Protein AF-0000000071568479 (afdb_homodimer)

pLDDT: mean 71.15, std 29.14, range [18.12, 98.69]

Organism: Bacteroides uniformis (strain ATCC 8492 / DSM 6597 / CCUG 4942 / CIP 103695 / JCM 5828 / KCTC 5204 / NCTC 13054 / VPI 0061) (NCBI:txid411479)

Radius of gyration: 24.26 Å; Cα contacts (8 Å, |Δi|>4): 594; chains: 2; bounding box: 62×73×67 Å

Solvent-accessible surface area (backbone atoms only — not comparable to full-atom values): 25047 Å² total; per-residue (Å²): 118,76,66,65,58,47,57,54,30,46,46,54,19,45,48,26,38,49,51,15,50,39,25,42,68,68,44,51,69,41,78,52,72,62,65,76,52,88,47,45,32,38,34,47,41,94,88,67,48,70,32,41,27,39,70,45,64,38,48,63,65,54,66,40,81,47,68,85,61,63,63,44,78,53,27,32,35,36,38,39,40,26,72,69,43,54,62,61,77,65,74,74,70,82,56,49,47,26,46,37,50,22,47,57,49,59,73,64,40,46,80,39,79,42,93,90,60,58,77,44,30,31,37,45,50,82,79,43,56,91,23,52,60,39,64,68,57,78,72,50,84,66,63,81,76,78,72,70,78,73,59,73,64,61,72,72,62,63,78,62,76,75,80,76,77,75,80,79,70,69,78,78,65,80,75,73,79,76,77,69,75,48,74,65,52,50,35,50,49,36,38,45,46,44,47,45,48,49,47,46,51,50,50,47,55,49,47,52,50,50,55,57,52,55,73,75,101,118,76,66,63,59,47,57,55,30,46,46,53,19,46,48,27,37,50,51,15,49,39,25,42,68,68,43,51,70,40,79,55,71,58,64,76,53,88,46,44,32,38,34,49,43,94,86,67,47,71,34,41,28,40,72,45,64,39,48,63,63,53,66,39,81,48,68,85,62,63,66,45,72,51,28,31,35,37,39,38,39,27,72,69,42,55,61,61,77,66,75,75,68,81,56,49,48,25,46,36,51,22,47,57,49,59,70,64,40,46,79,40,78,43,93,90,60,60,77,44,30,30,36,44,51,83,80,43,56,91,21,52,59,38,64,67,56,78,72,49,85,60,64,77,76,80,74,70,77,73,62,74,63,62,72,71,63,65,78,63,76,76,79,76,79,75,78,80,70,70,79,77,65,81,74,73,80,78,79,70,75,48,74,65,51,51,37,48,50,38,38,45,46,45,46,42,47,50,47,46,51,49,49,48,53,50,48,53,52,50,55,58,54,57,72,73,102

Structure (mmCIF, N/CA/C/O backbone):
data_AF-0000000071568479-model_v1
#
loop_
_entity.id
_entity.type
_entity.pdbx_description
1 polymer 'Phage head-tail adaptor'
#
loop_
_atom_site.group_PDB
_atom_site.id
_atom_site.type_symbol
_atom_site.label_atom_id
_atom_site.label_alt_id
_atom_site.label_comp_id
_atom_site.label_asym_id
_atom_site.label_entity_id
_atom_site.label_seq_id
_atom_site.pdbx_PDB_ins_code
_atom_site.Cartn_x
_atom_site.Cartn_y
_atom_site.Cartn_z
_atom_site.occupancy
_atom_site.B_iso_or_equiv
_atom_site.auth_seq_id
_atom_site.auth_comp_id
_atom_site.auth_asym_id
_atom_site.auth_atom_id
_atom_site.pdbx_PDB_model_num
ATOM 1 N N . MET A 1 1 ? -25.594 1.278 5.406 1 28.12 1 MET A N 1
ATOM 2 C CA . MET A 1 1 ? -24.578 0.358 5.914 1 28.12 1 MET A CA 1
ATOM 3 C C . MET A 1 1 ? -23.391 0.286 4.965 1 28.12 1 MET A C 1
ATOM 5 O O . MET A 1 1 ? -22.25 0.097 5.402 1 28.12 1 MET A O 1
ATOM 9 N N . ALA A 1 2 ? -23.672 0.253 3.568 1 41.34 2 ALA A N 1
ATOM 10 C CA . ALA A 1 2 ? -22.719 0.209 2.467 1 41.34 2 ALA A CA 1
ATOM 11 C C . ALA A 1 2 ? -21.797 1.422 2.496 1 41.34 2 ALA A C 1
ATOM 13 O O . ALA A 1 2 ? -20.609 1.312 2.18 1 41.34 2 ALA A O 1
ATOM 14 N N . THR A 1 3 ? -22.328 2.533 3.01 1 40.28 3 THR A N 1
ATOM 15 C CA . THR A 1 3 ? -21.656 3.826 2.971 1 40.28 3 THR A CA 1
ATOM 16 C C . THR A 1 3 ? -20.484 3.854 3.951 1 40.28 3 THR A C 1
ATOM 18 O O . THR A 1 3 ? -19.438 4.414 3.648 1 40.28 3 THR A O 1
ATOM 21 N N . LYS A 1 4 ? -20.641 3.361 5.238 1 44.72 4 LYS A N 1
ATOM 22 C CA . LYS A 1 4 ? -19.641 3.359 6.305 1 44.72 4 LYS A CA 1
ATOM 23 C C . LYS A 1 4 ? -18.422 2.518 5.918 1 44.72 4 LYS A C 1
ATOM 25 O O . LYS A 1 4 ? -17.297 2.855 6.27 1 44.72 4 LYS A O 1
ATOM 30 N N . LYS A 1 5 ? -18.594 1.404 5.211 1 54.44 5 LYS A N 1
ATOM 31 C CA . LYS A 1 5 ? -17.531 0.516 4.734 1 54.44 5 LYS A CA 1
ATOM 32 C C . LYS A 1 5 ? -16.625 1.227 3.736 1 54.44 5 LYS A C 1
ATOM 34 O O . LYS A 1 5 ? -15.414 0.979 3.701 1 54.44 5 LYS A O 1
ATOM 39 N N . ASN A 1 6 ? -17.156 2.447 3.416 1 76.94 6 ASN A N 1
ATOM 40 C CA . ASN A 1 6 ? -16.438 3.148 2.354 1 76.94 6 ASN A CA 1
ATOM 41 C C . ASN A 1 6 ? -15.336 4.031 2.914 1 76.94 6 ASN A C 1
ATOM 43 O O . ASN A 1 6 ? -14.211 4.023 2.402 1 76.94 6 ASN A O 1
ATOM 47 N N . GLY A 1 7 ? -15.57 4.625 4.164 1 85.38 7 GLY A N 1
ATOM 48 C CA . GLY A 1 7 ? -14.547 5.48 4.742 1 85.38 7 GLY A CA 1
ATOM 49 C C . GLY A 1 7 ? -13.367 4.707 5.297 1 85.38 7 GLY A C 1
ATOM 50 O O . GLY A 1 7 ? -12.219 5.109 5.113 1 85.38 7 GLY A O 1
ATOM 51 N N . PHE A 1 8 ? -13.711 3.604 5.93 1 88.69 8 PHE A N 1
ATOM 52 C CA . PHE A 1 8 ? -12.664 2.758 6.488 1 88.69 8 PHE A CA 1
ATOM 53 C C . PHE A 1 8 ? -11.727 2.256 5.391 1 88.69 8 PHE A C 1
ATOM 55 O O . PHE A 1 8 ? -10.508 2.375 5.504 1 88.69 8 PHE A O 1
ATOM 62 N N . ASN A 1 9 ? -12.312 1.722 4.309 1 93.12 9 ASN A N 1
ATOM 63 C CA . ASN A 1 9 ? -11.523 1.196 3.201 1 93.12 9 ASN A CA 1
ATOM 64 C C . ASN A 1 9 ? -10.648 2.277 2.576 1 93.12 9 ASN A C 1
ATOM 66 O O . ASN A 1 9 ? -9.508 2.016 2.201 1 93.12 9 ASN A O 1
ATOM 70 N N . THR A 1 10 ? -11.219 3.486 2.574 1 95.44 10 THR A N 1
ATOM 71 C CA . THR A 1 10 ? -10.445 4.578 1.999 1 95.44 10 THR A CA 1
ATOM 72 C C . THR A 1 10 ? -9.219 4.879 2.854 1 95.44 10 THR A C 1
ATOM 74 O O . THR A 1 10 ? -8.117 5.043 2.326 1 95.44 10 THR A O 1
ATOM 77 N N . GLY A 1 11 ? -9.414 4.941 4.16 1 94.69 11 GLY A N 1
ATOM 78 C CA . GLY A 1 11 ? -8.328 5.234 5.074 1 94.69 11 GLY A CA 1
ATOM 79 C C . GLY A 1 11 ? -7.242 4.172 5.062 1 94.69 11 GLY A C 1
ATOM 80 O O . GLY A 1 11 ? -6.062 4.484 4.871 1 94.69 11 GLY A O 1
ATOM 81 N N . ILE A 1 12 ? -7.648 2.969 5.184 1 94.19 12 ILE A N 1
ATOM 82 C CA . ILE A 1 12 ? -6.668 1.896 5.328 1 94.19 12 ILE A CA 1
ATOM 83 C C . ILE A 1 12 ? -5.957 1.665 3.998 1 94.19 12 ILE A C 1
ATOM 85 O O . ILE A 1 12 ? -4.742 1.442 3.965 1 94.19 12 ILE A O 1
ATOM 89 N N . ALA A 1 13 ? -6.684 1.729 2.854 1 96.94 13 ALA A N 1
ATOM 90 C CA . ALA A 1 13 ? -6.055 1.645 1.539 1 96.94 13 ALA A CA 1
ATOM 91 C C . ALA A 1 13 ? -4.98 2.717 1.375 1 96.94 13 ALA A C 1
ATOM 93 O O . ALA A 1 13 ? -3.916 2.455 0.812 1 96.94 13 ALA A O 1
ATOM 94 N N . SER A 1 14 ? -5.297 3.844 1.877 1 97.88 14 SER A N 1
ATOM 95 C CA . SER A 1 14 ? -4.379 4.969 1.741 1 97.88 14 SER A CA 1
ATOM 96 C C . SER A 1 14 ? -3.145 4.781 2.619 1 97.88 14 SER A C 1
ATOM 98 O O . SER A 1 14 ? -2.031 5.121 2.215 1 97.88 14 SER A O 1
ATOM 100 N N . GLU A 1 15 ? -3.332 4.324 3.803 1 97.06 15 GLU A N 1
ATOM 101 C CA . GLU A 1 15 ? -2.188 4.051 4.664 1 97.06 15 GLU A CA 1
ATOM 102 C C . GLU A 1 15 ? -1.249 3.029 4.023 1 97.06 15 GLU A C 1
ATOM 104 O O . GLU A 1 15 ? -0.035 3.24 3.977 1 97.06 15 GLU A O 1
ATOM 109 N N . TYR A 1 16 ? -1.797 2.014 3.512 1 97 16 TYR A N 1
ATOM 110 C CA . TYR A 1 16 ? -0.985 0.998 2.852 1 97 16 TYR A CA 1
ATOM 111 C C . TYR A 1 16 ? -0.308 1.563 1.609 1 97 16 TYR A C 1
ATOM 113 O O . TYR A 1 16 ? 0.84 1.227 1.312 1 97 16 TYR A O 1
ATOM 121 N N . LEU A 1 17 ? -1.025 2.338 0.893 1 98.56 17 LEU A N 1
ATOM 122 C CA . LEU A 1 17 ? -0.447 2.945 -0.301 1 98.56 17 LEU A CA 1
ATOM 123 C C . LEU A 1 17 ? 0.741 3.83 0.061 1 98.56 17 LEU A C 1
ATOM 125 O O . LEU A 1 17 ? 1.791 3.762 -0.582 1 98.56 17 LEU A O 1
ATOM 129 N N . VAL A 1 18 ? 0.545 4.625 1.062 1 98.62 18 VAL A N 1
ATOM 130 C CA . VAL A 1 18 ? 1.623 5.508 1.497 1 98.62 18 VAL A CA 1
ATOM 131 C C . VAL A 1 18 ? 2.818 4.672 1.955 1 98.62 18 VAL A C 1
ATOM 133 O O . VAL A 1 18 ? 3.967 4.996 1.636 1 98.62 18 VAL A O 1
ATOM 136 N N . LEU A 1 19 ? 2.568 3.629 2.684 1 97.56 19 LEU A N 1
ATOM 137 C CA . LEU A 1 19 ? 3.646 2.738 3.098 1 97.56 19 LEU A CA 1
ATOM 138 C C . LEU A 1 19 ? 4.402 2.197 1.89 1 97.56 19 LEU A C 1
ATOM 140 O O . LEU A 1 19 ? 5.637 2.168 1.885 1 97.56 19 LEU A O 1
ATOM 144 N N . SER A 1 20 ? 3.684 1.732 0.946 1 98.12 20 SER A N 1
ATOM 145 C CA . SER A 1 20 ? 4.312 1.249 -0.279 1 98.12 20 SER A CA 1
ATOM 146 C C . SER A 1 20 ? 5.223 2.309 -0.89 1 98.12 20 SER A C 1
ATOM 148 O O . SER A 1 20 ? 6.363 2.02 -1.252 1 98.12 20 SER A O 1
ATOM 150 N N . MET A 1 21 ? 4.742 3.559 -0.964 1 98.25 21 MET A N 1
ATOM 151 C CA . MET A 1 21 ? 5.527 4.656 -1.521 1 98.25 21 MET A CA 1
ATOM 152 C C . MET A 1 21 ? 6.801 4.879 -0.709 1 98.25 21 MET A C 1
ATOM 154 O O . MET A 1 21 ? 7.879 5.066 -1.275 1 98.25 21 MET A O 1
ATOM 158 N N . LEU A 1 22 ? 6.637 4.871 0.558 1 97.12 22 LEU A N 1
ATOM 159 C CA . LEU A 1 22 ? 7.77 5.137 1.435 1 97.12 22 LEU A CA 1
ATOM 160 C C . LEU A 1 22 ? 8.867 4.098 1.229 1 97.12 22 LEU A C 1
ATOM 162 O O . LEU A 1 22 ? 10.055 4.438 1.188 1 97.12 22 LEU A O 1
ATOM 166 N N . TYR A 1 23 ? 8.5 2.883 1.056 1 95.62 23 TYR A N 1
ATOM 167 C CA . TYR A 1 23 ? 9.492 1.842 0.813 1 95.62 23 TYR A CA 1
ATOM 168 C C . TYR A 1 23 ? 10.141 2.012 -0.557 1 95.62 23 TYR A C 1
ATOM 170 O O . TYR A 1 23 ? 11.328 1.738 -0.729 1 95.62 23 TYR A O 1
ATOM 178 N N . ARG A 1 24 ? 9.375 2.4 -1.52 1 97.06 24 ARG A N 1
ATOM 179 C CA . ARG A 1 24 ? 9.953 2.674 -2.83 1 97.06 24 ARG A CA 1
ATOM 180 C C . ARG A 1 24 ? 10.938 3.834 -2.762 1 97.06 24 ARG A C 1
ATOM 182 O O . ARG A 1 24 ? 11.867 3.916 -3.57 1 97.06 24 ARG A O 1
ATOM 189 N N . LEU A 1 25 ? 10.75 4.688 -1.846 1 95.19 25 LEU A N 1
ATOM 190 C CA . LEU A 1 25 ? 11.617 5.84 -1.641 1 95.19 25 LEU A CA 1
ATOM 191 C C . LEU A 1 25 ? 12.75 5.504 -0.673 1 95.19 25 LEU A C 1
ATOM 193 O O . LEU A 1 25 ? 13.5 6.387 -0.257 1 95.19 25 LEU A O 1
ATOM 197 N N . ASN A 1 26 ? 12.797 4.293 -0.209 1 92.69 26 ASN A N 1
ATOM 198 C CA . ASN A 1 26 ? 13.867 3.73 0.599 1 92.69 26 ASN A CA 1
ATOM 199 C C . ASN A 1 26 ? 13.797 4.215 2.043 1 92.69 26 ASN A C 1
ATOM 201 O O . ASN A 1 26 ? 14.828 4.367 2.703 1 92.69 26 ASN A O 1
ATOM 205 N N . TYR A 1 27 ? 12.602 4.531 2.469 1 92.62 27 TYR A N 1
ATOM 206 C CA . TYR A 1 27 ? 12.414 4.82 3.887 1 92.62 27 TYR A CA 1
ATOM 207 C C . TYR A 1 27 ? 12.211 3.535 4.68 1 92.62 27 TYR A C 1
ATOM 209 O O . TYR A 1 27 ? 11.586 2.59 4.191 1 92.62 27 TYR A O 1
ATOM 217 N N . GLU A 1 28 ? 12.789 3.561 5.812 1 90.5 28 GLU A N 1
ATOM 218 C CA . GLU A 1 28 ? 12.359 2.584 6.809 1 90.5 28 GLU A CA 1
ATOM 219 C C . GLU A 1 28 ? 11.062 3.025 7.492 1 90.5 28 GLU A C 1
ATOM 221 O O . GLU A 1 28 ? 11.07 3.973 8.281 1 90.5 28 GLU A O 1
ATOM 226 N N . ALA A 1 29 ? 9.984 2.342 7.168 1 93.69 29 ALA A N 1
ATOM 227 C CA . ALA A 1 29 ? 8.664 2.805 7.578 1 93.69 29 ALA A CA 1
ATOM 228 C C . ALA A 1 29 ? 7.914 1.715 8.344 1 93.69 29 ALA A C 1
ATOM 230 O O . ALA A 1 29 ? 8.055 0.528 8.039 1 93.69 29 ALA A O 1
ATOM 231 N N . TYR A 1 30 ? 7.062 2.209 9.266 1 86.56 30 TYR A N 1
ATOM 232 C CA . TYR A 1 30 ? 6.328 1.301 10.141 1 86.56 30 TYR A CA 1
ATOM 233 C C . TYR A 1 30 ? 4.879 1.752 10.305 1 86.56 30 TYR A C 1
ATOM 235 O O . TYR A 1 30 ? 4.621 2.891 10.695 1 86.56 30 TYR A O 1
ATOM 243 N N . ILE A 1 31 ? 4.039 0.834 9.945 1 88.81 31 ILE A N 1
ATOM 244 C CA . ILE A 1 31 ? 2.633 1.124 10.195 1 88.81 31 ILE A CA 1
ATOM 245 C C . ILE A 1 31 ? 2.33 0.953 11.68 1 88.81 31 ILE A C 1
ATOM 247 O O . ILE A 1 31 ? 2.859 0.047 12.328 1 88.81 31 ILE A O 1
ATOM 251 N N . THR A 1 32 ? 1.584 1.858 12.227 1 83.38 32 THR A N 1
ATOM 252 C CA . THR A 1 32 ? 1.138 1.72 13.602 1 83.38 32 THR A CA 1
ATOM 253 C C . THR A 1 32 ? -0.219 1.024 13.664 1 83.38 32 THR A C 1
ATOM 255 O O . THR A 1 32 ? -1.079 1.254 12.812 1 83.38 32 THR A O 1
ATOM 258 N N . MET A 1 33 ? -0.233 0.053 14.453 1 69.19 33 MET A N 1
ATOM 259 C CA . MET A 1 33 ? -1.473 -0.701 14.617 1 69.19 33 MET A CA 1
ATOM 260 C C . MET A 1 33 ? -2.059 -0.492 16 1 69.19 33 MET A C 1
ATOM 262 O O . MET A 1 33 ? -1.36 -0.042 16.922 1 69.19 33 MET A O 1
ATOM 266 N N . GLY A 1 34 ? -3.252 -0.727 16.172 1 56.72 34 GLY A N 1
ATOM 267 C CA . GLY A 1 34 ? -3.863 -0.72 17.484 1 56.72 34 GLY A CA 1
ATOM 268 C C . GLY A 1 34 ? -4.766 0.477 17.719 1 56.72 34 GLY A C 1
ATOM 269 O O . GLY A 1 34 ? -4.773 1.419 16.922 1 56.72 34 GLY A O 1
ATOM 270 N N . ASN A 1 35 ? -5.602 0.446 18.609 1 45.19 35 ASN A N 1
ATOM 271 C CA . ASN A 1 35 ? -6.691 1.343 18.984 1 45.19 35 ASN A CA 1
ATOM 272 C C . ASN A 1 35 ? -6.172 2.717 19.391 1 45.19 35 ASN A C 1
ATOM 274 O O . ASN A 1 35 ? -6.879 3.717 19.266 1 45.19 35 ASN A O 1
ATOM 278 N N . LYS A 1 36 ? -5.129 2.691 19.922 1 49.16 36 LYS A N 1
ATOM 279 C CA . LYS A 1 36 ? -4.676 3.947 20.516 1 49.16 36 LYS A CA 1
ATOM 280 C C . LYS A 1 36 ? -3.574 4.586 19.672 1 49.16 36 LYS A C 1
ATOM 282 O O . LYS A 1 36 ? -2.719 5.301 20.203 1 49.16 36 LYS A O 1
ATOM 287 N N . LYS A 1 37 ? -3.773 4.234 18.391 1 64.88 37 LYS A N 1
ATOM 288 C CA . LYS A 1 37 ? -2.584 4.793 17.766 1 64.88 37 LYS A CA 1
ATOM 289 C C . LYS A 1 37 ? -2.682 6.312 17.641 1 64.88 37 LYS A C 1
ATOM 291 O O . LYS A 1 37 ? -3.766 6.855 17.422 1 64.88 37 LYS A O 1
ATOM 296 N N . SER A 1 38 ? -1.64 6.992 18.047 1 74.69 38 SER A N 1
ATOM 297 C CA . SER A 1 38 ? -1.48 8.445 18 1 74.69 38 SER A CA 1
ATOM 298 C C . SER A 1 38 ? -1.041 8.898 16.609 1 74.69 38 SER A C 1
ATOM 300 O O . SER A 1 38 ? -1.349 10.016 16.188 1 74.69 38 SER A O 1
ATOM 302 N N . VAL A 1 39 ? -0.477 8.023 15.852 1 89.81 39 VAL A N 1
ATOM 303 C CA . VAL A 1 39 ? -0.046 8.352 14.492 1 89.81 39 VAL A CA 1
ATOM 304 C C . VAL A 1 39 ? -0.227 7.133 13.586 1 89.81 39 VAL A C 1
ATOM 306 O O . VAL A 1 39 ? -0.337 6.004 14.07 1 89.81 39 VAL A O 1
ATOM 309 N N . ASP A 1 40 ? -0.296 7.328 12.344 1 93.75 40 ASP A N 1
ATOM 310 C CA . ASP A 1 40 ? -0.554 6.246 11.398 1 93.75 40 ASP A CA 1
ATOM 311 C C . ASP A 1 40 ? 0.736 5.516 11.031 1 93.75 40 ASP A C 1
ATOM 313 O O . ASP A 1 40 ? 0.76 4.285 10.961 1 93.75 40 ASP A O 1
ATOM 317 N N . ILE A 1 41 ? 1.843 6.211 10.789 1 95.56 41 ILE A N 1
ATOM 318 C CA . ILE A 1 41 ? 3.096 5.656 10.289 1 95.56 41 ILE A CA 1
ATOM 319 C C . ILE A 1 41 ? 4.273 6.348 10.977 1 95.56 41 ILE A C 1
ATOM 321 O O . ILE A 1 41 ? 4.254 7.562 11.18 1 95.56 41 ILE A O 1
ATOM 325 N N . TRP A 1 42 ? 5.246 5.586 11.219 1 93.12 42 TRP A N 1
ATOM 326 C CA . TRP A 1 42 ? 6.543 6.094 11.648 1 93.12 42 TRP A CA 1
ATOM 327 C C . TRP A 1 42 ? 7.609 5.816 10.594 1 93.12 42 TRP A C 1
ATOM 329 O O . TRP A 1 42 ? 7.625 4.742 9.984 1 93.12 42 TRP A O 1
ATOM 339 N N . ILE A 1 43 ? 8.461 6.73 10.43 1 94.44 43 ILE A N 1
ATOM 340 C CA . ILE A 1 43 ? 9.648 6.438 9.641 1 94.44 43 ILE A CA 1
ATOM 341 C C . ILE A 1 43 ? 10.898 6.816 10.438 1 94.44 43 ILE A C 1
ATOM 343 O O . ILE A 1 43 ? 10.844 7.684 11.312 1 94.44 43 ILE A O 1
ATOM 347 N N . MET A 1 44 ? 11.969 6.145 10.18 1 90.12 44 MET A N 1
ATOM 348 C CA . MET A 1 44 ? 13.273 6.465 10.742 1 90.12 44 MET A CA 1
ATOM 349 C C . MET A 1 44 ? 14.203 7.043 9.672 1 90.12 44 MET A C 1
ATOM 351 O O . MET A 1 44 ? 14.477 6.387 8.672 1 90.12 44 MET A O 1
ATOM 355 N N . ARG A 1 45 ? 14.641 8.234 9.953 1 86.38 45 ARG A N 1
ATOM 356 C CA . ARG A 1 45 ? 15.617 8.844 9.055 1 86.38 45 ARG A CA 1
ATOM 357 C C . ARG A 1 45 ? 16.984 8.18 9.211 1 86.38 45 ARG A C 1
ATOM 359 O O . ARG A 1 45 ? 17.203 7.418 10.156 1 86.38 45 ARG A O 1
ATOM 366 N N . ASP A 1 46 ? 17.812 8.516 8.258 1 78.81 46 ASP A N 1
ATOM 367 C CA . ASP A 1 46 ? 19.172 7.977 8.289 1 78.81 46 ASP A CA 1
ATOM 368 C C . ASP A 1 46 ? 19.906 8.438 9.547 1 78.81 46 ASP A C 1
ATOM 370 O O . ASP A 1 46 ? 20.75 7.719 10.07 1 78.81 46 ASP A O 1
ATOM 374 N N . ASP A 1 47 ? 19.594 9.648 10.031 1 81.44 47 ASP A N 1
ATOM 375 C CA . ASP A 1 47 ? 20.266 10.18 11.203 1 81.44 47 ASP A CA 1
ATOM 376 C C . ASP A 1 47 ? 19.625 9.664 12.492 1 81.44 47 ASP A C 1
ATOM 378 O O . ASP A 1 47 ? 19.906 10.172 13.578 1 81.44 47 ASP A O 1
ATOM 382 N N . LYS A 1 48 ? 18.672 8.828 12.391 1 83.69 48 LYS A N 1
ATOM 383 C CA . LYS A 1 48 ? 18.031 8.117 13.484 1 83.69 48 LYS A CA 1
ATOM 384 C C . LYS A 1 48 ? 16.938 8.969 14.125 1 83.69 48 LYS A C 1
ATOM 386 O O . LYS A 1 48 ? 16.438 8.633 15.203 1 83.69 48 LYS A O 1
ATOM 391 N N . THR A 1 49 ? 16.688 10.039 13.398 1 90.06 49 THR A N 1
ATOM 392 C CA . THR A 1 49 ? 15.547 10.836 13.859 1 90.06 49 THR A CA 1
ATOM 393 C C . THR A 1 49 ? 14.227 10.195 13.438 1 90.06 49 THR A C 1
ATOM 395 O O . THR A 1 49 ? 14.07 9.773 12.289 1 90.06 49 THR A O 1
ATOM 398 N N . ALA A 1 50 ? 13.312 10.172 14.383 1 91.81 50 ALA A N 1
ATOM 399 C CA . ALA A 1 50 ? 11.992 9.625 14.102 1 91.81 50 ALA A CA 1
ATOM 400 C C . ALA A 1 50 ? 11.062 10.695 13.531 1 91.81 50 ALA A C 1
ATOM 402 O O . ALA A 1 50 ? 11.078 11.844 13.992 1 91.81 50 ALA A O 1
ATOM 403 N N . VAL A 1 51 ? 10.375 10.344 12.516 1 95.12 51 VAL A N 1
ATOM 404 C CA . VAL A 1 51 ? 9.359 11.195 11.906 1 95.12 51 VAL A CA 1
ATOM 405 C C . VAL A 1 51 ? 8.008 10.492 11.945 1 95.12 51 VAL A C 1
ATOM 407 O O . VAL A 1 51 ? 7.91 9.305 11.625 1 95.12 51 VAL A O 1
ATOM 410 N N . SER A 1 52 ? 6.984 11.188 12.469 1 95.38 52 SER A N 1
ATOM 411 C CA . SER A 1 52 ? 5.641 10.617 12.523 1 95.38 52 SER A CA 1
ATOM 412 C C . SER A 1 52 ? 4.766 11.172 11.398 1 95.38 52 SER A C 1
ATOM 414 O O . SER A 1 52 ? 4.938 12.312 10.977 1 95.38 52 SER A O 1
ATOM 416 N N . ILE A 1 53 ? 3.824 10.328 10.969 1 97.38 53 ILE A N 1
ATOM 417 C CA . ILE A 1 53 ? 2.998 10.68 9.82 1 97.38 53 ILE A CA 1
ATOM 418 C C . ILE A 1 53 ? 1.536 10.352 10.117 1 97.38 53 ILE A C 1
ATOM 420 O O . ILE A 1 53 ? 1.218 9.242 10.555 1 97.38 53 ILE A O 1
ATOM 424 N N . ASP A 1 54 ? 0.701 11.344 9.977 1 97.19 54 ASP A N 1
ATOM 425 C CA . ASP A 1 54 ? -0.727 11.086 9.828 1 97.19 54 ASP A CA 1
ATOM 426 C C . ASP A 1 54 ? -1.114 11 8.352 1 97.19 54 ASP A C 1
ATOM 428 O O . ASP A 1 54 ? -0.644 11.797 7.531 1 97.19 54 ASP A O 1
ATOM 432 N N . VAL A 1 55 ? -1.956 10.016 7.988 1 97.81 55 VAL A N 1
ATOM 433 C CA . VAL A 1 55 ? -2.471 9.914 6.625 1 97.81 55 VAL A CA 1
ATOM 434 C C . VAL A 1 55 ? -3.938 10.344 6.598 1 97.81 55 VAL A C 1
ATOM 436 O O . VAL A 1 55 ? -4.746 9.859 7.395 1 97.81 55 VAL A O 1
ATOM 439 N N . LYS A 1 56 ? -4.242 11.328 5.762 1 97.06 56 LYS A N 1
ATOM 440 C CA . LYS A 1 56 ? -5.613 11.773 5.52 1 97.06 56 LYS A CA 1
ATOM 441 C C . LYS A 1 56 ? -6 11.586 4.055 1 97.06 56 LYS A C 1
ATOM 443 O O . LYS A 1 56 ? -5.254 11.992 3.158 1 97.06 56 LYS A O 1
ATOM 448 N N . SER A 1 57 ? -7.113 10.938 3.871 1 96.75 57 SER A N 1
ATOM 449 C CA . SER A 1 57 ? -7.492 10.633 2.496 1 96.75 57 SER A CA 1
ATOM 450 C C . SER A 1 57 ? -8.922 11.086 2.207 1 96.75 57 SER A C 1
ATOM 452 O O . SER A 1 57 ? -9.773 11.078 3.098 1 96.75 57 SER A O 1
ATOM 454 N N . VAL A 1 58 ? -9.141 11.539 0.981 1 96.12 58 VAL A N 1
ATOM 455 C CA . VAL A 1 58 ? -10.477 11.867 0.501 1 96.12 58 VAL A CA 1
ATOM 456 C C . VAL A 1 58 ? -10.68 11.297 -0.9 1 96.12 58 VAL A C 1
ATOM 458 O O . VAL A 1 58 ? -9.734 11.227 -1.691 1 96.12 58 VAL A O 1
ATOM 461 N N . ARG A 1 59 ? -11.883 10.922 -1.157 1 95.12 59 ARG A N 1
ATOM 462 C CA . ARG A 1 59 ? -12.211 10.344 -2.455 1 95.12 59 ARG A CA 1
ATOM 463 C C . ARG A 1 59 ? -12.461 11.43 -3.494 1 95.12 59 ARG A C 1
ATOM 465 O O . ARG A 1 59 ? -12.062 11.297 -4.652 1 95.12 59 ARG A O 1
ATOM 472 N N . GLU A 1 60 ? -13.094 12.547 -3.117 1 88.56 60 GLU A N 1
ATOM 473 C CA . GLU A 1 60 ? -13.555 13.492 -4.129 1 88.56 60 GLU A CA 1
ATOM 474 C C . GLU A 1 60 ? -13.328 14.93 -3.682 1 88.56 60 GLU A C 1
ATOM 476 O O . GLU A 1 60 ? -12.961 15.789 -4.492 1 88.56 60 GLU A O 1
ATOM 481 N N . TYR A 1 61 ? -13.273 15.203 -2.443 1 83.88 61 TYR A N 1
ATOM 482 C CA . TYR A 1 61 ? -13.43 16.562 -1.937 1 83.88 61 TYR A CA 1
ATOM 483 C C . TYR A 1 61 ? -12.086 17.297 -1.92 1 83.88 61 TYR A C 1
ATOM 485 O O . TYR A 1 61 ? -11.039 16.672 -1.713 1 83.88 61 TYR A O 1
ATOM 493 N N . ASP A 1 62 ? -12.312 18.625 -2.152 1 90.75 62 ASP A N 1
ATOM 494 C CA . ASP A 1 62 ? -11.156 19.5 -2.072 1 90.75 62 ASP A CA 1
ATOM 495 C C . ASP A 1 62 ? -10.984 20.062 -0.663 1 90.75 62 ASP A C 1
ATOM 497 O O . ASP A 1 62 ? -9.938 20.625 -0.33 1 90.75 62 ASP A O 1
ATOM 501 N N . SER A 1 63 ? -11.984 20.031 0.034 1 94.06 63 SER A N 1
ATOM 502 C CA . SER A 1 63 ? -11.953 20.453 1.432 1 94.06 63 SER A CA 1
ATOM 503 C C . SER A 1 63 ? -11.758 19.25 2.361 1 94.06 63 SER A C 1
ATOM 505 O O . SER A 1 63 ? -12.586 18.344 2.402 1 94.06 63 SER A O 1
ATOM 507 N N . ILE A 1 64 ? -10.672 19.25 3.096 1 96.31 64 ILE A N 1
ATOM 508 C CA . ILE A 1 64 ? -10.266 18.078 3.867 1 96.31 64 ILE A CA 1
ATOM 509 C C . ILE A 1 64 ? -10.344 18.406 5.359 1 96.31 64 ILE A C 1
ATOM 511 O O . ILE A 1 64 ? -9.719 19.359 5.828 1 96.31 64 ILE A O 1
ATOM 515 N N . PRO A 1 65 ? -11.102 17.625 6.125 1 95.25 65 PRO A N 1
ATOM 516 C CA . PRO A 1 65 ? -11.148 17.844 7.574 1 95.25 65 PRO A CA 1
ATOM 517 C C . PRO A 1 65 ? -9.812 17.594 8.258 1 95.25 65 PRO A C 1
ATOM 519 O O . PRO A 1 65 ? -9.164 16.562 8 1 95.25 65 PRO A O 1
ATOM 522 N N . VAL A 1 66 ? -9.406 18.531 9.125 1 97.06 66 VAL A N 1
ATOM 523 C CA . VAL A 1 66 ? -8.102 18.406 9.773 1 97.06 66 VAL A CA 1
ATOM 524 C C . VAL A 1 66 ? -8.211 18.859 11.227 1 97.06 66 VAL A C 1
ATOM 526 O O . VAL A 1 66 ? -7.246 19.391 11.789 1 97.06 66 VAL A O 1
ATOM 529 N N . GLY A 1 67 ? -9.312 18.75 11.789 1 94.25 67 GLY A N 1
ATOM 530 C CA . GLY A 1 67 ? -9.555 19.188 13.156 1 94.25 67 GLY A CA 1
ATOM 531 C C . GLY A 1 67 ? -8.695 18.484 14.172 1 94.25 67 GLY A C 1
ATOM 532 O O . GLY A 1 67 ? -8.406 19.031 15.242 1 94.25 67 GLY A O 1
ATOM 533 N N . ASN A 1 68 ? -8.18 17.328 13.914 1 92.81 68 ASN A N 1
ATOM 534 C CA . ASN A 1 68 ? -7.426 16.516 14.875 1 92.81 68 ASN A CA 1
ATOM 535 C C . ASN A 1 68 ? -5.922 16.656 14.656 1 92.81 68 ASN A C 1
ATOM 537 O O . ASN A 1 68 ? -5.129 15.969 15.305 1 92.81 68 ASN A O 1
ATOM 541 N N . VAL A 1 69 ? -5.59 17.516 13.766 1 96.12 69 VAL A N 1
ATOM 542 C CA . VAL A 1 69 ? -4.164 17.688 13.492 1 96.12 69 VAL A CA 1
ATOM 543 C C . VAL A 1 69 ? -3.555 18.656 14.5 1 96.12 69 VAL A C 1
ATOM 545 O O . VAL A 1 69 ? -4.102 19.734 14.742 1 96.12 69 VAL A O 1
ATOM 548 N N . GLU A 1 70 ? -2.424 18.266 15.062 1 95.44 70 GLU A N 1
ATOM 549 C CA . GLU A 1 70 ? -1.642 19.109 15.961 1 95.44 70 GLU A CA 1
ATOM 550 C C . GLU A 1 70 ? -0.27 19.422 15.367 1 95.44 70 GLU A C 1
ATOM 552 O O . GLU A 1 70 ? 0.366 18.547 14.773 1 95.44 70 GLU A O 1
ATOM 557 N N . ALA A 1 71 ? 0.106 20.703 15.609 1 96.56 71 ALA A N 1
ATOM 558 C CA . ALA A 1 71 ? 1.445 21.078 15.164 1 96.56 71 ALA A CA 1
ATOM 559 C C . ALA A 1 71 ? 2.516 20.438 16.047 1 96.56 71 ALA A C 1
ATOM 561 O O . ALA A 1 71 ? 2.527 20.641 17.266 1 96.56 71 ALA A O 1
ATOM 562 N N . LYS A 1 72 ? 3.346 19.688 15.492 1 95.25 72 LYS A N 1
ATOM 563 C CA . LYS A 1 72 ? 4.441 19.031 16.188 1 95.25 72 LYS A CA 1
ATOM 564 C C . LYS A 1 72 ? 5.695 18.969 15.32 1 95.25 72 LYS A C 1
ATOM 566 O O . LYS A 1 72 ? 5.602 18.859 14.094 1 95.25 72 LYS A O 1
ATOM 571 N N . ASP A 1 73 ? 6.844 19 15.953 1 93 73 ASP A N 1
ATOM 572 C CA . ASP A 1 73 ? 8.094 18.844 15.219 1 93 73 ASP A CA 1
ATOM 573 C C . ASP A 1 73 ? 8.195 17.453 14.586 1 93 73 ASP A C 1
ATOM 575 O O . ASP A 1 73 ? 7.82 16.453 15.203 1 93 73 ASP A O 1
ATOM 579 N N . ASN A 1 74 ? 8.727 17.406 13.383 1 95.19 74 ASN A N 1
ATOM 580 C CA . ASN A 1 74 ? 8.977 16.156 12.664 1 95.19 74 ASN A CA 1
ATOM 581 C C . ASN A 1 74 ? 7.691 15.344 12.5 1 95.19 74 ASN A C 1
ATOM 583 O O . ASN A 1 74 ? 7.711 14.117 12.594 1 95.19 74 ASN A O 1
ATOM 587 N N . HIS A 1 75 ? 6.598 16.062 12.438 1 96.88 75 HIS A N 1
ATOM 588 C CA . HIS A 1 75 ? 5.301 15.453 12.172 1 96.88 75 HIS A CA 1
ATOM 589 C C . HIS A 1 75 ? 4.699 15.961 10.867 1 96.88 75 HIS A C 1
ATOM 591 O O . HIS A 1 75 ? 4.652 17.172 10.641 1 96.88 75 HIS A O 1
ATOM 597 N N . TYR A 1 76 ? 4.32 15.039 10.039 1 98.12 76 TYR A N 1
ATOM 598 C CA . TYR A 1 76 ? 3.758 15.383 8.734 1 98.12 76 TYR A CA 1
ATOM 599 C C . TYR A 1 76 ? 2.371 14.773 8.562 1 98.12 76 TYR A C 1
ATOM 601 O O . TYR A 1 76 ? 2.049 13.758 9.18 1 98.12 76 TYR A O 1
ATOM 609 N N . VAL A 1 77 ? 1.579 15.43 7.809 1 98.62 77 VAL A N 1
ATOM 610 C CA . VAL A 1 77 ? 0.324 14.891 7.293 1 98.62 77 VAL A CA 1
ATOM 611 C C . VAL A 1 77 ? 0.459 14.602 5.801 1 98.62 77 VAL A C 1
ATOM 613 O O . VAL A 1 77 ? 0.836 15.477 5.023 1 98.62 77 VAL A O 1
ATOM 616 N N . ILE A 1 78 ? 0.232 13.359 5.426 1 98.69 78 ILE A N 1
ATOM 617 C CA . ILE A 1 78 ? 0.176 13.039 4.004 1 98.69 78 ILE A CA 1
ATOM 618 C C . ILE A 1 78 ? -1.28 12.945 3.553 1 98.69 78 ILE A C 1
ATOM 620 O O . ILE A 1 78 ? -2.023 12.07 4.008 1 98.69 78 ILE A O 1
ATOM 624 N N . PHE A 1 79 ? -1.657 13.906 2.727 1 98.62 79 PHE A N 1
ATOM 625 C CA . PHE A 1 79 ? -2.99 13.898 2.137 1 98.62 79 PHE A CA 1
ATOM 626 C C . PHE A 1 79 ? -3.02 13.055 0.87 1 98.62 79 PHE A C 1
ATOM 628 O O . PHE A 1 79 ? -2.195 13.242 -0.028 1 98.62 79 PHE A O 1
ATOM 635 N N . VAL A 1 80 ? -3.891 12.094 0.821 1 98.5 80 VAL A N 1
ATOM 636 C CA . VAL A 1 80 ? -4.117 11.219 -0.327 1 98.5 80 VAL A CA 1
ATOM 637 C C . VAL A 1 80 ? -5.465 11.547 -0.966 1 98.5 80 VAL A C 1
ATOM 639 O O . VAL A 1 80 ? -6.52 11.258 -0.393 1 98.5 80 VAL A O 1
ATOM 642 N N . ILE A 1 81 ? -5.426 12.117 -2.133 1 98 81 ILE A N 1
ATOM 643 C CA . ILE A 1 81 ? -6.645 12.602 -2.77 1 98 81 ILE A CA 1
ATOM 644 C C . ILE A 1 81 ? -6.914 11.797 -4.043 1 98 81 ILE A C 1
ATOM 646 O O . ILE A 1 81 ? -6.164 11.898 -5.016 1 98 81 ILE A O 1
ATOM 650 N N . TYR A 1 82 ? -8.016 11.062 -4.129 1 97.31 82 TYR A N 1
ATOM 651 C CA . TYR A 1 82 ? -8.281 10.078 -5.168 1 97.31 82 TYR A CA 1
ATOM 652 C C . TYR A 1 82 ? -8.984 10.719 -6.359 1 97.31 82 TYR A C 1
ATOM 654 O O . TYR A 1 82 ? -9.078 10.109 -7.434 1 97.31 82 TYR A O 1
ATOM 662 N N . ASN A 1 83 ? -9.492 11.977 -6.234 1 96.12 83 ASN A N 1
ATOM 663 C CA . ASN A 1 83 ? -10.094 12.703 -7.34 1 96.12 83 ASN A CA 1
ATOM 664 C C . ASN A 1 83 ? -11.188 11.883 -8.023 1 96.12 83 ASN A C 1
ATOM 666 O O . ASN A 1 83 ? -11.227 11.797 -9.25 1 96.12 83 ASN A O 1
ATOM 670 N N . LYS A 1 84 ? -12.008 11.195 -7.27 1 94.56 84 LYS A N 1
ATOM 671 C CA . LYS A 1 84 ? -13.156 10.422 -7.719 1 94.56 84 LYS A CA 1
ATOM 672 C C . LYS A 1 84 ? -12.727 9.125 -8.391 1 94.56 84 LYS A C 1
ATOM 674 O O . LYS A 1 84 ? -13.453 8.57 -9.211 1 94.56 84 LYS A O 1
ATOM 679 N N . LYS A 1 85 ? -11.555 8.656 -8.141 1 95.75 85 LYS A N 1
ATOM 680 C CA . LYS A 1 85 ? -11.039 7.453 -8.789 1 95.75 85 LYS A CA 1
ATOM 681 C C . LYS A 1 85 ? -10.594 6.418 -7.758 1 95.75 85 LYS A C 1
ATOM 683 O O . LYS A 1 85 ? -9.617 5.695 -7.977 1 95.75 85 LYS A O 1
ATOM 688 N N . PHE A 1 86 ? -11.234 6.461 -6.609 1 96.44 86 PHE A N 1
ATOM 689 C CA . PHE A 1 86 ? -10.906 5.473 -5.59 1 96.44 86 PHE A CA 1
ATOM 690 C C . PHE A 1 86 ? -11.242 4.066 -6.07 1 96.44 86 PHE A C 1
ATOM 692 O O . PHE A 1 86 ? -10.43 3.15 -5.957 1 96.44 86 PHE A O 1
ATOM 699 N N . GLU A 1 87 ? -12.445 3.973 -6.559 1 94.31 87 GLU A N 1
ATOM 700 C CA . GLU A 1 87 ? -12.883 2.672 -7.059 1 94.31 87 GLU A CA 1
ATOM 701 C C . GLU A 1 87 ? -12.086 2.266 -8.297 1 94.31 87 GLU A C 1
ATOM 703 O O . GLU A 1 87 ? -11.805 3.098 -9.164 1 94.31 87 GLU A O 1
ATOM 708 N N . ILE A 1 88 ? -11.805 0.97 -8.297 1 93.69 88 ILE A N 1
ATOM 709 C CA . ILE A 1 88 ? -11.047 0.451 -9.43 1 93.69 88 ILE A CA 1
ATOM 710 C C . ILE A 1 88 ? -12 -0.181 -10.438 1 93.69 88 ILE A C 1
ATOM 712 O O . ILE A 1 88 ? -12.625 -1.203 -10.156 1 93.69 88 ILE A O 1
ATOM 716 N N . GLU A 1 89 ? -12.125 0.541 -11.531 1 87.06 89 GLU A N 1
ATOM 717 C CA . GLU A 1 89 ? -12.852 0.017 -12.688 1 87.06 89 GLU A CA 1
ATOM 718 C C . GLU A 1 89 ? -11.906 -0.273 -13.852 1 87.06 89 GLU A C 1
ATOM 720 O O . GLU A 1 89 ? -11.594 0.621 -14.641 1 87.06 89 GLU A O 1
ATOM 725 N N . GLY A 1 90 ? -11.32 -1.413 -13.891 1 86.94 90 GLY A N 1
ATOM 726 C CA . GLY A 1 90 ? -10.297 -1.707 -14.883 1 86.94 90 GLY A CA 1
ATOM 727 C C . GLY A 1 90 ? -8.883 -1.496 -14.375 1 86.94 90 GLY A C 1
ATOM 728 O O . GLY A 1 90 ? -8.477 -2.121 -13.391 1 86.94 90 GLY A O 1
ATOM 729 N N . THR A 1 91 ? -8.273 -0.483 -15.016 1 92.12 91 THR A N 1
ATOM 730 C CA . THR A 1 91 ? -6.902 -0.191 -14.617 1 92.12 91 THR A CA 1
ATOM 731 C C . THR A 1 91 ? -6.875 0.771 -13.438 1 92.12 91 THR A C 1
ATOM 733 O O . THR A 1 91 ? -7.5 1.835 -13.477 1 92.12 91 THR A O 1
ATOM 736 N N . PRO A 1 92 ? -6.211 0.367 -12.438 1 96.25 92 PRO A N 1
ATOM 737 C CA . PRO A 1 92 ? -6.133 1.265 -11.281 1 96.25 92 PRO A CA 1
ATOM 738 C C . PRO A 1 92 ? -5.336 2.535 -11.57 1 96.25 92 PRO A C 1
ATOM 740 O O . PRO A 1 92 ? -4.477 2.539 -12.453 1 96.25 92 PRO A O 1
ATOM 743 N N . THR A 1 93 ? -5.652 3.596 -10.828 1 96.31 93 THR A N 1
ATOM 744 C CA . THR A 1 93 ? -4.91 4.848 -10.906 1 96.31 93 THR A CA 1
ATOM 745 C C . THR A 1 93 ? -4.363 5.242 -9.539 1 96.31 93 THR A C 1
ATOM 747 O O . THR A 1 93 ? -4.852 4.77 -8.508 1 96.31 93 THR A O 1
ATOM 750 N N . LEU A 1 94 ? -3.332 6.055 -9.617 1 98.06 94 LEU A N 1
ATOM 751 C CA . LEU A 1 94 ? -2.787 6.594 -8.375 1 98.06 94 LEU A CA 1
ATOM 752 C C . LEU A 1 94 ? -3.508 7.879 -7.98 1 98.06 94 LEU A C 1
ATOM 754 O O . LEU A 1 94 ? -3.928 8.656 -8.844 1 98.06 94 LEU A O 1
ATOM 758 N N . PRO A 1 95 ? -3.689 8.07 -6.684 1 98 95 PRO A N 1
ATOM 759 C CA . PRO A 1 95 ? -4.121 9.383 -6.199 1 98 95 PRO A CA 1
ATOM 760 C C . PRO A 1 95 ? -2.988 10.406 -6.188 1 98 95 PRO A C 1
ATOM 762 O O . PRO A 1 95 ? -1.848 10.078 -6.527 1 98 95 PRO A O 1
ATOM 765 N N . ASP A 1 96 ? -3.404 11.625 -5.863 1 97.56 96 ASP A N 1
ATOM 766 C CA . ASP A 1 96 ? -2.402 12.648 -5.582 1 97.56 96 ASP A CA 1
ATOM 767 C C . ASP A 1 96 ? -1.915 12.555 -4.137 1 97.56 96 ASP A C 1
ATOM 769 O O . ASP A 1 96 ? -2.699 12.266 -3.229 1 97.56 96 ASP A O 1
ATOM 773 N N . PHE A 1 97 ? -0.626 12.805 -3.955 1 98.38 97 PHE A N 1
ATOM 774 C CA . PHE A 1 97 ? -0.012 12.812 -2.633 1 98.38 97 PHE A CA 1
ATOM 775 C C . PHE A 1 97 ? 0.519 14.195 -2.283 1 98.38 97 PHE A C 1
ATOM 777 O O . PHE A 1 97 ? 1.257 14.797 -3.066 1 98.38 97 PHE A O 1
ATOM 784 N N . TYR A 1 98 ? 0.157 14.703 -1.146 1 98.44 98 TYR A N 1
ATOM 785 C CA . TYR A 1 98 ? 0.69 15.961 -0.624 1 98.44 98 TYR A CA 1
ATOM 786 C C . TYR A 1 98 ? 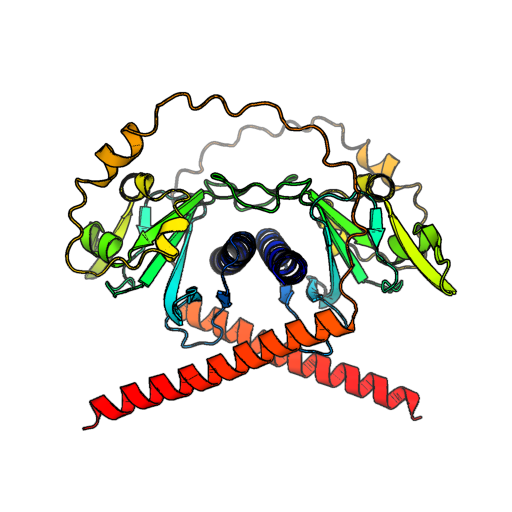1.364 15.742 0.727 1 98.44 98 TYR A C 1
ATOM 788 O O . TYR A 1 98 ? 0.719 15.328 1.69 1 98.44 98 TYR A O 1
ATOM 796 N N . ILE A 1 99 ? 2.645 15.961 0.806 1 98.38 99 ILE A N 1
ATOM 797 C CA . ILE A 1 99 ? 3.426 15.805 2.027 1 98.38 99 ILE A CA 1
ATOM 798 C C . ILE A 1 99 ? 3.533 17.156 2.744 1 98.38 99 ILE A C 1
ATOM 800 O O . ILE A 1 99 ? 4.281 18.031 2.316 1 98.38 99 ILE A O 1
ATOM 804 N N . VAL A 1 100 ? 2.83 17.297 3.854 1 98.56 100 VAL A N 1
ATOM 805 C CA . VAL A 1 100 ? 2.654 18.625 4.441 1 98.56 100 VAL A CA 1
ATOM 806 C C . VAL A 1 100 ? 3.078 18.594 5.91 1 98.56 100 VAL A C 1
ATOM 808 O O . VAL A 1 100 ? 2.594 17.766 6.688 1 98.56 100 VAL A O 1
ATOM 811 N N . PRO A 1 101 ? 3.945 19.484 6.324 1 98.19 101 PRO A N 1
ATOM 812 C CA . PRO A 1 101 ? 4.203 19.578 7.766 1 98.19 101 PRO A CA 1
ATOM 813 C C . PRO A 1 101 ? 2.945 19.891 8.57 1 98.19 101 PRO A C 1
ATOM 815 O O . PRO A 1 101 ? 2.111 20.688 8.141 1 98.19 101 PRO A O 1
ATOM 818 N N . SER A 1 102 ? 2.879 19.25 9.711 1 98.12 102 SER A N 1
ATOM 819 C CA . SER A 1 102 ? 1.679 19.453 10.516 1 98.12 102 SER A CA 1
ATOM 820 C C . SER A 1 102 ? 1.529 20.906 10.93 1 98.12 102 SER A C 1
ATOM 822 O O . SER A 1 102 ? 0.411 21.422 11.039 1 98.12 102 SER A O 1
ATOM 824 N N . SER A 1 103 ? 2.617 21.594 11.18 1 98 103 SER A N 1
ATOM 825 C CA . SER A 1 103 ? 2.572 23.016 11.555 1 98 103 SER A CA 1
ATOM 826 C C . SER A 1 103 ? 1.927 23.844 10.453 1 98 103 SER A C 1
ATOM 828 O O . SER A 1 103 ? 1.136 24.75 10.742 1 98 103 SER A O 1
ATOM 830 N N . TYR A 1 104 ? 2.234 23.547 9.234 1 98.12 104 TYR A N 1
ATOM 831 C CA . TYR A 1 104 ? 1.624 24.25 8.109 1 98.12 104 TYR A CA 1
ATOM 832 C C . TYR A 1 104 ? 0.117 24.031 8.078 1 98.12 104 TYR A C 1
ATOM 834 O O . TYR A 1 104 ? -0.649 24.969 7.82 1 98.12 104 TYR A O 1
ATOM 842 N N . VAL A 1 105 ? -0.327 22.812 8.336 1 98.5 105 VAL A N 1
ATOM 843 C CA . VAL A 1 105 ? -1.748 22.484 8.328 1 98.5 105 VAL A CA 1
ATOM 844 C C . VAL A 1 105 ? -2.48 23.328 9.367 1 98.5 105 VAL A C 1
ATOM 846 O O . VAL A 1 105 ? -3.504 23.953 9.062 1 98.5 105 VAL A O 1
ATOM 849 N N . VAL A 1 106 ? -1.94 23.344 10.562 1 98 106 VAL A N 1
ATOM 850 C CA . VAL A 1 106 ? -2.578 24.047 11.656 1 98 106 VAL A CA 1
ATOM 851 C C . VAL A 1 106 ? -2.619 25.547 11.352 1 98 106 VAL A C 1
ATOM 853 O O . VAL A 1 106 ? -3.619 26.219 11.625 1 98 106 VAL A O 1
ATOM 856 N N . GLU A 1 107 ? -1.588 26.047 10.766 1 97.56 107 GLU A N 1
ATOM 857 C CA . GLU A 1 107 ? -1.473 27.484 10.477 1 97.56 107 GLU A CA 1
ATOM 858 C C . GLU A 1 107 ? -2.42 27.891 9.359 1 97.56 107 GLU A C 1
ATOM 860 O O . GLU A 1 107 ? -2.871 29.047 9.312 1 97.56 107 GLU A O 1
ATOM 865 N N . ASN A 1 108 ? -2.74 26.969 8.438 1 97.75 108 ASN A N 1
ATOM 866 C CA . ASN A 1 108 ? -3.432 27.375 7.215 1 97.75 108 ASN A CA 1
ATOM 867 C C . ASN A 1 108 ? -4.84 26.781 7.148 1 97.75 108 ASN A C 1
ATOM 869 O O . ASN A 1 108 ? -5.578 27.031 6.195 1 97.75 108 ASN A O 1
ATOM 873 N N . ARG A 1 109 ? -5.234 26 8.172 1 97.56 109 ARG A N 1
ATOM 874 C CA . ARG A 1 109 ? -6.586 25.453 8.18 1 97.56 109 ARG A CA 1
ATOM 875 C C . ARG A 1 109 ? -7.621 26.547 8.438 1 97.56 109 ARG A C 1
ATOM 877 O O . ARG A 1 109 ? -7.309 27.562 9.055 1 97.56 109 ARG A O 1
ATOM 884 N N . LYS A 1 110 ? -8.859 26.359 7.926 1 96.75 110 LYS A N 1
ATOM 885 C CA . LYS A 1 110 ? -9.992 27.266 8.117 1 96.75 110 LYS A CA 1
ATOM 886 C C . LYS A 1 110 ? -10.945 26.734 9.188 1 96.75 110 LYS A C 1
ATOM 888 O O . LYS A 1 110 ? -11.227 25.531 9.234 1 96.75 110 LYS A O 1
ATOM 893 N N . GLU A 1 111 ? -11.344 27.594 9.992 1 94.06 111 GLU A N 1
ATOM 894 C CA . GLU A 1 111 ? -12.273 27.25 11.07 1 94.06 111 GLU A CA 1
ATOM 895 C C . GLU A 1 111 ? -13.703 27.609 10.703 1 94.06 111 GLU A C 1
ATOM 897 O O . GLU A 1 111 ? -13.961 28.703 10.195 1 94.06 111 GLU A O 1
ATOM 902 N N . TYR A 1 112 ? -14.57 26.672 10.914 1 91.94 112 TYR A N 1
ATOM 903 C CA . TYR A 1 112 ? -15.992 26.891 10.711 1 91.94 112 TYR A CA 1
ATOM 904 C C . TYR A 1 112 ? -16.781 26.594 11.977 1 91.94 112 TYR A C 1
ATOM 906 O O . TYR A 1 112 ? -16.5 25.609 12.68 1 91.94 112 TYR A O 1
ATOM 914 N N . GLU A 1 113 ? -17.672 27.5 12.25 1 89.25 113 GLU A N 1
ATOM 915 C CA . GLU A 1 113 ? -18.578 27.234 13.359 1 89.25 113 GLU A CA 1
ATOM 916 C C . G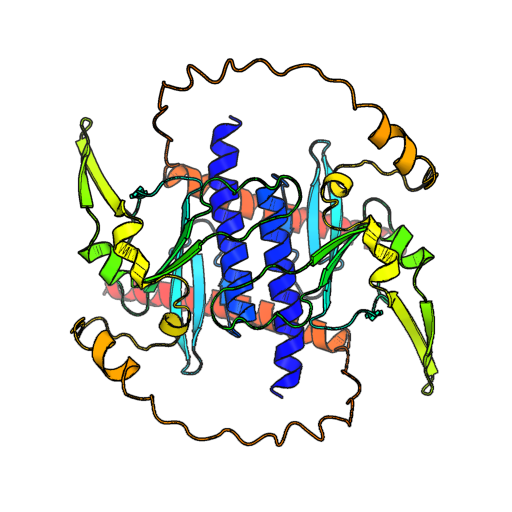LU A 1 113 ? -19.766 26.391 12.914 1 89.25 113 GLU A C 1
ATOM 918 O O . GLU A 1 113 ? -20.375 26.672 11.883 1 89.25 113 GLU A O 1
ATOM 923 N N . LEU A 1 114 ? -19.922 25.391 13.727 1 86.88 114 LEU A N 1
ATOM 924 C CA . LEU A 1 114 ? -21.062 24.531 13.422 1 86.88 114 LEU A CA 1
ATOM 925 C C . LEU A 1 114 ? -22.328 25.047 14.07 1 86.88 114 LEU A C 1
ATOM 927 O O . LEU A 1 114 ? -22.281 25.656 15.141 1 86.88 114 LEU A O 1
ATOM 931 N N . LYS A 1 115 ? -23.453 24.828 13.406 1 86.75 115 LYS A N 1
ATOM 932 C CA . LYS A 1 115 ? -24.766 25.266 13.922 1 86.75 115 LYS A CA 1
ATOM 933 C C . LYS A 1 115 ? -25.062 24.594 15.266 1 86.75 115 LYS A C 1
ATOM 935 O O . LYS A 1 115 ? -25.609 25.234 16.172 1 86.75 115 LYS A O 1
ATOM 940 N N . ALA A 1 116 ? -24.75 23.375 15.422 1 86.62 116 ALA A N 1
ATOM 941 C CA . ALA A 1 116 ? -25.047 22.594 16.609 1 86.62 116 ALA A CA 1
ATOM 942 C C . ALA A 1 116 ? -24.047 22.891 17.719 1 86.62 116 ALA A C 1
ATOM 944 O O . ALA A 1 116 ? -24.141 22.328 18.828 1 86.62 116 ALA A O 1
ATOM 945 N N . GLY A 1 117 ? -23.172 23.781 17.484 1 83.88 117 GLY A N 1
ATOM 946 C CA . GLY A 1 117 ? -22.109 24.016 18.453 1 83.88 117 GLY A CA 1
ATOM 947 C C . GLY A 1 117 ? -20.828 23.281 18.125 1 83.88 117 GLY A C 1
ATOM 948 O O . GLY A 1 117 ? -20.859 22.234 17.453 1 83.88 117 GLY A O 1
ATOM 949 N N . GLY A 1 118 ? -19.766 23.891 18.25 1 87.62 118 GLY A N 1
ATOM 950 C CA . GLY A 1 118 ? -18.453 23.312 18 1 87.62 118 GLY A CA 1
ATOM 951 C C . GLY A 1 118 ? -17.797 23.859 16.75 1 87.62 118 GLY A C 1
ATOM 952 O O . GLY A 1 118 ? -18.312 24.781 16.125 1 87.62 118 GLY A O 1
ATOM 953 N N . GLU A 1 119 ? -16.594 23.453 16.625 1 90.88 119 GLU A N 1
ATOM 954 C CA . GLU A 1 119 ? -15.805 23.953 15.5 1 90.88 119 GLU A CA 1
ATOM 955 C C . GLU A 1 119 ? -15.352 22.812 14.586 1 90.88 119 GLU A C 1
ATOM 957 O O . GLU A 1 119 ? -15.188 21.672 15.039 1 90.88 119 GLU A O 1
ATOM 962 N N . ARG A 1 120 ? -15.344 23.172 13.336 1 92.62 120 ARG A N 1
ATOM 963 C CA . ARG A 1 120 ? -14.766 22.312 12.312 1 92.62 120 ARG A CA 1
ATOM 964 C C . ARG A 1 120 ? -13.586 22.984 11.625 1 92.62 120 ARG A C 1
ATOM 966 O O . ARG A 1 120 ? -13.617 24.188 11.375 1 92.62 120 ARG A O 1
ATOM 973 N N . TYR A 1 121 ? -12.523 22.203 11.445 1 96.06 121 TYR A N 1
ATOM 974 C CA . TYR A 1 121 ? -11.352 22.734 10.758 1 96.06 121 TYR A CA 1
ATOM 975 C C . TYR A 1 121 ? -11.102 21.969 9.453 1 96.06 121 TYR A C 1
ATOM 977 O O . TYR A 1 121 ? -11.07 20.75 9.438 1 96.06 121 TYR A O 1
ATOM 985 N N . ASN A 1 122 ? -10.945 22.734 8.398 1 97.56 122 ASN A N 1
ATOM 986 C CA . ASN A 1 122 ? -10.648 22.156 7.094 1 97.56 122 ASN A CA 1
ATOM 987 C C . ASN A 1 122 ? -9.469 22.844 6.422 1 97.56 122 ASN A C 1
ATOM 989 O O . ASN A 1 122 ? -9.18 24 6.707 1 97.56 122 ASN A O 1
ATOM 993 N N . ILE A 1 123 ? -8.805 22.094 5.645 1 97.81 123 ILE A N 1
ATOM 994 C CA . ILE A 1 123 ? -7.82 22.656 4.727 1 97.81 123 ILE A CA 1
ATOM 995 C C . ILE A 1 123 ? -8.203 22.328 3.289 1 97.81 123 ILE A C 1
ATOM 997 O O . ILE A 1 123 ? -8.773 21.266 3.025 1 97.81 123 ILE A O 1
ATOM 1001 N N . PHE A 1 124 ? -7.934 23.266 2.389 1 97.56 124 PHE A N 1
ATOM 1002 C CA . PHE A 1 124 ? -8.328 23.062 0.999 1 97.56 124 PHE A CA 1
ATOM 1003 C C . PHE A 1 124 ? -7.148 22.578 0.167 1 97.56 124 PHE A C 1
ATOM 1005 O O . PHE A 1 124 ? -6 22.953 0.431 1 97.56 124 PHE A O 1
ATOM 1012 N N . LYS A 1 125 ? -7.473 21.75 -0.798 1 97.56 125 LYS A N 1
ATOM 1013 C CA . LYS A 1 125 ? -6.469 21.234 -1.719 1 97.56 125 LYS A CA 1
ATOM 1014 C C . LYS A 1 125 ? -5.605 22.344 -2.285 1 97.56 125 LYS A C 1
ATOM 1016 O O . LYS A 1 125 ? -4.383 22.203 -2.383 1 97.56 125 LYS A O 1
ATOM 1021 N N . LYS A 1 126 ? -6.199 23.453 -2.658 1 97 126 LYS A N 1
ATOM 1022 C CA . LYS A 1 126 ? -5.477 24.578 -3.242 1 97 126 LYS A CA 1
ATOM 1023 C C . LYS A 1 126 ? -4.41 25.109 -2.285 1 97 126 LYS A C 1
ATOM 1025 O O . LYS A 1 126 ? -3.391 25.641 -2.719 1 97 126 LYS A O 1
ATOM 1030 N N . ASP A 1 127 ? -4.605 25 -0.984 1 97.62 127 ASP A N 1
ATOM 1031 C CA . ASP A 1 127 ? -3.699 25.531 0.029 1 97.62 127 ASP A CA 1
ATOM 1032 C C . ASP A 1 127 ? -2.471 24.641 0.192 1 97.62 127 ASP A C 1
ATOM 1034 O O . ASP A 1 127 ? -1.474 25.047 0.788 1 97.62 127 ASP A O 1
ATOM 1038 N N . ILE A 1 128 ? -2.508 23.422 -0.395 1 98.12 128 ILE A N 1
ATOM 1039 C CA . ILE A 1 128 ? -1.395 22.516 -0.167 1 98.12 128 ILE A CA 1
ATOM 1040 C C . ILE A 1 128 ? -0.797 22.078 -1.506 1 98.12 128 ILE A C 1
ATOM 1042 O O . ILE A 1 128 ? 0.033 21.172 -1.559 1 98.12 128 ILE A O 1
ATOM 1046 N N . GLU A 1 129 ? -1.113 22.688 -2.572 1 97.5 129 GLU A N 1
ATOM 1047 C CA . GLU A 1 129 ? -0.642 22.359 -3.912 1 97.5 129 GLU A CA 1
ATOM 1048 C C . GLU A 1 129 ? 0.882 22.359 -3.98 1 97.5 129 GLU A C 1
ATOM 1050 O O . GLU A 1 129 ? 1.48 21.547 -4.691 1 97.5 129 GLU A O 1
ATOM 1055 N N . GLY A 1 130 ? 1.49 23.203 -3.262 1 97.06 130 GLY A N 1
ATOM 1056 C CA . GLY A 1 130 ? 2.939 23.328 -3.26 1 97.06 130 GLY A CA 1
ATOM 1057 C C . GLY A 1 130 ? 3.643 22.141 -2.627 1 97.06 130 GLY A C 1
ATOM 1058 O O . GLY A 1 130 ? 4.859 22 -2.758 1 97.06 130 GLY A O 1
ATOM 1059 N N . TYR A 1 131 ? 2.924 21.203 -2.039 1 97.88 131 TYR A N 1
ATOM 1060 C CA . TYR A 1 131 ? 3.506 20.062 -1.327 1 97.88 131 TYR A CA 1
ATOM 1061 C C . TYR A 1 131 ? 3.303 18.781 -2.104 1 97.88 131 TYR A C 1
ATOM 1063 O O . TYR A 1 131 ? 3.676 17.703 -1.634 1 97.88 131 TYR A O 1
ATOM 1071 N N . LYS A 1 132 ? 2.746 18.891 -3.303 1 97.94 132 LYS A N 1
ATOM 1072 C CA . LYS A 1 132 ? 2.447 17.703 -4.098 1 97.94 132 LYS A CA 1
ATOM 1073 C C . LYS A 1 132 ? 3.725 16.953 -4.457 1 97.94 132 LYS A C 1
ATOM 1075 O O . LYS A 1 132 ? 4.641 17.516 -5.055 1 97.94 132 LYS A O 1
ATOM 1080 N N . ASN A 1 133 ? 3.846 15.711 -4.086 1 97.75 133 ASN A N 1
ATOM 1081 C CA . ASN A 1 133 ? 4.914 14.758 -4.375 1 97.75 133 ASN A CA 1
ATOM 1082 C C . ASN A 1 133 ? 6.258 15.242 -3.834 1 97.75 133 ASN A C 1
ATOM 1084 O O . ASN A 1 133 ? 7.309 14.891 -4.371 1 97.75 133 ASN A O 1
ATOM 1088 N N . HIS A 1 134 ? 6.203 16.062 -2.768 1 96.31 134 HIS A N 1
ATOM 1089 C CA . HIS A 1 134 ? 7.457 16.5 -2.162 1 96.31 134 HIS A CA 1
ATOM 1090 C C . HIS A 1 134 ? 7.871 15.57 -1.022 1 96.31 134 HIS A C 1
ATOM 1092 O O . HIS A 1 134 ? 8.008 16.016 0.121 1 96.31 134 HIS A O 1
ATOM 1098 N N . TRP A 1 135 ? 8.117 14.398 -1.413 1 96.5 135 TRP A N 1
ATOM 1099 C CA . TRP A 1 135 ? 8.477 13.328 -0.482 1 96.5 135 TRP A CA 1
ATOM 1100 C C . TRP A 1 135 ? 9.805 13.625 0.204 1 96.5 135 TRP A C 1
ATOM 1102 O O . TRP A 1 135 ? 10.055 13.148 1.315 1 96.5 135 TRP A O 1
ATOM 1112 N N . GLU A 1 136 ? 10.664 14.406 -0.384 1 92.38 136 GLU A N 1
ATOM 1113 C CA . GLU A 1 136 ? 11.992 14.711 0.146 1 92.38 136 GLU A CA 1
ATOM 1114 C C . GLU A 1 136 ? 11.891 15.484 1.456 1 92.38 136 GLU A C 1
ATOM 1116 O O . GLU A 1 136 ? 12.844 15.508 2.242 1 92.38 136 GLU A O 1
ATOM 1121 N N . LEU A 1 137 ? 10.758 16.078 1.712 1 94.69 137 LEU A N 1
ATOM 1122 C CA . LEU A 1 137 ? 10.555 16.844 2.943 1 94.69 137 LEU A CA 1
ATOM 1123 C C . LEU A 1 137 ? 10.664 15.93 4.164 1 94.69 137 LEU A C 1
ATOM 1125 O O . LEU A 1 137 ? 11.055 16.375 5.246 1 94.69 137 LEU A O 1
ATOM 1129 N N . LEU A 1 138 ? 10.375 14.703 4.004 1 95.38 138 LEU A N 1
ATOM 1130 C CA . LEU A 1 138 ? 10.406 13.758 5.113 1 95.38 138 LEU A CA 1
ATOM 1131 C C . LEU A 1 138 ? 11.828 13.539 5.605 1 95.38 138 LEU A C 1
ATOM 1133 O O . LEU A 1 138 ? 12.039 13.055 6.719 1 95.38 138 LEU A O 1
ATOM 1137 N N . ASN A 1 139 ? 12.758 13.812 4.828 1 88.19 139 ASN A N 1
ATOM 1138 C CA . ASN A 1 139 ? 14.164 13.672 5.211 1 88.19 139 ASN A CA 1
ATOM 1139 C C . ASN A 1 139 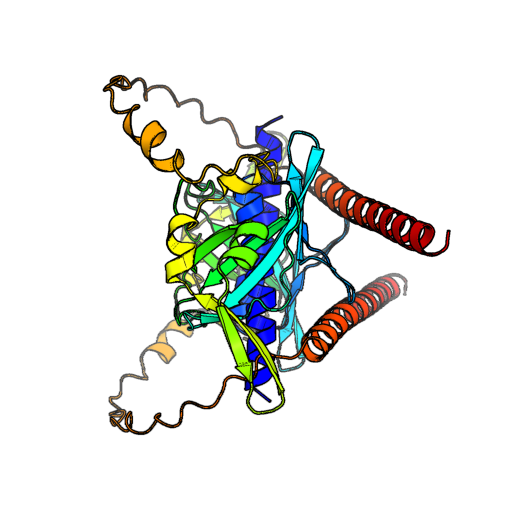? 14.766 15.008 5.629 1 88.19 139 ASN A C 1
ATOM 1141 O O . ASN A 1 139 ? 15.945 15.086 5.969 1 88.19 139 ASN A O 1
ATOM 1145 N N . SER A 1 140 ? 13.977 16.062 5.52 1 75.06 140 SER A N 1
ATOM 1146 C CA . SER A 1 140 ? 14.492 17.375 5.863 1 75.06 140 SER A CA 1
ATOM 1147 C C . SER A 1 140 ? 14.352 17.656 7.355 1 75.06 140 SER A C 1
ATOM 1149 O O . SER A 1 140 ? 13.406 17.188 7.992 1 75.06 140 SER A O 1
ATOM 1151 N N . SER A 1 141 ? 15.461 17.859 8.055 1 54.19 141 SER A N 1
ATOM 1152 C CA . SER A 1 141 ? 15.391 18.297 9.438 1 54.19 141 SER A CA 1
ATOM 1153 C C . SER A 1 141 ? 14.719 19.672 9.547 1 54.19 141 SER A C 1
ATOM 1155 O O . SER A 1 141 ? 15.312 20.688 9.188 1 54.19 141 SER A O 1
ATOM 1157 N N . ILE A 1 142 ? 13.531 19.938 9.133 1 46.69 142 ILE A N 1
ATOM 1158 C CA . ILE A 1 142 ? 12.93 21.266 9.273 1 46.69 142 ILE A CA 1
ATOM 1159 C C . ILE A 1 142 ? 12.758 21.594 10.758 1 46.69 142 ILE A C 1
ATOM 1161 O O . ILE A 1 142 ? 12.07 20.859 11.484 1 46.69 142 ILE A O 1
ATOM 1165 N N . LYS A 1 143 ? 13.703 22.125 11.336 1 41.22 143 LYS A N 1
ATOM 1166 C CA . LYS A 1 143 ? 13.523 22.688 12.672 1 41.22 143 LYS A CA 1
ATOM 1167 C C . LYS A 1 143 ? 12.383 23.703 12.688 1 41.22 143 LYS A C 1
ATOM 1169 O O . LYS A 1 143 ? 12.117 24.375 11.688 1 41.22 143 LYS A O 1
ATOM 1174 N N . SER A 1 144 ? 11.305 23.5 13.469 1 36.97 144 SER A N 1
ATOM 1175 C CA . SER A 1 144 ? 10.148 24.375 13.656 1 36.97 144 SER A CA 1
ATOM 1176 C C . SER A 1 144 ? 10.539 25.844 13.562 1 36.97 144 SER A C 1
ATOM 1178 O O . SER A 1 144 ? 9.68 26.719 13.461 1 36.97 144 SER A O 1
ATOM 1180 N N . GLY A 1 145 ? 11.727 26.297 13.906 1 33.19 145 GLY A N 1
ATOM 1181 C CA . GLY A 1 145 ? 11.945 27.734 14.016 1 33.19 145 GLY A CA 1
ATOM 1182 C C . GLY A 1 145 ? 11.875 28.453 12.672 1 33.19 145 GLY A C 1
ATOM 1183 O O . GLY A 1 145 ? 11.242 29.5 12.555 1 33.19 145 GLY A O 1
ATOM 1184 N N . ASN A 1 146 ? 12.914 28.359 11.711 1 32.38 146 ASN A N 1
ATOM 1185 C CA . ASN A 1 146 ? 13.18 29.297 10.633 1 32.38 146 ASN A CA 1
ATOM 1186 C C . ASN A 1 146 ? 12.328 29 9.406 1 32.38 146 ASN A C 1
ATOM 1188 O O . ASN A 1 146 ? 12.773 28.281 8.5 1 32.38 146 ASN A O 1
ATOM 1192 N N . VAL A 1 147 ? 11.172 28.688 9.398 1 31.58 147 VAL A N 1
ATOM 1193 C CA . VAL A 1 147 ? 10.391 28.469 8.188 1 31.58 147 VAL A CA 1
ATOM 1194 C C . VAL A 1 147 ? 10.305 29.781 7.398 1 31.58 147 VAL A C 1
ATOM 1196 O O . VAL A 1 147 ? 9.5 30.656 7.715 1 31.58 147 VAL A O 1
ATOM 1199 N N . THR A 1 148 ? 11.445 30.5 7.121 1 28.73 148 THR A N 1
ATOM 1200 C CA . THR A 1 148 ? 11.234 31.547 6.133 1 28.73 148 THR A CA 1
ATOM 1201 C C . THR A 1 148 ? 10.766 30.953 4.805 1 28.73 148 THR A C 1
ATOM 1203 O O . THR A 1 148 ? 11.484 30.156 4.195 1 28.73 148 THR A O 1
ATOM 1206 N N . HIS A 1 149 ? 9.5 30.703 4.598 1 30.53 149 HIS A N 1
ATOM 1207 C CA . HIS A 1 149 ? 8.75 30.234 3.438 1 30.53 149 HIS A CA 1
ATOM 1208 C C . HIS A 1 149 ? 9.242 30.891 2.154 1 30.53 149 HIS A C 1
ATOM 1210 O O . HIS A 1 149 ? 8.859 30.484 1.056 1 30.53 149 HIS A O 1
ATOM 1216 N N . GLY A 1 150 ? 9.922 32.094 2.178 1 29.81 150 GLY A N 1
ATOM 1217 C CA . GLY A 1 150 ? 10.266 32.812 0.966 1 29.81 150 GLY A CA 1
ATOM 1218 C C . GLY A 1 150 ? 11.25 32.062 0.084 1 29.81 150 GLY A C 1
ATOM 1219 O O . GLY A 1 150 ? 11.328 32.312 -1.119 1 29.81 150 GLY A O 1
ATOM 1220 N N . LYS A 1 151 ? 12.25 31.375 0.693 1 31 151 LYS A N 1
ATOM 1221 C CA . LYS A 1 151 ? 13.438 31.016 -0.083 1 31 151 LYS A CA 1
ATOM 1222 C C . LYS A 1 151 ? 13.188 29.75 -0.905 1 31 151 LYS A C 1
ATOM 1224 O O . LYS A 1 151 ? 14.094 29.25 -1.574 1 31 151 LYS A O 1
ATOM 1229 N N . LEU A 1 152 ? 12.156 29.062 -0.894 1 30.31 152 LEU A N 1
ATOM 1230 C CA . LEU A 1 152 ? 12.023 27.891 -1.746 1 30.31 152 LEU A CA 1
ATOM 1231 C C . LEU A 1 152 ? 11.977 28.281 -3.219 1 30.31 152 LEU A C 1
ATOM 1233 O O . LEU A 1 152 ? 12.109 27.438 -4.102 1 30.31 152 LEU A O 1
ATOM 1237 N N . GLU A 1 153 ? 11.711 29.547 -3.578 1 29.44 153 GLU A N 1
ATOM 1238 C CA . GLU A 1 153 ? 11.68 29.938 -4.98 1 29.44 153 GLU A CA 1
ATOM 1239 C C . GLU A 1 153 ? 13.078 29.953 -5.582 1 29.44 153 GLU A C 1
ATOM 1241 O O . GLU A 1 153 ? 13.266 29.594 -6.754 1 29.44 153 GLU A O 1
ATOM 1246 N N . LYS A 1 154 ? 14.094 30.609 -4.953 1 29.02 154 LYS A N 1
ATOM 1247 C CA . LYS A 1 154 ? 15.312 31.047 -5.625 1 29.02 154 LYS A CA 1
ATOM 1248 C C . LYS A 1 154 ? 16.234 29.859 -5.898 1 29.02 154 LYS A C 1
ATOM 1250 O O . LYS A 1 154 ? 16.984 29.859 -6.875 1 29.02 154 LYS A O 1
ATOM 1255 N N . GLU A 1 155 ? 16.406 28.938 -5.008 1 29.62 155 GLU A N 1
ATOM 1256 C CA . GLU A 1 155 ? 17.469 27.984 -5.281 1 29.62 155 GLU A CA 1
ATOM 1257 C C . GLU A 1 155 ? 17.062 27 -6.371 1 29.62 155 GLU A C 1
ATOM 1259 O O . GLU A 1 155 ? 17.906 26.266 -6.898 1 29.62 155 GLU A O 1
ATOM 1264 N N . MET A 1 156 ? 15.828 26.891 -6.691 1 29.05 156 MET A N 1
ATOM 1265 C CA . MET A 1 156 ? 15.508 25.984 -7.789 1 29.05 156 MET A CA 1
ATOM 1266 C C . MET A 1 156 ? 15.898 26.594 -9.133 1 29.05 156 MET A C 1
ATOM 1268 O O . MET A 1 156 ? 15.945 25.891 -10.141 1 29.05 156 MET A O 1
ATOM 1272 N N . ASN A 1 157 ? 16.047 27.984 -9.227 1 27.64 157 ASN A N 1
ATOM 1273 C CA . ASN A 1 157 ? 16.328 28.531 -10.555 1 27.64 157 ASN A CA 1
ATOM 1274 C C . ASN A 1 157 ? 17.781 28.328 -10.945 1 27.64 157 ASN A C 1
ATOM 1276 O O . ASN A 1 157 ? 18.203 28.719 -12.039 1 27.64 157 ASN A O 1
ATOM 1280 N N . SER A 1 158 ? 18.688 28.328 -10.047 1 22.42 158 SER A N 1
ATOM 1281 C CA . SER A 1 158 ? 20.031 28.531 -10.57 1 22.42 158 SER A CA 1
ATOM 1282 C C . SER A 1 158 ? 20.547 27.297 -11.297 1 22.42 158 SER A C 1
ATOM 1284 O O . SER A 1 158 ? 21.578 27.344 -11.953 1 22.42 158 SER A O 1
ATOM 1286 N N . LYS A 1 159 ? 20.266 26.094 -10.977 1 26.98 159 LYS A N 1
ATOM 1287 C CA . LYS A 1 159 ? 21.047 25.078 -11.695 1 26.98 159 LYS A CA 1
ATOM 1288 C C . LYS A 1 159 ? 20.625 24.984 -13.156 1 26.98 159 LYS A C 1
ATOM 1290 O O . LYS A 1 159 ? 19.812 24.141 -13.523 1 26.98 159 LYS A O 1
ATOM 1295 N N . GLU A 1 160 ? 20.297 26.016 -13.828 1 23.97 160 GLU A N 1
ATOM 1296 C CA . GLU A 1 160 ? 20.188 25.875 -15.281 1 23.97 160 GLU A CA 1
ATOM 1297 C C . GLU A 1 160 ? 21.484 25.328 -15.883 1 23.97 160 GLU A C 1
ATOM 1299 O O . GLU A 1 160 ? 21.516 24.969 -17.062 1 23.97 160 GLU A O 1
ATOM 1304 N N . GLU A 1 161 ? 22.594 25.641 -15.422 1 20.5 161 GLU A N 1
ATOM 1305 C CA . GLU A 1 161 ? 23.594 25.562 -16.484 1 20.5 161 GLU A CA 1
ATOM 1306 C C . GLU A 1 161 ? 23.75 24.125 -16.969 1 20.5 161 GLU A C 1
ATOM 1308 O O . GLU A 1 161 ? 23.516 23.172 -16.219 1 20.5 161 GLU A O 1
ATOM 1313 N N . LYS A 1 162 ? 24.281 23.953 -18.375 1 22.41 162 LYS A N 1
ATOM 1314 C CA . LYS A 1 162 ? 24.406 23 -19.469 1 22.41 162 LYS A CA 1
ATOM 1315 C C . LYS A 1 162 ? 25.328 21.844 -19.094 1 22.41 162 LYS A C 1
ATOM 1317 O O . LYS A 1 162 ? 26.453 21.75 -19.594 1 22.41 162 LYS A O 1
ATOM 1322 N N . GLN A 1 163 ? 25.844 21.672 -17.891 1 20.48 163 GLN A N 1
ATOM 1323 C CA . GLN A 1 163 ? 26.859 20.641 -18.062 1 20.48 163 GLN A CA 1
ATOM 1324 C C . GLN A 1 163 ? 26.281 19.422 -18.797 1 20.48 163 GLN A C 1
ATOM 1326 O O . GLN A 1 163 ? 25.281 18.844 -18.359 1 20.48 163 GLN A O 1
ATOM 1331 N N . LEU A 1 164 ? 26.625 19.312 -20.125 1 19.84 164 LEU A N 1
ATOM 1332 C CA . LEU A 1 164 ? 26.578 18.406 -21.266 1 19.84 164 LEU A CA 1
ATOM 1333 C C . LEU A 1 164 ? 26.953 16.984 -20.844 1 19.84 164 LEU A C 1
ATOM 1335 O O . LEU A 1 164 ? 28.078 16.734 -20.438 1 19.84 164 LEU A O 1
ATOM 1339 N N . VAL A 1 165 ? 26.172 16.469 -20.078 1 19.05 165 VAL A N 1
ATOM 1340 C CA . VAL A 1 165 ? 26.297 15.062 -19.703 1 19.05 165 VAL A CA 1
ATOM 1341 C C . VAL A 1 165 ? 26.547 14.211 -20.938 1 19.05 165 VAL A C 1
ATOM 1343 O O . VAL A 1 165 ? 25.766 14.234 -21.891 1 19.05 165 VAL A O 1
ATOM 1346 N N . SER A 1 166 ? 27.844 14.211 -21.297 1 18.27 166 SER A N 1
ATOM 1347 C CA . SER A 1 166 ? 28.438 13.281 -22.266 1 18.27 166 SER A CA 1
ATOM 1348 C C . SER A 1 166 ? 27.891 11.867 -22.062 1 18.27 166 SER A C 1
ATOM 1350 O O . SER A 1 166 ? 27.5 11.5 -20.953 1 18.27 166 SER A O 1
ATOM 1352 N N . SER A 1 167 ? 27.609 11.102 -23.219 1 18.19 167 SER A N 1
ATOM 1353 C CA . SER A 1 167 ? 26.984 9.898 -23.766 1 18.19 167 SER A CA 1
ATOM 1354 C C . SER A 1 167 ? 27.672 8.641 -23.234 1 18.19 167 SER A C 1
ATOM 1356 O O . SER A 1 167 ? 28.062 7.766 -24.016 1 18.19 167 SER A O 1
ATOM 1358 N N . ARG A 1 168 ? 28.547 8.828 -22.25 1 19.38 168 ARG A N 1
ATOM 1359 C CA . ARG A 1 168 ? 29.297 7.59 -22.109 1 19.38 168 ARG A CA 1
ATOM 1360 C C . ARG A 1 168 ? 28.391 6.434 -21.719 1 19.38 168 ARG A C 1
ATOM 1362 O O . ARG A 1 168 ? 28.141 6.195 -20.531 1 19.38 168 ARG A O 1
ATOM 1369 N N . TRP A 1 169 ? 27.141 6.336 -22.219 1 19.44 169 TRP A N 1
ATOM 1370 C CA . TRP A 1 169 ? 26.172 5.277 -21.938 1 19.44 169 TRP A CA 1
ATOM 1371 C C . TRP A 1 169 ? 26.766 3.904 -22.234 1 19.44 169 TRP A C 1
ATOM 1373 O O . TRP A 1 169 ? 26.047 2.904 -22.266 1 19.44 169 TRP A O 1
ATOM 1383 N N . ASN A 1 170 ? 27.984 3.904 -22.75 1 18.3 170 ASN A N 1
ATOM 1384 C CA . ASN A 1 170 ? 28.125 2.67 -23.5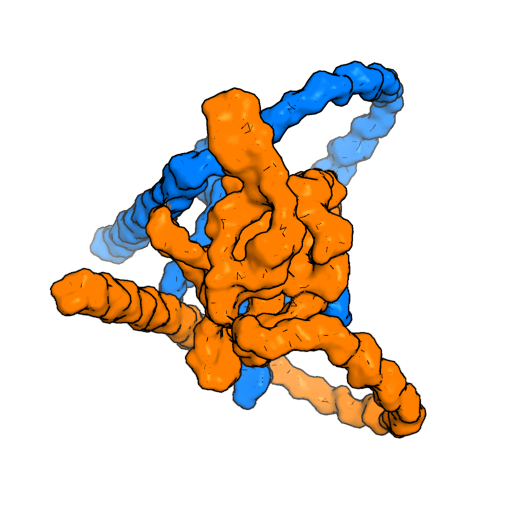16 1 18.3 170 ASN A CA 1
ATOM 1385 C C . ASN A 1 170 ? 27.984 1.439 -22.625 1 18.3 170 ASN A C 1
ATOM 1387 O O . ASN A 1 170 ? 27.344 0.459 -23.016 1 18.3 170 ASN A O 1
ATOM 1391 N N . ASP A 1 171 ? 28.953 1.302 -21.672 1 18.95 171 ASP A N 1
ATOM 1392 C CA . ASP A 1 171 ? 29.531 -0.029 -21.484 1 18.95 171 ASP A CA 1
ATOM 1393 C C . ASP A 1 171 ? 28.672 -0.873 -20.547 1 18.95 171 ASP A C 1
ATOM 1395 O O . ASP A 1 171 ? 29.188 -1.601 -19.703 1 18.95 171 ASP A O 1
ATOM 1399 N N . CYS A 1 172 ? 27.5 -0.573 -20.25 1 20.94 172 CYS A N 1
ATOM 1400 C CA . CYS A 1 172 ? 26.812 -1.295 -19.172 1 20.94 172 CYS A CA 1
ATOM 1401 C C . CYS A 1 172 ? 26.625 -2.762 -19.547 1 20.94 172 CYS A C 1
ATOM 1403 O O . CYS A 1 172 ? 25.5 -3.23 -19.688 1 20.94 172 CYS A O 1
ATOM 1405 N N . SER A 1 173 ? 27.453 -3.346 -20.297 1 20.36 173 SER A N 1
ATOM 1406 C CA . SER A 1 173 ? 27.234 -4.719 -20.734 1 20.36 173 SER A CA 1
ATOM 1407 C C . SER A 1 173 ? 27.109 -5.668 -19.562 1 20.36 173 SER A C 1
ATOM 1409 O O . SER A 1 173 ? 26.609 -6.785 -19.703 1 20.36 173 SER A O 1
ATOM 1411 N N . THR A 1 174 ? 28 -5.539 -18.562 1 22.58 174 THR A N 1
ATOM 1412 C CA . THR A 1 174 ? 28.234 -6.762 -17.797 1 22.58 174 THR A CA 1
ATOM 1413 C C . THR A 1 174 ? 27.031 -7.102 -16.922 1 22.58 174 THR A C 1
ATOM 1415 O O . THR A 1 174 ? 26.625 -6.312 -16.062 1 22.58 174 THR A O 1
ATOM 1418 N N . MET A 1 175 ? 26.078 -7.773 -17.375 1 22.38 175 MET A N 1
ATOM 1419 C CA . MET A 1 175 ? 24.766 -8.273 -16.969 1 22.38 175 MET A CA 1
ATOM 1420 C C . MET A 1 175 ? 24.844 -9 -15.633 1 22.38 175 MET A C 1
ATOM 1422 O O . MET A 1 175 ? 25.375 -10.109 -15.562 1 22.38 175 MET A O 1
ATOM 1426 N N . SER A 1 176 ? 25.344 -8.328 -14.586 1 22 176 SER A N 1
ATOM 1427 C CA . SER A 1 176 ? 25.469 -9.008 -13.297 1 22 176 SER A CA 1
ATOM 1428 C C . SER A 1 176 ? 24.172 -9.727 -12.938 1 22 176 SER A C 1
ATOM 1430 O O . SER A 1 176 ? 23.078 -9.242 -13.227 1 22 176 SER A O 1
ATOM 1432 N N . ILE A 1 177 ? 24.141 -11.008 -12.734 1 25.31 177 ILE A N 1
ATOM 1433 C CA . ILE A 1 177 ? 23.25 -12.078 -12.289 1 25.31 177 ILE A CA 1
ATOM 1434 C C . ILE A 1 177 ? 22.562 -11.656 -10.984 1 25.31 177 ILE A C 1
ATOM 1436 O O . ILE A 1 177 ? 23.234 -11.367 -9.992 1 25.31 177 ILE A O 1
ATOM 1440 N N . ILE A 1 178 ? 21.547 -10.953 -11.07 1 28.75 178 ILE A N 1
ATOM 1441 C CA . ILE A 1 178 ? 20.688 -10.461 -10 1 28.75 178 ILE A CA 1
ATOM 1442 C C . ILE A 1 178 ? 20.422 -11.586 -8.992 1 28.75 178 ILE A C 1
ATOM 1444 O O . ILE A 1 178 ? 19.922 -12.648 -9.359 1 28.75 178 ILE A O 1
ATOM 1448 N N . HIS A 1 179 ? 21.109 -11.594 -7.973 1 29.06 179 HIS A N 1
ATOM 1449 C CA . HIS A 1 179 ? 20.984 -12.477 -6.816 1 29.06 179 HIS A CA 1
ATOM 1450 C C . HIS A 1 179 ? 19.562 -12.422 -6.25 1 29.06 179 HIS A C 1
ATOM 1452 O O . HIS A 1 179 ? 19.047 -11.336 -5.969 1 29.06 179 HIS A O 1
ATOM 1458 N N . THR A 1 180 ? 18.656 -13.188 -6.609 1 30.5 180 THR A N 1
ATOM 1459 C CA . THR A 1 180 ? 17.359 -13.461 -5.98 1 30.5 180 THR A CA 1
ATOM 1460 C C . THR A 1 180 ? 17.547 -13.766 -4.492 1 30.5 180 THR A C 1
ATOM 1462 O O . THR A 1 180 ? 18.297 -14.672 -4.125 1 30.5 180 THR A O 1
ATOM 1465 N N . PRO A 1 181 ? 17.297 -12.883 -3.695 1 33.97 181 PRO A N 1
ATOM 1466 C CA . PRO A 1 181 ? 17.531 -13.188 -2.281 1 33.97 181 PRO A CA 1
ATOM 1467 C C . PRO A 1 181 ? 16.984 -14.547 -1.869 1 33.97 181 PRO A C 1
ATOM 1469 O O . PRO A 1 181 ? 15.922 -14.961 -2.35 1 33.97 181 PRO A O 1
ATOM 1472 N N . THR A 1 182 ? 17.797 -15.297 -1.297 1 40.97 182 THR A N 1
ATOM 1473 C CA . THR A 1 182 ? 17.469 -16.625 -0.806 1 40.97 182 THR A CA 1
ATOM 1474 C C . THR A 1 182 ? 16.375 -16.562 0.265 1 40.97 182 THR A C 1
ATOM 1476 O O . THR A 1 182 ? 16.094 -15.484 0.798 1 40.97 182 THR A O 1
ATOM 1479 N N . GLU A 1 183 ? 15.57 -17.625 0.422 1 44.22 183 GLU A N 1
ATOM 1480 C CA . GLU A 1 183 ? 14.57 -17.781 1.476 1 44.22 183 GLU A CA 1
ATOM 1481 C C . GLU A 1 183 ? 15.109 -17.328 2.824 1 44.22 183 GLU A C 1
ATOM 1483 O O . GLU A 1 183 ? 14.383 -16.719 3.619 1 44.22 183 GLU A O 1
ATOM 1488 N N . GLU A 1 184 ? 16.359 -17.547 3.006 1 48.31 184 GLU A N 1
ATOM 1489 C CA . GLU A 1 184 ? 17.031 -17.156 4.242 1 48.31 184 GLU A CA 1
ATOM 1490 C C . GLU A 1 184 ? 17.125 -15.633 4.363 1 48.31 184 GLU A C 1
ATOM 1492 O O . GLU A 1 184 ? 16.906 -15.078 5.445 1 48.31 184 GLU A O 1
ATOM 1497 N N . GLU A 1 185 ? 17.312 -15.078 3.289 1 49.34 185 GLU A N 1
ATOM 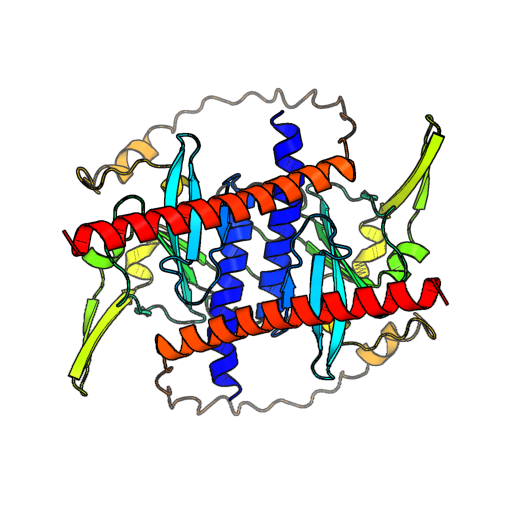1498 C CA . GLU A 1 185 ? 17.422 -13.625 3.318 1 49.34 185 GLU A CA 1
ATOM 1499 C C . GLU A 1 185 ? 16.078 -12.969 3.572 1 49.34 185 GLU A C 1
ATOM 1501 O O . GLU A 1 185 ? 15.977 -12 4.328 1 49.34 185 GLU A O 1
ATOM 1506 N N . ARG A 1 186 ? 15.164 -13.547 3.068 1 44.94 186 ARG A N 1
ATOM 1507 C CA . ARG A 1 186 ? 13.805 -13.055 3.275 1 44.94 186 ARG A CA 1
ATOM 1508 C C . ARG A 1 186 ? 13.359 -13.258 4.719 1 44.94 186 ARG A C 1
ATOM 1510 O O . ARG A 1 186 ? 12.75 -12.367 5.32 1 44.94 186 ARG A O 1
ATOM 1517 N N . LYS A 1 187 ? 13.719 -14.391 5.156 1 48.53 187 LYS A N 1
ATOM 1518 C CA . LYS A 1 187 ? 13.43 -14.695 6.555 1 48.53 187 LYS A CA 1
ATOM 1519 C C . LYS A 1 187 ? 14.117 -13.711 7.492 1 48.53 187 LYS A C 1
ATOM 1521 O O . LYS A 1 187 ? 13.508 -13.219 8.445 1 48.53 187 LYS A O 1
ATOM 1526 N N . LYS A 1 188 ? 15.203 -13.453 7.168 1 49.38 188 LYS A N 1
ATOM 1527 C CA . LYS A 1 188 ? 15.969 -12.531 8.008 1 49.38 188 LYS A CA 1
ATOM 1528 C C . LYS A 1 188 ? 15.398 -11.125 7.945 1 49.38 188 LYS A C 1
ATOM 1530 O O . LYS A 1 188 ? 15.266 -10.453 8.977 1 49.38 188 LYS A O 1
ATOM 1535 N N . ALA A 1 189 ? 15.008 -10.766 6.875 1 47.28 189 ALA A N 1
ATOM 1536 C CA . ALA A 1 189 ? 14.438 -9.43 6.723 1 47.28 189 ALA A CA 1
ATOM 1537 C C . ALA A 1 189 ? 13.094 -9.32 7.441 1 47.28 189 ALA A C 1
ATOM 1539 O O . ALA A 1 189 ? 12.812 -8.312 8.094 1 47.28 189 ALA A O 1
ATOM 1540 N N . THR A 1 190 ? 12.336 -10.297 7.305 1 45.62 190 THR A N 1
ATOM 1541 C CA . THR A 1 190 ? 11.062 -10.336 8.016 1 45.62 190 THR A CA 1
ATOM 1542 C C . THR A 1 190 ? 11.281 -10.359 9.523 1 45.62 190 THR A C 1
ATOM 1544 O O . THR A 1 190 ? 10.586 -9.664 10.266 1 45.62 190 THR A O 1
ATOM 1547 N N . ASP A 1 191 ? 12.156 -11.211 9.82 1 49.22 191 ASP A N 1
ATOM 1548 C CA . ASP A 1 191 ? 12.484 -11.25 11.242 1 49.22 191 ASP A CA 1
ATOM 1549 C C . ASP A 1 191 ? 12.961 -9.883 11.734 1 49.22 191 ASP A C 1
ATOM 1551 O O . ASP A 1 191 ? 12.586 -9.453 12.828 1 49.22 191 ASP A O 1
ATOM 1555 N N . GLU A 1 192 ? 13.617 -9.352 10.945 1 49.19 192 GLU A N 1
ATOM 1556 C CA . GLU A 1 192 ? 14.102 -8.023 11.305 1 49.19 192 GLU A CA 1
ATOM 1557 C C . GLU A 1 192 ? 12.961 -7.016 11.367 1 49.19 192 GLU A C 1
ATOM 1559 O O . GLU A 1 192 ? 12.914 -6.176 12.273 1 49.19 192 GLU A O 1
ATOM 1564 N N . MET A 1 193 ? 12.109 -7.152 10.484 1 47.09 193 MET A N 1
ATOM 1565 C CA . MET A 1 193 ? 10.938 -6.281 10.484 1 47.09 193 MET A CA 1
ATOM 1566 C C . MET A 1 193 ? 10.07 -6.539 11.719 1 47.09 193 MET A C 1
ATOM 1568 O O . MET A 1 193 ? 9.641 -5.598 12.383 1 47.09 193 MET A O 1
ATOM 1572 N N . VAL A 1 194 ? 9.852 -7.797 11.922 1 45.91 194 VAL A N 1
ATOM 1573 C CA . VAL A 1 194 ? 9.07 -8.156 13.094 1 45.91 194 VAL A CA 1
ATOM 1574 C C . VAL A 1 194 ? 9.805 -7.734 14.359 1 45.91 194 VAL A C 1
ATOM 1576 O O . VAL A 1 194 ? 9.211 -7.145 15.266 1 45.91 194 VAL A O 1
ATOM 1579 N N . ASP A 1 195 ? 10.984 -8.102 14.281 1 49.44 195 ASP A N 1
ATOM 1580 C CA . ASP A 1 195 ? 11.789 -7.699 15.43 1 49.44 195 ASP A CA 1
ATOM 1581 C C . ASP A 1 195 ? 11.805 -6.184 15.594 1 49.44 195 ASP A C 1
ATOM 1583 O O . ASP A 1 195 ? 11.688 -5.672 16.703 1 49.44 195 ASP A O 1
ATOM 1587 N N . ASN A 1 196 ? 11.922 -5.66 14.484 1 46.31 196 ASN A N 1
ATOM 1588 C CA . ASN A 1 196 ? 11.914 -4.199 14.531 1 46.31 196 ASN A CA 1
ATOM 1589 C C . ASN A 1 196 ? 10.547 -3.662 14.945 1 46.31 196 ASN A C 1
ATOM 1591 O O . ASN A 1 196 ? 10.461 -2.697 15.703 1 46.31 196 ASN A O 1
ATOM 1595 N N . LEU A 1 197 ? 9.617 -4.277 14.359 1 46.81 197 LEU A N 1
ATOM 1596 C CA . LEU A 1 197 ? 8.258 -3.916 14.742 1 46.81 197 LEU A CA 1
ATOM 1597 C C . LEU A 1 197 ? 8.023 -4.176 16.234 1 46.81 197 LEU A C 1
ATOM 1599 O O . LEU A 1 197 ? 7.453 -3.338 16.922 1 46.81 197 LEU A O 1
ATOM 1603 N N . ILE A 1 198 ? 8.438 -5.363 16.625 1 45.59 198 ILE A N 1
ATOM 1604 C CA . ILE A 1 198 ? 8.32 -5.707 18.031 1 45.59 198 ILE A CA 1
ATOM 1605 C C . ILE A 1 198 ? 9.156 -4.742 18.875 1 45.59 198 ILE A C 1
ATOM 1607 O O . ILE A 1 198 ? 8.695 -4.246 19.891 1 45.59 198 ILE A O 1
ATOM 1611 N N . LYS A 1 199 ? 10.281 -4.574 18.438 1 49.28 199 LYS A N 1
ATOM 1612 C CA . LYS A 1 199 ? 11.148 -3.645 19.156 1 49.28 199 LYS A CA 1
ATOM 1613 C C . LYS A 1 199 ? 10.547 -2.242 19.188 1 49.28 199 LYS A C 1
ATOM 1615 O O . LYS A 1 199 ? 10.586 -1.564 20.219 1 49.28 199 LYS A O 1
ATOM 1620 N N . ASN A 1 200 ? 10.141 -1.947 18.141 1 43.31 200 ASN A N 1
ATOM 1621 C CA . ASN A 1 200 ? 9.555 -0.613 18.062 1 43.31 200 ASN A CA 1
ATOM 1622 C C . ASN A 1 200 ? 8.273 -0.511 18.891 1 43.31 200 ASN A C 1
ATOM 1624 O O . ASN A 1 200 ? 8.031 0.503 19.547 1 43.31 200 ASN A O 1
ATOM 1628 N N . ILE A 1 201 ? 7.559 -1.521 18.828 1 43.03 201 ILE A N 1
ATOM 1629 C CA . ILE A 1 201 ? 6.383 -1.607 19.688 1 43.03 201 ILE A CA 1
ATOM 1630 C C . ILE A 1 201 ? 6.805 -1.504 21.141 1 43.03 201 ILE A C 1
ATOM 1632 O O . ILE A 1 201 ? 6.176 -0.786 21.938 1 43.03 201 ILE A O 1
ATOM 1636 N N . LYS A 1 202 ? 7.766 -2.199 21.438 1 44.94 202 LYS A N 1
ATOM 1637 C CA . LYS A 1 202 ? 8.289 -2.139 22.797 1 44.94 202 LYS A CA 1
ATOM 1638 C C . LYS A 1 202 ? 8.805 -0.744 23.125 1 44.94 202 LYS A C 1
ATOM 1640 O O . LYS A 1 202 ? 8.57 -0.228 24.219 1 44.94 202 LYS A O 1
ATOM 1645 N N . LYS A 1 203 ? 9.492 -0.167 22.312 1 44.03 203 LYS A N 1
ATOM 1646 C CA . LYS A 1 203 ? 10.047 1.165 22.547 1 44.03 203 LYS A CA 1
ATOM 1647 C C . LYS A 1 203 ? 8.938 2.205 22.672 1 44.03 203 LYS A C 1
ATOM 1649 O O . LYS A 1 203 ? 9.023 3.102 23.516 1 44.03 203 LYS A O 1
ATOM 1654 N N . PHE A 1 204 ? 8.094 2.092 21.953 1 39.88 204 PHE A N 1
ATOM 1655 C CA . PHE A 1 204 ? 6.949 2.996 22.031 1 39.88 204 PHE A CA 1
ATOM 1656 C C . PHE A 1 204 ? 6.184 2.791 23.328 1 39.88 204 PHE A C 1
ATOM 1658 O O . PHE A 1 204 ? 5.762 3.758 23.969 1 39.88 204 PHE A O 1
ATOM 1665 N N . ALA A 1 205 ? 5.969 1.544 23.641 1 39.97 205 ALA A N 1
ATOM 1666 C CA . ALA A 1 205 ? 5.379 1.236 24.938 1 39.97 205 ALA A CA 1
ATOM 1667 C C . ALA A 1 205 ? 6.199 1.848 26.062 1 39.97 205 ALA A C 1
ATOM 1669 O O . ALA A 1 205 ? 5.641 2.375 27.031 1 39.97 205 ALA A O 1
ATOM 1670 N N . ASP A 1 206 ? 7.359 1.873 25.875 1 43.72 206 ASP A N 1
ATOM 1671 C CA . ASP A 1 206 ? 8.234 2.432 26.906 1 43.72 206 ASP A CA 1
ATOM 1672 C C . ASP A 1 206 ? 8.156 3.957 26.922 1 43.72 206 ASP A C 1
ATOM 1674 O O . ASP A 1 206 ? 8.195 4.574 27.984 1 43.72 206 ASP A O 1
ATOM 1678 N N . ASN A 1 207 ? 8.023 4.512 25.781 1 40.47 207 ASN A N 1
ATOM 1679 C CA . ASN A 1 207 ? 7.945 5.969 25.734 1 40.47 207 ASN A CA 1
ATOM 1680 C C . ASN A 1 207 ? 6.598 6.477 26.234 1 40.47 207 ASN A C 1
ATOM 1682 O O . ASN A 1 207 ? 6.527 7.52 26.891 1 40.47 207 ASN A O 1
ATOM 1686 N N . GLU A 1 208 ? 5.574 5.902 25.938 1 37.69 208 GLU A N 1
ATOM 1687 C CA . GLU A 1 208 ? 4.285 6.25 26.531 1 37.69 208 GLU A CA 1
ATOM 1688 C C . GLU A 1 208 ? 4.316 6.102 28.047 1 37.69 208 GLU A C 1
ATOM 1690 O O . GLU A 1 208 ? 3.727 6.91 28.766 1 37.69 208 GLU A O 1
ATOM 1695 N N . ARG A 1 209 ? 4.93 5.113 28.5 1 43.28 209 ARG A N 1
ATOM 1696 C CA . ARG A 1 209 ? 5.086 4.98 29.953 1 43.28 209 ARG A CA 1
ATOM 1697 C C . ARG A 1 209 ? 5.902 6.137 30.516 1 43.28 209 ARG A C 1
ATOM 1699 O O . ARG A 1 209 ? 5.621 6.617 31.625 1 43.28 209 ARG A O 1
ATOM 1706 N N . GLU A 1 210 ? 6.754 6.484 29.781 1 43.62 210 GLU A N 1
ATOM 1707 C CA . GLU A 1 210 ? 7.57 7.586 30.281 1 43.62 210 GLU A CA 1
ATOM 1708 C C . GLU A 1 210 ? 6.793 8.898 30.25 1 43.62 210 GLU A C 1
ATOM 1710 O O . GLU A 1 210 ? 6.891 9.711 31.172 1 43.62 210 GLU A O 1
ATOM 1715 N N . ASP A 1 211 ? 6 9.086 29.328 1 40.22 211 ASP A N 1
ATOM 1716 C CA . ASP A 1 211 ? 5.207 10.312 29.266 1 40.22 211 ASP A CA 1
ATOM 1717 C C . ASP A 1 211 ? 4.09 10.297 30.297 1 40.22 211 ASP A C 1
ATOM 1719 O O . ASP A 1 211 ? 3.748 11.336 30.875 1 40.22 211 ASP A O 1
ATOM 1723 N N . GLU A 1 212 ? 3.506 9.172 30.562 1 44 212 GLU A N 1
ATOM 1724 C CA . GLU A 1 212 ? 2.545 9.078 31.656 1 44 212 GLU A CA 1
ATOM 1725 C C . GLU A 1 212 ? 3.219 9.32 33 1 44 212 GLU A C 1
ATOM 1727 O O . GLU A 1 212 ? 2.582 9.797 33.938 1 44 212 GLU A O 1
ATOM 1732 N N . GLY A 1 213 ? 4.375 8.906 33.094 1 41.56 213 GLY A N 1
ATOM 1733 C CA . GLY A 1 213 ? 5.09 9.141 34.344 1 41.56 213 GLY A CA 1
ATOM 1734 C C . GLY A 1 213 ? 5.379 10.609 34.594 1 41.56 213 GLY A C 1
ATOM 1735 O O . GLY A 1 213 ? 5.625 11.008 35.719 1 41.56 213 GLY A O 1
ATOM 1736 N N . LYS A 1 214 ? 5.48 11.445 33.656 1 48.75 214 LYS A N 1
ATOM 1737 C CA . LYS A 1 214 ? 5.766 12.852 33.938 1 48.75 214 LYS A CA 1
ATOM 1738 C C . LYS A 1 214 ? 4.508 13.594 34.375 1 48.75 214 LYS A C 1
ATOM 1740 O O . LYS A 1 214 ? 4.594 14.656 34.969 1 48.75 214 LYS A O 1
ATOM 1745 N N . GLU A 1 215 ? 3.309 13.148 34 1 42.09 215 GLU A N 1
ATOM 1746 C CA . GLU A 1 215 ? 2.145 13.898 34.469 1 42.09 215 GLU A CA 1
ATOM 1747 C C . GLU A 1 215 ? 1.838 13.594 35.938 1 42.09 215 GLU A C 1
ATOM 1749 O O . GLU A 1 215 ? 1.021 14.273 36.562 1 42.09 215 GLU A O 1
ATOM 1754 N N . GLU A 1 216 ? 2.398 12.5 36.438 1 42.53 216 GLU A N 1
ATOM 1755 C CA . GLU A 1 216 ? 2.061 12.289 37.844 1 42.53 216 GLU A CA 1
ATOM 1756 C C . GLU A 1 216 ? 3.104 12.906 38.781 1 42.53 216 GLU A C 1
ATOM 1758 O O . GLU A 1 216 ? 2.986 12.828 40 1 42.53 216 GLU A O 1
ATOM 1763 N N . GLY A 1 217 ? 4.227 13.375 38.25 1 34.5 217 GLY A N 1
ATOM 1764 C CA . GLY A 1 217 ? 5.094 14.055 39.188 1 34.5 217 GLY A CA 1
ATOM 1765 C C . GLY A 1 217 ? 4.855 15.555 39.25 1 34.5 217 GLY A C 1
ATOM 1766 O O . GLY A 1 217 ? 4.355 16.141 38.281 1 34.5 217 GLY A O 1
ATOM 1767 N N . MET B 1 1 ? 26.188 -4.055 -0.469 1 28.48 1 MET B N 1
ATOM 1768 C CA . MET B 1 1 ? 25.281 -3.883 0.662 1 28.48 1 MET B CA 1
ATOM 1769 C C . MET B 1 1 ? 24.016 -3.152 0.235 1 28.48 1 MET B C 1
ATOM 1771 O O . MET B 1 1 ? 22.922 -3.426 0.754 1 28.48 1 MET B O 1
ATOM 1775 N N . ALA B 1 2 ? 24.156 -2.057 -0.656 1 41.59 2 ALA B N 1
ATOM 1776 C CA . ALA B 1 2 ? 23.109 -1.214 -1.227 1 41.59 2 ALA B CA 1
ATOM 1777 C C . ALA B 1 2 ? 22.125 -2.043 -2.047 1 41.59 2 ALA B C 1
ATOM 1779 O O . ALA B 1 2 ? 20.922 -1.772 -2.043 1 41.59 2 ALA B O 1
ATOM 1780 N N . THR B 1 3 ? 22.656 -3.121 -2.611 1 40.34 3 THR B N 1
ATOM 1781 C CA . THR B 1 3 ? 21.906 -3.939 -3.555 1 40.34 3 THR B CA 1
ATOM 1782 C C . THR B 1 3 ? 20.844 -4.758 -2.83 1 40.34 3 THR B C 1
ATOM 1784 O O . THR B 1 3 ? 19.719 -4.902 -3.32 1 40.34 3 THR B O 1
ATOM 1787 N N . LYS B 1 4 ? 21.141 -5.426 -1.634 1 44.59 4 LYS B N 1
ATOM 1788 C CA . LYS B 1 4 ? 20.25 -6.277 -0.841 1 44.59 4 LYS B CA 1
ATOM 1789 C C . LYS B 1 4 ? 19.062 -5.492 -0.31 1 44.59 4 LYS B C 1
ATOM 1791 O O . LYS B 1 4 ? 17.953 -6.02 -0.222 1 44.59 4 LYS B O 1
ATOM 1796 N N . LYS B 1 5 ? 19.203 -4.219 0.058 1 54.75 5 LYS B N 1
ATOM 1797 C CA . LYS B 1 5 ? 18.156 -3.33 0.552 1 54.75 5 LYS B CA 1
ATOM 1798 C C . LYS B 1 5 ? 17.109 -3.064 -0.525 1 54.75 5 LYS B C 1
ATOM 1800 O O . LYS B 1 5 ? 15.922 -2.941 -0.226 1 54.75 5 LYS B O 1
ATOM 1805 N N . ASN B 1 6 ? 17.547 -3.58 -1.743 1 76.94 6 ASN B N 1
ATOM 1806 C CA . ASN B 1 6 ? 16.672 -3.246 -2.871 1 76.94 6 ASN B CA 1
ATOM 1807 C C . ASN B 1 6 ? 15.602 -4.305 -3.084 1 76.94 6 ASN B C 1
ATOM 1809 O O . ASN B 1 6 ? 14.43 -3.973 -3.297 1 76.94 6 ASN B O 1
ATOM 1813 N N . GLY B 1 7 ? 15.953 -5.621 -2.771 1 85.25 7 GLY B N 1
ATOM 1814 C CA . GLY B 1 7 ? 14.961 -6.672 -2.959 1 85.25 7 GLY B CA 1
ATOM 1815 C C . GLY B 1 7 ? 13.891 -6.672 -1.89 1 85.25 7 GLY B C 1
ATOM 1816 O O . GLY B 1 7 ? 12.703 -6.848 -2.193 1 85.25 7 GLY B O 1
ATOM 1817 N N . PHE B 1 8 ? 14.344 -6.434 -0.68 1 88.75 8 PHE B N 1
ATOM 1818 C CA . PHE B 1 8 ? 13.406 -6.383 0.434 1 88.75 8 PHE B CA 1
ATOM 1819 C C . PHE B 1 8 ? 12.383 -5.266 0.232 1 88.75 8 PHE B C 1
ATOM 1821 O O . PHE B 1 8 ? 11.18 -5.488 0.343 1 88.75 8 PHE B O 1
ATOM 1828 N N . ASN B 1 9 ? 12.883 -4.062 -0.096 1 93.12 9 ASN B N 1
ATOM 1829 C CA . ASN B 1 9 ? 12.008 -2.918 -0.303 1 93.12 9 ASN B CA 1
ATOM 1830 C C . ASN B 1 9 ? 11.016 -3.168 -1.437 1 93.12 9 ASN B C 1
ATOM 1832 O O . ASN B 1 9 ? 9.852 -2.771 -1.35 1 93.12 9 ASN B O 1
ATOM 1836 N N . THR B 1 10 ? 11.516 -3.904 -2.42 1 95.38 10 THR B N 1
ATOM 1837 C CA . THR B 1 10 ? 10.633 -4.195 -3.541 1 95.38 10 THR B CA 1
ATOM 1838 C C . THR B 1 10 ? 9.484 -5.105 -3.104 1 95.38 10 THR B C 1
ATOM 1840 O O . THR B 1 10 ? 8.328 -4.859 -3.441 1 95.38 10 THR B O 1
ATOM 1843 N N . GLY B 1 11 ? 9.828 -6.148 -2.359 1 94.62 11 GLY B N 1
ATOM 1844 C CA . GLY B 1 11 ? 8.828 -7.094 -1.891 1 94.62 11 GLY B CA 1
ATOM 1845 C C . GLY B 1 11 ? 7.801 -6.469 -0.965 1 94.62 11 GLY B C 1
ATOM 1846 O O . GLY B 1 11 ? 6.594 -6.578 -1.199 1 94.62 11 GLY B O 1
ATOM 1847 N N . ILE B 1 12 ? 8.273 -5.773 0.001 1 94.12 12 ILE B N 1
ATOM 1848 C CA . ILE B 1 12 ? 7.367 -5.254 1.022 1 94.12 12 ILE B CA 1
ATOM 1849 C C . ILE B 1 12 ? 6.531 -4.117 0.441 1 94.12 12 ILE B C 1
ATOM 1851 O O . ILE B 1 12 ? 5.336 -4.016 0.722 1 94.12 12 ILE B O 1
ATOM 1855 N N . ALA B 1 13 ? 7.129 -3.242 -0.408 1 96.94 13 ALA B N 1
ATOM 1856 C CA . ALA B 1 13 ? 6.367 -2.207 -1.1 1 96.94 13 ALA B CA 1
ATOM 1857 C C . ALA B 1 13 ? 5.23 -2.814 -1.916 1 96.94 13 ALA B C 1
ATOM 1859 O O . ALA B 1 13 ? 4.121 -2.271 -1.952 1 96.94 13 ALA B O 1
ATOM 1860 N N . SER B 1 14 ? 5.539 -3.898 -2.506 1 97.88 14 SER B N 1
ATOM 1861 C CA . SER B 1 14 ? 4.555 -4.555 -3.357 1 97.88 14 SER B CA 1
ATOM 1862 C C . SER B 1 14 ? 3.434 -5.176 -2.531 1 97.88 14 SER B C 1
ATOM 1864 O O . SER B 1 14 ? 2.266 -5.133 -2.926 1 97.88 14 SER B O 1
ATOM 1866 N N . GLU B 1 15 ? 3.768 -5.789 -1.453 1 97 15 GLU B N 1
ATOM 1867 C CA . GLU B 1 15 ? 2.736 -6.336 -0.576 1 97 15 GLU B CA 1
ATOM 1868 C C . GLU B 1 15 ? 1.788 -5.242 -0.092 1 97 15 GLU B C 1
ATOM 1870 O O . GLU B 1 15 ? 0.567 -5.402 -0.156 1 97 15 GLU B O 1
ATOM 1875 N N . TYR B 1 16 ? 2.332 -4.184 0.314 1 97 16 TYR B N 1
ATOM 1876 C CA . TYR B 1 16 ? 1.507 -3.068 0.771 1 97 16 TYR B CA 1
ATOM 1877 C C . TYR B 1 16 ? 0.674 -2.502 -0.372 1 97 16 TYR B C 1
ATOM 1879 O O . TYR B 1 16 ? -0.48 -2.115 -0.176 1 97 16 TYR B O 1
ATOM 1887 N N . LEU B 1 17 ? 1.266 -2.404 -1.506 1 98.56 17 LEU B N 1
ATOM 1888 C CA . LEU B 1 17 ? 0.531 -1.897 -2.658 1 98.56 17 LEU B CA 1
ATOM 1889 C C . LEU B 1 17 ? -0.653 -2.801 -2.988 1 98.56 17 LEU B C 1
ATOM 1891 O O . LEU B 1 17 ? -1.762 -2.314 -3.225 1 98.56 17 LEU B O 1
ATOM 1895 N N . VAL B 1 18 ? -0.388 -4.066 -2.99 1 98.62 18 VAL B N 1
ATOM 1896 C CA . VAL B 1 18 ? -1.457 -5.016 -3.279 1 98.62 18 VAL B CA 1
ATOM 1897 C C . VAL B 1 18 ? -2.551 -4.902 -2.223 1 98.62 18 VAL B C 1
ATOM 1899 O O . VAL B 1 18 ? -3.742 -4.918 -2.547 1 98.62 18 VAL B O 1
ATOM 1902 N N . LEU B 1 19 ? -2.174 -4.793 -0.987 1 97.56 19 LEU B N 1
ATOM 1903 C CA . LEU B 1 19 ? -3.152 -4.602 0.078 1 97.56 19 LEU B CA 1
ATOM 1904 C C . LEU B 1 19 ? -4.008 -3.365 -0.183 1 97.56 19 LEU B C 1
ATOM 1906 O O . LEU B 1 19 ? -5.23 -3.406 -0.029 1 97.56 19 LEU B O 1
ATOM 1910 N N . SER B 1 20 ? -3.369 -2.299 -0.495 1 98.12 20 SER B N 1
ATOM 1911 C CA . SER B 1 20 ? -4.098 -1.078 -0.825 1 98.12 20 SER B CA 1
ATOM 1912 C C . SER B 1 20 ? -5.121 -1.327 -1.929 1 98.12 20 SER B C 1
ATOM 1914 O O . SER B 1 20 ? -6.281 -0.922 -1.812 1 98.12 20 SER B O 1
ATOM 1916 N N . MET B 1 21 ? -4.715 -2.041 -2.994 1 98.25 21 MET B N 1
ATOM 1917 C CA . MET B 1 21 ? -5.613 -2.346 -4.105 1 98.25 21 MET B CA 1
ATOM 1918 C C . MET B 1 21 ? -6.801 -3.178 -3.633 1 98.25 21 MET B C 1
ATOM 1920 O O . MET B 1 21 ? -7.941 -2.914 -4.016 1 98.25 21 MET B O 1
ATOM 1924 N N . LEU B 1 22 ? -6.5 -4.145 -2.844 1 97.12 22 LEU B N 1
ATOM 1925 C CA . LEU B 1 22 ? -7.551 -5.043 -2.373 1 97.12 22 LEU B CA 1
ATOM 1926 C C . LEU B 1 22 ? -8.609 -4.277 -1.589 1 97.12 22 LEU B C 1
ATOM 1928 O O . LEU B 1 22 ? -9.805 -4.523 -1.752 1 97.12 22 LEU B O 1
ATOM 1932 N N . TYR B 1 23 ? -8.203 -3.354 -0.798 1 95.62 23 TYR B N 1
ATOM 1933 C CA . TYR B 1 23 ? -9.164 -2.555 -0.043 1 95.62 23 TYR B CA 1
ATOM 1934 C C . TYR B 1 23 ? -9.961 -1.638 -0.966 1 95.62 23 TYR B C 1
ATOM 1936 O O . TYR B 1 23 ? -11.141 -1.389 -0.735 1 95.62 23 TYR B O 1
ATOM 1944 N N . ARG B 1 24 ? -9.32 -1.104 -1.954 1 97.12 24 ARG B N 1
ATOM 1945 C CA . ARG B 1 24 ? -10.047 -0.297 -2.928 1 97.12 24 ARG B CA 1
ATOM 1946 C C . ARG B 1 24 ? -11.078 -1.138 -3.672 1 97.12 24 ARG B C 1
ATOM 1948 O O . ARG B 1 24 ? -12.086 -0.613 -4.148 1 97.12 24 ARG B O 1
ATOM 1955 N N . LEU B 1 25 ? -10.836 -2.371 -3.779 1 95.25 25 LEU B N 1
ATOM 1956 C CA . LEU B 1 25 ? -11.742 -3.305 -4.445 1 95.25 25 LEU B CA 1
ATOM 1957 C C . LEU B 1 25 ? -12.734 -3.896 -3.457 1 95.25 25 LEU B C 1
ATOM 1959 O O . LEU B 1 25 ? -13.484 -4.816 -3.799 1 95.25 25 LEU B O 1
ATOM 1963 N N . ASN B 1 26 ? -12.672 -3.502 -2.234 1 92.81 26 ASN B N 1
ATOM 1964 C CA . ASN B 1 26 ? -13.617 -3.822 -1.177 1 92.81 26 ASN B CA 1
ATOM 1965 C C . ASN B 1 26 ? -13.422 -5.242 -0.651 1 92.81 26 ASN B C 1
ATOM 1967 O O . ASN B 1 26 ? -14.375 -5.902 -0.249 1 92.81 26 ASN B O 1
ATOM 1971 N N . TYR B 1 27 ? -12.195 -5.711 -0.762 1 92.75 27 TYR B N 1
ATOM 1972 C CA . TYR B 1 27 ? -11.875 -6.977 -0.114 1 92.75 27 TYR B CA 1
ATOM 1973 C C . TYR B 1 27 ? -11.516 -6.762 1.352 1 92.75 27 TYR B C 1
ATOM 1975 O O . TYR B 1 27 ? -10.891 -5.754 1.703 1 92.75 27 TYR B O 1
ATOM 1983 N N . GLU B 1 28 ? -11.969 -7.672 2.117 1 90.44 28 GLU B N 1
ATOM 1984 C CA . GLU B 1 28 ? -11.383 -7.793 3.449 1 90.44 28 GLU B CA 1
ATOM 1985 C C . GLU B 1 28 ? -10.047 -8.531 3.4 1 90.44 28 GLU B C 1
ATOM 1987 O O . GLU B 1 28 ? -10.016 -9.742 3.174 1 90.44 28 GLU B O 1
ATOM 1992 N N . ALA B 1 29 ? -8.984 -7.801 3.598 1 93.62 29 ALA B N 1
ATOM 1993 C CA . ALA B 1 29 ? -7.652 -8.344 3.359 1 93.62 29 ALA B CA 1
ATOM 1994 C C . ALA B 1 29 ? -6.773 -8.203 4.598 1 93.62 29 ALA B C 1
ATOM 1996 O O . ALA B 1 29 ? -6.879 -7.223 5.336 1 93.62 29 ALA B O 1
ATOM 1997 N N . TYR B 1 30 ? -5.855 -9.188 4.715 1 86.62 30 TYR B N 1
ATOM 1998 C CA . TYR B 1 30 ? -4.984 -9.25 5.887 1 86.62 30 TYR B CA 1
ATOM 1999 C C . TYR B 1 30 ? -3.555 -9.586 5.488 1 86.62 30 TYR B C 1
ATOM 2001 O O . TYR B 1 30 ? -3.314 -10.602 4.832 1 86.62 30 TYR B O 1
ATOM 2009 N N . ILE B 1 31 ? -2.715 -8.695 5.875 1 88.81 31 ILE B N 1
ATOM 2010 C CA . ILE B 1 31 ? -1.306 -9 5.66 1 88.81 31 ILE B CA 1
ATOM 2011 C C . ILE B 1 31 ? -0.836 -10.016 6.699 1 88.81 31 ILE B C 1
ATOM 2013 O O . ILE B 1 31 ? -1.252 -9.969 7.859 1 88.81 31 ILE B O 1
ATOM 2017 N N . THR B 1 32 ? -0.076 -10.961 6.273 1 83.5 32 THR B N 1
ATOM 2018 C CA . THR B 1 32 ? 0.521 -11.906 7.207 1 83.5 32 THR B CA 1
ATOM 2019 C C . THR B 1 32 ? 1.909 -11.445 7.641 1 83.5 32 THR B C 1
ATOM 2021 O O . THR B 1 32 ? 2.662 -10.891 6.836 1 83.5 32 THR B O 1
ATOM 2024 N N . MET B 1 33 ? 2.039 -11.43 8.867 1 69.12 33 MET B N 1
ATOM 2025 C CA . MET B 1 33 ? 3.324 -11.008 9.422 1 69.12 33 MET B CA 1
ATOM 2026 C C . MET B 1 33 ? 4.055 -12.188 10.055 1 69.12 33 MET B C 1
ATOM 2028 O O . MET B 1 33 ? 3.443 -13.203 10.375 1 69.12 33 MET B O 1
ATOM 2032 N N . GLY B 1 34 ? 5.254 -12.094 10.211 1 56.88 34 GLY B N 1
ATOM 2033 C CA . GLY B 1 34 ? 6.016 -13.086 10.961 1 56.88 34 GLY B CA 1
ATOM 2034 C C . GLY B 1 34 ? 6.879 -13.969 10.078 1 56.88 34 GLY B C 1
ATOM 2035 O O . GLY B 1 34 ? 6.734 -13.961 8.852 1 56.88 34 GLY B O 1
ATOM 2036 N N . ASN B 1 35 ? 7.82 -14.594 10.555 1 45.41 35 ASN B N 1
ATOM 2037 C CA . ASN B 1 35 ? 8.898 -15.383 9.969 1 45.41 35 ASN B CA 1
ATOM 2038 C C . ASN B 1 35 ? 8.359 -16.609 9.242 1 45.41 35 ASN B C 1
ATOM 2040 O O . ASN B 1 35 ? 8.992 -17.109 8.312 1 45.41 35 ASN B O 1
A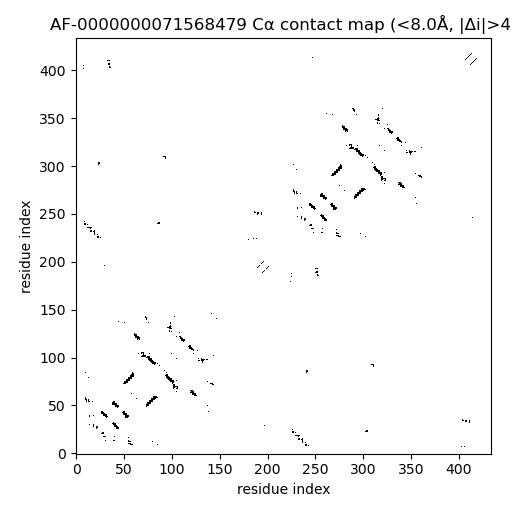TOM 2044 N N . LYS B 1 36 ? 7.387 -17.047 9.711 1 49.06 36 LYS B N 1
ATOM 2045 C CA . LYS B 1 36 ? 6.945 -18.344 9.188 1 49.06 36 LYS B CA 1
ATOM 2046 C C . LYS B 1 36 ? 5.723 -18.172 8.289 1 49.06 36 LYS B C 1
ATOM 2048 O O . LYS B 1 36 ? 4.898 -19.094 8.18 1 49.06 36 LYS B O 1
ATOM 2053 N N . LYS B 1 37 ? 5.781 -16.969 7.723 1 64.94 37 LYS B N 1
ATOM 2054 C CA . LYS B 1 37 ? 4.496 -16.906 7.031 1 64.94 37 LYS B CA 1
ATOM 2055 C C . LYS B 1 37 ? 4.496 -17.781 5.781 1 64.94 37 LYS B C 1
ATOM 2057 O O . LYS B 1 37 ? 5.516 -17.906 5.102 1 64.94 37 LYS B O 1
ATOM 2062 N N . SER B 1 38 ? 3.477 -18.547 5.625 1 74.94 38 SER B N 1
ATOM 2063 C CA . SER B 1 38 ? 3.234 -19.438 4.496 1 74.94 38 SER B CA 1
ATOM 2064 C C . SER B 1 38 ? 2.633 -18.688 3.314 1 74.94 38 SER B C 1
ATOM 2066 O O . SER B 1 38 ? 2.846 -19.062 2.158 1 74.94 38 SER B O 1
ATOM 2068 N N . VAL B 1 39 ? 2.041 -17.578 3.566 1 89.94 39 VAL B N 1
ATOM 2069 C CA . VAL B 1 39 ? 1.454 -16.75 2.508 1 89.94 39 VAL B CA 1
ATOM 2070 C C . VAL B 1 39 ? 1.595 -15.273 2.859 1 89.94 39 VAL B C 1
ATOM 2072 O O . VAL B 1 39 ? 1.805 -14.922 4.023 1 89.94 39 VAL B O 1
ATOM 2075 N N . ASP B 1 40 ? 1.521 -14.445 1.921 1 93.69 40 ASP B N 1
ATOM 2076 C CA . ASP B 1 40 ? 1.73 -13.016 2.135 1 93.69 40 ASP B CA 1
ATOM 2077 C C . ASP B 1 40 ? 0.445 -12.336 2.605 1 93.69 40 ASP B C 1
ATOM 2079 O O . ASP B 1 40 ? 0.473 -11.508 3.516 1 93.69 40 ASP B O 1
ATOM 2083 N N . ILE B 1 41 ? -0.709 -12.648 2.029 1 95.5 41 ILE B N 1
ATOM 2084 C CA . ILE B 1 41 ? -1.979 -11.977 2.281 1 95.5 41 ILE B CA 1
ATOM 2085 C C . ILE B 1 41 ? -3.109 -13 2.303 1 95.5 41 ILE B C 1
ATOM 2087 O O . ILE B 1 41 ? -3.129 -13.93 1.493 1 95.5 41 ILE B O 1
ATOM 2091 N N . TRP B 1 42 ? -4.012 -12.75 3.145 1 93.12 42 TRP B N 1
ATOM 2092 C CA . TRP B 1 42 ? -5.281 -13.469 3.158 1 93.12 42 TRP B CA 1
ATOM 2093 C C . TRP B 1 42 ? -6.438 -12.531 2.826 1 93.12 42 TRP B C 1
ATOM 2095 O O . TRP B 1 42 ? -6.457 -11.375 3.27 1 93.12 42 TRP B O 1
ATOM 2105 N N . ILE B 1 43 ? -7.348 -13.031 2.109 1 94.44 43 ILE B N 1
ATOM 2106 C CA . ILE B 1 43 ? -8.602 -12.297 1.969 1 94.44 43 ILE B CA 1
ATOM 2107 C C . ILE B 1 43 ? -9.773 -13.211 2.299 1 94.44 43 ILE B C 1
ATOM 2109 O O . ILE B 1 43 ? -9.672 -14.438 2.174 1 94.44 43 ILE B O 1
ATOM 2113 N N . MET B 1 44 ? -10.828 -12.648 2.76 1 90.12 44 MET B N 1
ATOM 2114 C CA . MET B 1 44 ? -12.086 -13.359 3 1 90.12 44 MET B CA 1
ATOM 2115 C C . MET B 1 44 ? -13.148 -12.945 1.98 1 90.12 44 MET B C 1
ATOM 2117 O O . MET B 1 44 ? -13.492 -11.773 1.878 1 90.12 44 MET B O 1
ATOM 2121 N N . ARG B 1 45 ? -13.609 -13.945 1.279 1 86.69 45 ARG B N 1
ATOM 2122 C CA . ARG B 1 45 ? -14.711 -13.688 0.354 1 86.69 45 ARG B CA 1
ATOM 2123 C C . ARG B 1 45 ? -16.016 -13.461 1.105 1 86.69 45 ARG B C 1
ATOM 2125 O O . ARG B 1 45 ? -16.094 -13.703 2.312 1 86.69 45 ARG B O 1
ATOM 2132 N N . ASP B 1 46 ? -16.953 -12.984 0.326 1 79.25 46 ASP B N 1
ATOM 2133 C CA . ASP B 1 46 ? -18.266 -12.742 0.908 1 79.25 46 ASP B CA 1
ATOM 2134 C C . ASP B 1 46 ? -18.891 -14.031 1.424 1 79.25 46 ASP B C 1
ATOM 2136 O O . ASP B 1 46 ? -19.641 -14.023 2.404 1 79.25 46 ASP B O 1
ATOM 2140 N N . ASP B 1 47 ? -18.578 -15.164 0.764 1 81.94 47 ASP B N 1
ATOM 2141 C CA . ASP B 1 47 ? -19.156 -16.438 1.176 1 81.94 47 ASP B CA 1
ATOM 2142 C C . ASP B 1 47 ? -18.344 -17.062 2.311 1 81.94 47 ASP B C 1
ATOM 2144 O O . ASP B 1 47 ? -18.531 -18.25 2.637 1 81.94 47 ASP B O 1
ATOM 2148 N N . LYS B 1 48 ? -17.391 -16.422 2.793 1 83.94 48 LYS B N 1
ATOM 2149 C CA . LYS B 1 48 ? -16.578 -16.75 3.961 1 83.94 48 LYS B CA 1
ATOM 2150 C C . LYS B 1 48 ? -15.477 -17.734 3.594 1 83.94 48 LYS B C 1
ATOM 2152 O O . LYS B 1 48 ? -14.844 -18.328 4.477 1 83.94 48 LYS B O 1
ATOM 2157 N N . THR B 1 49 ? -15.344 -17.844 2.279 1 90.12 49 THR B N 1
ATOM 2158 C CA . THR B 1 49 ? -14.211 -18.656 1.839 1 90.12 49 THR B CA 1
ATOM 2159 C C . THR B 1 49 ? -12.914 -17.859 1.938 1 90.12 49 THR B C 1
ATOM 2161 O O . THR B 1 49 ? -12.859 -16.703 1.515 1 90.12 49 THR B O 1
ATOM 2164 N N . ALA B 1 50 ? -11.914 -18.516 2.461 1 92 50 ALA B N 1
ATOM 2165 C CA . ALA B 1 50 ? -10.594 -17.891 2.564 1 92 50 ALA B CA 1
ATOM 2166 C C . ALA B 1 50 ? -9.797 -18.078 1.283 1 92 50 ALA B C 1
ATOM 2168 O O . ALA B 1 50 ? -9.812 -19.156 0.687 1 92 50 ALA B O 1
ATOM 2169 N N . VAL B 1 51 ? -9.195 -17.031 0.847 1 95.31 51 VAL B N 1
ATOM 2170 C CA . VAL B 1 51 ? -8.297 -17.047 -0.301 1 95.31 51 VAL B CA 1
ATOM 2171 C C . VAL B 1 51 ? -6.914 -16.562 0.122 1 95.31 51 VAL B C 1
ATOM 2173 O O . VAL B 1 51 ? -6.793 -15.555 0.824 1 95.31 51 VAL B O 1
ATOM 2176 N N . SER B 1 52 ? -5.887 -17.344 -0.193 1 95.5 52 SER B N 1
ATOM 2177 C CA . SER B 1 52 ? -4.52 -16.953 0.135 1 95.5 52 SER B CA 1
ATOM 2178 C C . SER B 1 52 ? -3.797 -16.406 -1.086 1 95.5 52 SER B C 1
ATOM 2180 O O . SER B 1 52 ? -4.07 -16.812 -2.217 1 95.5 52 SER B O 1
ATOM 2182 N N . ILE B 1 53 ? -2.871 -15.492 -0.806 1 97.44 53 ILE B N 1
ATOM 2183 C CA . ILE B 1 53 ? -2.189 -14.781 -1.886 1 97.44 53 ILE B CA 1
ATOM 2184 C C . ILE B 1 53 ? -0.691 -14.734 -1.602 1 97.44 53 ILE B C 1
ATOM 2186 O O . ILE B 1 53 ? -0.273 -14.352 -0.505 1 97.44 53 ILE B O 1
ATOM 2190 N N . ASP B 1 54 ? 0.074 -15.203 -2.543 1 97.12 54 ASP B N 1
ATOM 2191 C CA . ASP B 1 54 ? 1.489 -14.852 -2.59 1 97.12 54 ASP B CA 1
ATOM 2192 C C . ASP B 1 54 ? 1.725 -13.641 -3.492 1 97.12 54 ASP B C 1
ATOM 2194 O O . ASP B 1 54 ? 1.134 -13.539 -4.57 1 97.12 54 ASP B O 1
ATOM 2198 N N . VAL B 1 55 ? 2.564 -12.703 -3.059 1 97.75 55 VAL B N 1
ATOM 2199 C CA . VAL B 1 55 ? 2.936 -11.562 -3.893 1 97.75 55 VAL B CA 1
ATOM 2200 C C . VAL B 1 55 ? 4.367 -11.734 -4.395 1 97.75 55 VAL B C 1
ATOM 2202 O O . VAL B 1 55 ? 5.277 -12.008 -3.613 1 97.75 55 VAL B O 1
ATOM 2205 N N . LYS B 1 56 ? 4.531 -11.695 -5.715 1 96.94 56 LYS B N 1
ATOM 2206 C CA . LYS B 1 56 ? 5.84 -11.727 -6.363 1 96.94 56 LYS B CA 1
ATOM 2207 C C . LYS B 1 56 ? 6.074 -10.461 -7.184 1 96.94 56 LYS B C 1
ATOM 2209 O O . LYS B 1 56 ? 5.215 -10.055 -7.969 1 96.94 56 LYS B O 1
ATOM 2214 N N . SER B 1 57 ? 7.199 -9.852 -6.918 1 96.75 57 SER B N 1
ATOM 2215 C CA . SER B 1 57 ? 7.445 -8.578 -7.59 1 96.75 57 SER B CA 1
ATOM 2216 C C . SER B 1 57 ? 8.812 -8.562 -8.266 1 96.75 57 SER B C 1
ATOM 2218 O O . SER B 1 57 ? 9.75 -9.195 -7.785 1 96.75 57 SER B O 1
ATOM 2220 N N . VAL B 1 58 ? 8.875 -7.887 -9.406 1 96.12 58 VAL B N 1
ATOM 2221 C CA . VAL B 1 58 ? 10.141 -7.652 -10.109 1 96.12 58 VAL B CA 1
ATOM 2222 C C . VAL B 1 58 ? 10.211 -6.199 -10.57 1 96.12 58 VAL B C 1
ATOM 2224 O O . VAL B 1 58 ? 9.195 -5.598 -10.914 1 96.12 58 VAL B O 1
ATOM 2227 N N . ARG B 1 59 ? 11.398 -5.707 -10.57 1 95.19 59 ARG B N 1
ATOM 2228 C CA . ARG B 1 59 ? 11.609 -4.32 -10.977 1 95.19 59 ARG B CA 1
ATOM 2229 C C . ARG B 1 59 ? 11.688 -4.195 -12.492 1 95.19 59 ARG B C 1
ATOM 2231 O O . ARG B 1 59 ? 11.18 -3.236 -13.07 1 95.19 59 ARG B O 1
ATOM 2238 N N . GLU B 1 60 ? 12.305 -5.156 -13.188 1 88.69 60 GLU B N 1
ATOM 2239 C CA . GLU B 1 60 ? 12.602 -4.953 -14.602 1 88.69 60 GLU B CA 1
ATOM 2240 C C . GLU B 1 60 ? 12.344 -6.227 -15.406 1 88.69 60 GLU B C 1
ATOM 2242 O O . GLU B 1 60 ? 11.867 -6.164 -16.547 1 88.69 60 GLU B O 1
ATOM 2247 N N . TYR B 1 61 ? 12.406 -7.359 -14.82 1 83.88 61 TYR B N 1
ATOM 2248 C CA . TYR B 1 61 ? 12.547 -8.609 -15.562 1 83.88 61 TYR B CA 1
ATOM 2249 C C . TYR B 1 61 ? 11.188 -9.156 -15.977 1 83.88 61 TYR B C 1
ATOM 2251 O O . TYR B 1 61 ? 10.195 -8.969 -15.258 1 83.88 61 TYR B O 1
ATOM 2259 N N . ASP B 1 62 ? 11.312 -9.805 -17.172 1 90.81 62 ASP B N 1
ATOM 2260 C CA . ASP B 1 62 ? 10.125 -10.492 -17.672 1 90.81 62 ASP B CA 1
ATOM 2261 C C . ASP B 1 62 ? 10.086 -11.945 -17.203 1 90.81 62 ASP B C 1
ATOM 2263 O O . ASP B 1 62 ? 9.055 -12.609 -17.312 1 90.81 62 ASP B O 1
ATOM 2267 N N . SER B 1 63 ? 11.156 -12.406 -16.844 1 94.06 63 SER B N 1
ATOM 2268 C CA . SER B 1 63 ? 11.266 -13.75 -16.281 1 94.06 63 SER B CA 1
ATOM 2269 C C . SER B 1 63 ? 11.227 -13.727 -14.766 1 94.06 63 SER B C 1
ATOM 2271 O O . SER B 1 63 ? 12.102 -13.133 -14.125 1 94.06 63 SER B O 1
ATOM 2273 N N . ILE B 1 64 ? 10.227 -14.344 -14.195 1 96.31 64 ILE B N 1
ATOM 2274 C CA . ILE B 1 64 ? 9.969 -14.219 -12.766 1 96.31 64 ILE B CA 1
ATOM 2275 C C . ILE B 1 64 ? 10.188 -15.562 -12.078 1 96.31 64 ILE B C 1
ATOM 2277 O O . ILE B 1 64 ? 9.578 -16.562 -12.461 1 96.31 64 ILE B O 1
ATOM 2281 N N . PRO B 1 65 ? 11.07 -15.617 -11.078 1 95.19 65 PRO B N 1
ATOM 2282 C CA . PRO B 1 65 ? 11.273 -16.875 -10.344 1 95.19 65 PRO B CA 1
ATOM 2283 C C . PRO B 1 65 ? 10.023 -17.312 -9.57 1 95.19 65 PRO B C 1
ATOM 2285 O O . PRO B 1 65 ? 9.414 -16.5 -8.883 1 95.19 65 PRO B O 1
ATOM 2288 N N . VAL B 1 66 ? 9.664 -18.594 -9.711 1 97.06 66 VAL B N 1
ATOM 2289 C CA . VAL B 1 66 ? 8.445 -19.078 -9.07 1 97.06 66 VAL B CA 1
ATOM 2290 C C . VAL B 1 66 ? 8.68 -20.484 -8.516 1 97.06 66 VAL B C 1
ATOM 2292 O O . VAL B 1 66 ? 7.762 -21.312 -8.469 1 97.06 66 VAL B O 1
ATOM 2295 N N . GLY B 1 67 ? 9.844 -20.797 -8.203 1 94.31 67 GLY B N 1
ATOM 2296 C CA . GLY B 1 67 ? 10.211 -22.109 -7.715 1 94.31 67 GLY B CA 1
ATOM 2297 C C . GLY B 1 67 ? 9.492 -22.484 -6.43 1 94.31 67 GLY B C 1
ATOM 2298 O O . GLY B 1 67 ? 9.297 -23.672 -6.148 1 94.31 67 GLY B O 1
ATOM 2299 N N . ASN B 1 68 ? 9.008 -21.578 -5.645 1 92.81 68 ASN B N 1
ATOM 2300 C CA . ASN B 1 68 ? 8.398 -21.844 -4.348 1 92.81 68 ASN B CA 1
ATOM 2301 C C . ASN B 1 68 ? 6.879 -21.844 -4.43 1 92.81 68 ASN B C 1
ATOM 2303 O O . ASN B 1 68 ? 6.195 -21.953 -3.41 1 92.81 68 ASN B O 1
ATOM 2307 N N . VAL B 1 69 ? 6.422 -21.719 -5.621 1 96.12 69 VAL B N 1
ATOM 2308 C CA . VAL B 1 69 ? 4.969 -21.688 -5.766 1 96.12 69 VAL B CA 1
ATOM 2309 C C . VAL B 1 69 ? 4.422 -23.125 -5.812 1 96.12 69 VAL B C 1
ATOM 2311 O O . VAL B 1 69 ? 4.938 -23.969 -6.551 1 96.12 69 VAL B O 1
ATOM 2314 N N . GLU B 1 70 ? 3.385 -23.359 -5.031 1 95.38 70 GLU B N 1
ATOM 2315 C CA . GLU B 1 70 ? 2.664 -24.625 -5.035 1 95.38 70 GLU B CA 1
ATOM 2316 C C . GLU B 1 70 ? 1.222 -24.438 -5.504 1 95.38 70 GLU B C 1
ATOM 2318 O O . GLU B 1 70 ? 0.569 -23.453 -5.137 1 95.38 70 GLU B O 1
ATOM 2323 N N . ALA B 1 71 ? 0.807 -25.469 -6.301 1 96.5 71 ALA B N 1
ATOM 2324 C CA . ALA B 1 71 ? -0.59 -25.438 -6.727 1 96.5 71 ALA B CA 1
ATOM 2325 C C . ALA B 1 71 ? -1.524 -25.766 -5.562 1 96.5 71 ALA B C 1
ATOM 2327 O O . ALA B 1 71 ? -1.419 -26.828 -4.957 1 96.5 71 ALA B O 1
ATOM 2328 N N . LYS B 1 72 ? -2.363 -24.891 -5.246 1 95.19 72 LYS B N 1
ATOM 2329 C CA . LYS B 1 72 ? -3.344 -25.062 -4.18 1 95.19 72 LYS B CA 1
ATOM 2330 C C . LYS B 1 72 ? -4.676 -24.422 -4.551 1 95.19 72 LYS B C 1
ATOM 2332 O O . LYS B 1 72 ? -4.711 -23.391 -5.223 1 95.19 72 LYS B O 1
ATOM 2337 N N . ASP B 1 73 ? -5.754 -24.984 -4.059 1 93.31 73 ASP B N 1
ATOM 2338 C CA . ASP B 1 73 ? -7.066 -24.391 -4.277 1 93.31 73 ASP B CA 1
ATOM 2339 C C . ASP B 1 73 ? -7.172 -23.031 -3.586 1 93.31 73 ASP B C 1
ATOM 2341 O O . ASP B 1 73 ? -6.691 -22.859 -2.465 1 93.31 73 ASP B O 1
ATOM 2345 N N . ASN B 1 74 ? -7.82 -22.094 -4.242 1 95.38 74 ASN B N 1
ATOM 2346 C CA . ASN B 1 74 ? -8.078 -20.766 -3.703 1 95.38 74 ASN B CA 1
ATOM 2347 C C . ASN B 1 74 ? -6.789 -20.047 -3.318 1 95.38 74 ASN B C 1
ATOM 2349 O O . ASN B 1 74 ? -6.738 -19.344 -2.311 1 95.38 74 ASN B O 1
ATOM 2353 N N . HIS B 1 75 ? -5.75 -20.406 -4.023 1 96.94 75 HIS B N 1
ATOM 2354 C CA . HIS B 1 75 ? -4.461 -19.75 -3.848 1 96.94 75 HIS B CA 1
ATOM 2355 C C . HIS B 1 75 ? -4.027 -19.031 -5.125 1 96.94 75 HIS B C 1
ATOM 2357 O O . HIS B 1 75 ? -4.059 -19.625 -6.211 1 96.94 75 HIS B O 1
ATOM 2363 N N . TYR B 1 76 ? -3.691 -17.781 -4.973 1 98.12 76 TYR B N 1
ATOM 2364 C CA . TYR B 1 76 ? -3.295 -16.969 -6.117 1 98.12 76 TYR B CA 1
ATOM 2365 C C . TYR B 1 76 ? -1.908 -16.375 -5.906 1 98.12 76 TYR B C 1
ATOM 2367 O O . TYR B 1 76 ? -1.473 -16.188 -4.766 1 98.12 76 TYR B O 1
ATOM 2375 N N . VAL B 1 77 ? -1.236 -16.172 -6.977 1 98.62 77 VAL B N 1
ATOM 2376 C CA . VAL B 1 77 ? -0.018 -15.375 -7.016 1 98.62 77 VAL B CA 1
ATOM 2377 C C . VAL B 1 77 ? -0.298 -14.047 -7.715 1 98.62 77 VAL B C 1
ATOM 2379 O O . VAL B 1 77 ? -0.805 -14.023 -8.836 1 98.62 77 VAL B O 1
ATOM 2382 N N . ILE B 1 78 ? -0.043 -12.953 -7.02 1 98.69 78 ILE B N 1
ATOM 2383 C CA . ILE B 1 78 ? -0.125 -11.648 -7.668 1 98.69 78 ILE B CA 1
ATOM 2384 C C . ILE B 1 78 ? 1.275 -11.172 -8.031 1 98.69 78 ILE B C 1
ATOM 2386 O O . ILE B 1 78 ? 2.105 -10.922 -7.156 1 98.69 78 ILE B O 1
ATOM 2390 N N . PHE B 1 79 ? 1.507 -11.125 -9.336 1 98.62 79 PHE B N 1
ATOM 2391 C CA . PHE B 1 79 ? 2.768 -10.594 -9.844 1 98.62 79 PHE B CA 1
ATOM 2392 C C . PHE B 1 79 ? 2.703 -9.078 -9.992 1 98.62 79 PHE B C 1
ATOM 2394 O O . PHE B 1 79 ? 1.781 -8.547 -10.609 1 98.62 79 PHE B O 1
ATOM 2401 N N . VAL B 1 80 ? 3.613 -8.391 -9.375 1 98.5 80 VAL B N 1
ATOM 2402 C CA . VAL B 1 80 ? 3.76 -6.938 -9.453 1 98.5 80 VAL B CA 1
ATOM 2403 C C . VAL B 1 80 ? 5.012 -6.586 -10.25 1 98.5 80 VAL B C 1
ATOM 2405 O O . VAL B 1 80 ? 6.133 -6.789 -9.781 1 98.5 80 VAL B O 1
ATOM 2408 N N . ILE B 1 81 ? 4.82 -6.051 -11.414 1 98 81 ILE B N 1
ATOM 2409 C CA . ILE B 1 81 ? 5.938 -5.801 -12.32 1 98 81 ILE B CA 1
ATOM 2410 C C . ILE B 1 81 ? 6.109 -4.297 -12.531 1 98 81 ILE B C 1
ATOM 2412 O O . ILE B 1 81 ? 5.25 -3.648 -13.133 1 98 81 ILE B O 1
ATOM 2416 N N . TYR B 1 82 ? 7.234 -3.713 -12.133 1 97.38 82 TYR B N 1
ATOM 2417 C CA . TYR B 1 82 ? 7.426 -2.27 -12.055 1 97.38 82 TYR B CA 1
ATOM 2418 C C . TYR B 1 82 ? 7.965 -1.717 -13.367 1 97.38 82 TYR B C 1
ATOM 2420 O O . TYR B 1 82 ? 7.969 -0.503 -13.578 1 97.38 82 TYR B O 1
ATOM 2428 N N . ASN B 1 83 ? 8.406 -2.584 -14.32 1 96.19 83 ASN B N 1
ATOM 2429 C CA . ASN B 1 83 ? 8.852 -2.164 -15.641 1 96.19 83 ASN B CA 1
ATOM 2430 C C . ASN B 1 83 ? 9.906 -1.064 -15.555 1 96.19 83 ASN B C 1
ATOM 2432 O O . ASN B 1 83 ? 9.82 -0.059 -16.266 1 96.19 83 ASN B O 1
ATOM 2436 N N . LYS B 1 84 ? 10.836 -1.166 -14.641 1 94.56 84 LYS B N 1
ATOM 2437 C CA . LYS B 1 84 ? 11.977 -0.272 -14.453 1 94.56 84 LYS B CA 1
ATOM 2438 C C . LYS B 1 84 ? 11.539 1.049 -13.82 1 94.56 84 LYS B C 1
ATOM 2440 O O . LYS B 1 84 ? 12.203 2.072 -13.992 1 94.56 84 LYS B O 1
ATOM 2445 N N . LYS B 1 85 ? 10.43 1.095 -13.172 1 95.75 85 LYS B N 1
ATOM 2446 C CA . LYS B 1 85 ? 9.914 2.332 -12.594 1 95.75 85 LYS B CA 1
ATOM 2447 C C . LYS B 1 85 ? 9.633 2.168 -11.102 1 95.75 85 LYS B C 1
ATOM 2449 O O . LYS B 1 85 ? 8.68 2.748 -10.578 1 95.75 85 LYS B O 1
ATOM 2454 N N . PHE B 1 86 ? 10.406 1.287 -10.492 1 96.38 86 PHE B N 1
ATOM 2455 C CA . PHE B 1 86 ? 10.234 1.111 -9.055 1 96.38 86 PHE B CA 1
ATOM 2456 C C . PHE B 1 86 ? 10.586 2.393 -8.305 1 96.38 86 PHE B C 1
ATOM 2458 O O . PHE B 1 86 ? 9.828 2.844 -7.445 1 96.38 86 PHE B O 1
ATOM 2465 N N . GLU B 1 87 ? 11.727 2.895 -8.664 1 94.38 87 GLU B N 1
ATOM 2466 C CA . GLU B 1 87 ? 12.164 4.133 -8.023 1 94.38 87 GLU B CA 1
ATOM 2467 C C . GLU B 1 87 ? 11.258 5.297 -8.398 1 94.38 87 GLU B C 1
ATOM 2469 O O . GLU B 1 87 ? 10.836 5.422 -9.555 1 94.38 87 GLU B O 1
ATOM 2474 N N . ILE B 1 88 ? 11.047 6.102 -7.367 1 93.69 88 ILE B N 1
ATOM 2475 C CA . ILE B 1 88 ? 10.195 7.262 -7.594 1 93.69 88 ILE B CA 1
ATOM 2476 C C . ILE B 1 88 ? 11.062 8.492 -7.844 1 93.69 88 ILE B C 1
ATOM 2478 O O . ILE B 1 88 ? 11.766 8.953 -6.945 1 93.69 88 ILE B O 1
ATOM 2482 N N . GLU B 1 89 ? 11.023 8.891 -9.094 1 87.19 89 GLU B N 1
ATOM 2483 C CA . GLU B 1 89 ? 11.648 10.148 -9.492 1 87.19 89 GLU B CA 1
ATOM 2484 C C . GLU B 1 89 ? 10.594 11.18 -9.891 1 87.19 89 GLU B C 1
ATOM 2486 O O . GLU B 1 89 ? 10.156 11.203 -11.039 1 87.19 89 GLU B O 1
ATOM 2491 N N . GLY B 1 90 ? 10.094 11.914 -8.984 1 87.12 90 GLY B N 1
ATOM 2492 C CA . GLY B 1 90 ? 8.992 12.82 -9.266 1 87.12 90 GLY B CA 1
ATOM 2493 C C . GLY B 1 90 ? 7.629 12.211 -8.961 1 87.12 90 GLY B C 1
ATOM 2494 O O . GLY B 1 90 ? 7.359 11.828 -7.824 1 87.12 90 GLY B O 1
ATOM 2495 N N . THR B 1 91 ? 6.891 12.031 -10.078 1 92.44 91 THR B N 1
ATOM 2496 C CA . THR B 1 91 ? 5.555 11.477 -9.906 1 92.44 91 THR B CA 1
ATOM 2497 C C . THR B 1 91 ? 5.605 9.945 -9.906 1 92.44 91 THR B C 1
ATOM 2499 O O . THR B 1 91 ? 6.16 9.336 -10.82 1 92.44 91 THR B O 1
ATOM 2502 N N . PRO B 1 92 ? 5.074 9.398 -8.898 1 96.38 92 PRO B N 1
ATOM 2503 C CA . PRO B 1 92 ? 5.074 7.93 -8.859 1 96.38 92 PRO B CA 1
ATOM 2504 C C . PRO B 1 92 ? 4.191 7.312 -9.945 1 96.38 92 PRO B C 1
ATOM 2506 O O . PRO B 1 92 ? 3.244 7.949 -10.406 1 96.38 92 PRO B O 1
ATOM 2509 N N . THR B 1 93 ? 4.535 6.078 -10.32 1 96.38 93 THR B N 1
ATOM 2510 C CA . THR B 1 93 ? 3.727 5.309 -11.258 1 96.38 93 THR B CA 1
ATOM 2511 C C . THR B 1 93 ? 3.311 3.975 -10.648 1 96.38 93 THR B C 1
ATOM 2513 O O . THR B 1 93 ? 3.932 3.504 -9.695 1 96.38 93 THR B O 1
ATOM 2516 N N . LEU B 1 94 ? 2.23 3.461 -11.227 1 98.06 94 LEU B N 1
ATOM 2517 C CA . LEU B 1 94 ? 1.795 2.135 -10.805 1 98.06 94 LEU B CA 1
ATOM 2518 C C . LEU B 1 94 ? 2.49 1.049 -11.625 1 98.06 94 LEU B C 1
ATOM 2520 O O . LEU B 1 94 ? 2.775 1.242 -12.805 1 98.06 94 LEU B O 1
ATOM 2524 N N . PRO B 1 95 ? 2.812 -0.054 -10.969 1 98 95 PRO B N 1
ATOM 2525 C CA . PRO B 1 95 ? 3.227 -1.239 -11.727 1 98 95 PRO B CA 1
ATOM 2526 C C . PRO B 1 95 ? 2.051 -1.957 -12.383 1 98 95 PRO B C 1
ATOM 2528 O O . PRO B 1 95 ? 0.9 -1.544 -12.227 1 98 95 PRO B O 1
ATOM 2531 N N . ASP B 1 96 ? 2.434 -2.967 -13.156 1 97.56 96 ASP B N 1
ATOM 2532 C CA . ASP B 1 96 ? 1.417 -3.887 -13.664 1 97.56 96 ASP B CA 1
ATOM 2533 C C . ASP B 1 96 ? 1.095 -4.965 -12.633 1 97.56 96 ASP B C 1
ATOM 2535 O O . ASP B 1 96 ? 1.986 -5.441 -11.922 1 97.56 96 ASP B O 1
ATOM 2539 N N . PHE B 1 97 ? -0.179 -5.328 -12.578 1 98.44 97 PHE B N 1
ATOM 2540 C CA . PHE B 1 97 ? -0.646 -6.383 -11.68 1 98.44 97 PHE B CA 1
ATOM 2541 C C . PHE B 1 97 ? -1.204 -7.555 -12.477 1 98.44 97 PHE B C 1
ATOM 2543 O O . PHE B 1 97 ? -2.045 -7.371 -13.359 1 98.44 97 PHE B O 1
ATOM 2550 N N . TYR B 1 98 ? -0.747 -8.734 -12.188 1 98.5 98 TYR B N 1
ATOM 2551 C CA . TYR B 1 98 ? -1.283 -9.961 -12.773 1 98.5 98 TYR B CA 1
ATOM 2552 C C . TYR B 1 98 ? -1.798 -10.898 -11.688 1 98.5 98 TYR B C 1
ATOM 2554 O O . TYR B 1 98 ? -1.032 -11.344 -10.828 1 98.5 98 TYR B O 1
ATOM 2562 N N . ILE B 1 99 ? -3.062 -11.164 -11.664 1 98.38 99 ILE B N 1
ATOM 2563 C CA . ILE B 1 99 ? -3.701 -12.055 -10.695 1 98.38 99 ILE B CA 1
ATOM 2564 C C . ILE B 1 99 ? -3.795 -13.461 -11.273 1 98.38 99 ILE B C 1
ATOM 2566 O O . ILE B 1 99 ? -4.629 -13.734 -12.141 1 98.38 99 ILE B O 1
ATOM 2570 N N . VAL B 1 100 ? -2.986 -14.367 -10.766 1 98.62 100 VAL B N 1
ATOM 2571 C CA . VAL B 1 100 ? -2.814 -15.656 -11.43 1 98.62 100 VAL B CA 1
ATOM 2572 C C . VAL B 1 100 ? -3.078 -16.797 -10.445 1 98.62 100 VAL B C 1
ATOM 2574 O O . VAL B 1 100 ? -2.473 -16.844 -9.367 1 98.62 100 VAL B O 1
ATOM 2577 N N . PRO B 1 101 ? -3.943 -17.719 -10.773 1 98.25 101 PRO B N 1
ATOM 2578 C CA . PRO B 1 101 ? -4.051 -18.906 -9.914 1 98.25 101 PRO B CA 1
ATOM 2579 C C . PRO B 1 101 ? -2.729 -19.656 -9.781 1 98.25 101 PRO B C 1
ATOM 2581 O O . PRO B 1 101 ? -1.988 -19.797 -10.758 1 98.25 101 PRO B O 1
ATOM 2584 N N . SER B 1 102 ? -2.504 -20.125 -8.586 1 98.19 102 SER B N 1
ATOM 2585 C CA . SER B 1 102 ? -1.236 -20.812 -8.359 1 98.19 102 SER B CA 1
ATOM 2586 C C . SER B 1 102 ? -1.119 -22.062 -9.242 1 98.19 102 SER B C 1
ATOM 2588 O O . SER B 1 102 ? -0.024 -22.406 -9.688 1 98.19 102 SER B O 1
ATOM 2590 N N . SER B 1 103 ? -2.213 -22.734 -9.508 1 97.94 103 SER B N 1
ATOM 2591 C CA . SER B 1 103 ? -2.201 -23.906 -10.367 1 97.94 103 SER B CA 1
ATOM 2592 C C . SER B 1 103 ? -1.723 -23.578 -11.773 1 97.94 103 SER B C 1
ATOM 2594 O O . SER B 1 103 ? -0.951 -24.328 -12.367 1 97.94 103 SER B O 1
ATOM 2596 N N . TYR B 1 104 ? -2.141 -22.469 -12.273 1 98.06 104 TYR B N 1
ATOM 2597 C CA . TYR B 1 104 ? -1.691 -22.016 -13.594 1 98.06 104 TYR B CA 1
ATOM 2598 C C . TYR B 1 104 ? -0.187 -21.781 -13.602 1 98.06 104 TYR B C 1
ATOM 2600 O O . TYR B 1 104 ? 0.498 -22.125 -14.562 1 98.06 104 TYR B O 1
ATOM 2608 N N . VAL B 1 105 ? 0.341 -21.172 -12.547 1 98.5 105 VAL B N 1
ATOM 2609 C CA . VAL B 1 105 ? 1.768 -20.875 -12.445 1 98.5 105 VAL B CA 1
ATOM 2610 C C . VAL B 1 105 ? 2.564 -22.172 -12.523 1 98.5 105 VAL B C 1
ATOM 2612 O O . VAL B 1 105 ? 3.516 -22.281 -13.305 1 98.5 105 VAL B O 1
ATOM 2615 N N . VAL B 1 106 ? 2.166 -23.141 -11.734 1 98 106 VAL B N 1
ATOM 2616 C CA . VAL B 1 106 ? 2.881 -24.406 -11.656 1 98 106 VAL B CA 1
ATOM 2617 C C . VAL B 1 106 ? 2.812 -25.125 -13.008 1 98 106 VAL B C 1
ATOM 2619 O O . VAL B 1 106 ? 3.801 -25.703 -13.461 1 98 106 VAL B O 1
ATOM 2622 N N . GLU B 1 107 ? 1.707 -25.031 -13.648 1 97.56 107 GLU B N 1
ATOM 2623 C CA . GLU B 1 107 ? 1.488 -25.719 -14.914 1 97.56 107 GLU B CA 1
ATOM 2624 C C . GLU B 1 107 ? 2.283 -25.078 -16.047 1 97.56 107 GLU B C 1
ATOM 2626 O O . GLU B 1 107 ? 2.666 -25.734 -17 1 97.56 107 GLU B O 1
ATOM 2631 N N . ASN B 1 108 ? 2.551 -23.766 -15.953 1 97.75 108 ASN B N 1
ATOM 2632 C CA . ASN B 1 108 ? 3.086 -23.047 -17.094 1 97.75 108 ASN B CA 1
ATOM 2633 C C . ASN B 1 108 ? 4.504 -22.547 -16.844 1 97.75 108 ASN B C 1
ATOM 2635 O O . ASN B 1 108 ? 5.117 -21.922 -17.703 1 97.75 108 ASN B O 1
ATOM 2639 N N . ARG B 1 109 ? 5.043 -22.828 -15.625 1 97.5 109 ARG B N 1
ATOM 2640 C CA . ARG B 1 109 ? 6.414 -22.406 -15.344 1 97.5 109 ARG B CA 1
ATOM 2641 C C . ARG B 1 109 ? 7.414 -23.25 -16.125 1 97.5 109 ARG B C 1
ATOM 2643 O O . ARG B 1 109 ? 7.117 -24.391 -16.5 1 97.5 109 ARG B O 1
ATOM 2650 N N . LYS B 1 110 ? 8.594 -22.656 -16.453 1 96.69 110 LYS B N 1
ATOM 2651 C CA . LYS B 1 110 ? 9.695 -23.328 -17.141 1 96.69 110 LYS B CA 1
ATOM 2652 C C . LYS B 1 110 ? 10.781 -23.766 -16.156 1 96.69 110 LYS B C 1
ATOM 2654 O O . LYS B 1 110 ? 11.125 -23.031 -15.234 1 96.69 110 LYS B O 1
ATOM 2659 N N . GLU B 1 111 ? 11.219 -24.922 -16.359 1 94.06 111 GLU B N 1
ATOM 2660 C CA . GLU B 1 111 ? 12.266 -25.484 -15.523 1 94.06 111 GLU B CA 1
ATOM 2661 C C . GLU B 1 111 ? 13.633 -25.359 -16.188 1 94.06 111 GLU B C 1
ATOM 2663 O O . GLU B 1 111 ? 13.781 -25.656 -17.375 1 94.06 111 GLU B O 1
ATOM 2668 N N . TYR B 1 112 ? 14.562 -24.875 -15.422 1 91.94 112 TYR B N 1
ATOM 2669 C CA . TYR B 1 112 ? 15.945 -24.781 -15.875 1 91.94 112 TYR B CA 1
ATOM 2670 C C . TYR B 1 112 ? 16.875 -25.531 -14.93 1 91.94 112 TYR B C 1
ATOM 2672 O O . TYR B 1 112 ? 16.719 -25.469 -13.711 1 91.94 112 TYR B O 1
ATOM 2680 N N . GLU B 1 113 ? 17.75 -26.266 -15.539 1 89.25 113 GLU B N 1
ATOM 2681 C CA . GLU B 1 113 ? 18.781 -26.922 -14.742 1 89.25 113 GLU B CA 1
ATOM 2682 C C . GLU B 1 113 ? 19.953 -25.984 -14.5 1 89.25 113 GLU B C 1
ATOM 2684 O O . GLU B 1 113 ? 20.438 -25.328 -15.43 1 89.25 113 GLU B O 1
ATOM 2689 N N . LEU B 1 114 ? 20.266 -25.953 -13.242 1 86.81 114 LEU B N 1
ATOM 2690 C CA . LEU B 1 114 ? 21.406 -25.125 -12.898 1 86.81 114 LEU B CA 1
ATOM 2691 C C . LEU B 1 114 ? 22.719 -25.891 -13.023 1 86.81 114 LEU B C 1
ATOM 2693 O O . LEU B 1 114 ? 22.75 -27.109 -12.812 1 86.81 114 LEU B O 1
ATOM 2697 N N . LYS B 1 115 ? 23.781 -25.203 -13.391 1 86.62 115 LYS B N 1
ATOM 2698 C CA . LYS B 1 115 ? 25.094 -25.797 -13.531 1 86.62 115 LYS B CA 1
ATOM 2699 C C . LYS B 1 115 ? 25.578 -26.391 -12.211 1 86.62 115 LYS B C 1
ATOM 2701 O O . LYS B 1 115 ? 26.188 -27.453 -12.188 1 86.62 115 LYS B O 1
ATOM 2706 N N . ALA B 1 116 ? 25.328 -25.75 -11.141 1 86.44 116 ALA B N 1
ATOM 2707 C CA . ALA B 1 116 ? 25.781 -26.156 -9.82 1 86.44 116 ALA B CA 1
ATOM 2708 C C . ALA B 1 116 ? 24.891 -27.234 -9.2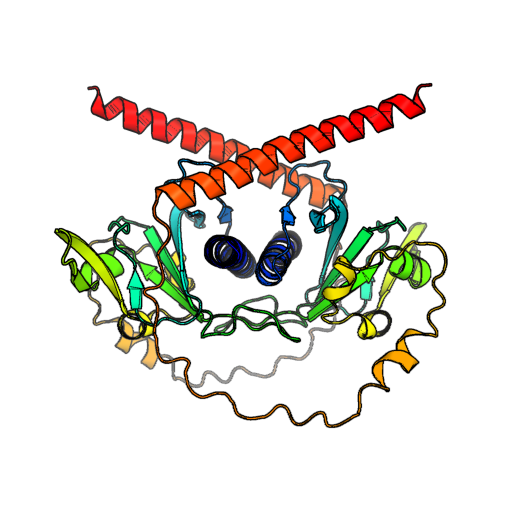34 1 86.44 116 ALA B C 1
ATOM 2710 O O . ALA B 1 116 ? 25.125 -27.734 -8.125 1 86.44 116 ALA B O 1
ATOM 2711 N N . GLY B 1 117 ? 23.969 -27.656 -9.992 1 83.62 117 GLY B N 1
ATOM 2712 C CA . GLY B 1 117 ? 23 -28.609 -9.445 1 83.62 117 GLY B CA 1
ATOM 2713 C C . GLY B 1 117 ? 21.734 -27.953 -8.953 1 83.62 117 GLY B C 1
ATOM 2714 O O . GLY B 1 117 ? 21.734 -26.781 -8.57 1 83.62 117 GLY B O 1
ATOM 2715 N N . GLY B 1 118 ? 20.656 -28.5 -9.219 1 87.5 118 GLY B N 1
ATOM 2716 C CA . GLY B 1 118 ? 19.359 -28.016 -8.789 1 87.5 118 GLY B CA 1
ATOM 2717 C C . GLY B 1 118 ? 18.531 -27.422 -9.922 1 87.5 118 GLY B C 1
ATOM 2718 O O . GLY B 1 118 ? 18.938 -27.5 -11.086 1 87.5 118 GLY B O 1
ATOM 2719 N N . GLU B 1 119 ? 17.344 -27.125 -9.562 1 90.88 119 GLU B N 1
ATOM 2720 C CA . GLU B 1 119 ? 16.422 -26.625 -10.57 1 90.88 119 GLU B CA 1
ATOM 2721 C C . GLU B 1 119 ? 15.93 -25.219 -10.219 1 90.88 119 GLU B C 1
ATOM 2723 O O . GLU B 1 119 ? 15.875 -24.859 -9.047 1 90.88 119 GLU B O 1
ATOM 2728 N N . ARG B 1 120 ? 15.773 -24.484 -11.273 1 92.62 120 ARG B N 1
ATOM 2729 C CA . ARG B 1 120 ? 15.125 -23.172 -11.195 1 92.62 120 ARG B CA 1
ATOM 2730 C C . ARG B 1 120 ? 13.852 -23.141 -12.023 1 92.62 120 ARG B C 1
ATOM 2732 O O . ARG B 1 120 ? 13.797 -23.703 -13.117 1 92.62 120 ARG B O 1
ATOM 2739 N N . TYR B 1 121 ? 12.82 -22.547 -11.422 1 96 121 TYR B N 1
ATOM 2740 C CA . TYR B 1 121 ? 11.547 -22.406 -12.125 1 96 121 TYR B CA 1
ATOM 2741 C C . TYR B 1 121 ? 11.195 -20.938 -12.336 1 96 121 TYR B C 1
ATOM 2743 O O . TYR B 1 121 ? 11.234 -20.156 -11.398 1 96 121 TYR B O 1
ATOM 2751 N N . ASN B 1 122 ? 10.883 -20.641 -13.578 1 97.56 122 ASN B N 1
ATOM 2752 C CA . ASN B 1 122 ? 10.484 -19.266 -13.914 1 97.56 122 ASN B CA 1
ATOM 2753 C C . ASN B 1 122 ? 9.203 -19.25 -14.742 1 97.56 122 ASN B C 1
ATOM 2755 O O . ASN B 1 122 ? 8.883 -20.219 -15.43 1 97.56 122 ASN B O 1
ATOM 2759 N N . ILE B 1 123 ? 8.508 -18.203 -14.578 1 97.81 123 ILE B N 1
ATOM 2760 C CA . ILE B 1 123 ? 7.406 -17.906 -15.492 1 97.81 123 ILE B CA 1
ATOM 2761 C C . ILE B 1 123 ? 7.648 -16.562 -16.172 1 97.81 123 ILE B C 1
ATOM 2763 O O . ILE B 1 123 ? 8.242 -15.664 -15.586 1 97.81 123 ILE B O 1
ATOM 2767 N N . PHE B 1 124 ? 7.238 -16.484 -17.438 1 97.56 124 PHE B N 1
ATOM 2768 C CA . PHE B 1 124 ? 7.492 -15.273 -18.203 1 97.56 124 PHE B CA 1
ATOM 2769 C C . PHE B 1 124 ? 6.258 -14.383 -18.219 1 97.56 124 PHE B C 1
ATOM 2771 O O . PHE B 1 124 ? 5.125 -14.875 -18.219 1 97.56 124 PHE B O 1
ATOM 2778 N N . LYS B 1 125 ? 6.508 -13.094 -18.219 1 97.62 125 LYS B N 1
ATOM 2779 C CA . LYS B 1 125 ? 5.438 -12.109 -18.281 1 97.62 125 LYS B CA 1
ATOM 2780 C C . LYS B 1 125 ? 4.465 -12.43 -19.422 1 97.62 125 LYS B C 1
ATOM 2782 O O . LYS B 1 125 ? 3.248 -12.328 -19.234 1 97.62 125 LYS B O 1
ATOM 2787 N N . LYS B 1 126 ? 4.961 -12.812 -20.578 1 97.06 126 LYS B N 1
ATOM 2788 C CA . LYS B 1 126 ? 4.125 -13.117 -21.734 1 97.06 126 LYS B CA 1
ATOM 2789 C C . LYS B 1 126 ? 3.143 -14.242 -21.422 1 97.06 126 LYS B C 1
ATOM 2791 O O . LYS B 1 126 ? 2.059 -14.305 -22 1 97.06 126 LYS B O 1
ATOM 2796 N N . ASP B 1 127 ? 3.484 -15.148 -20.531 1 97.69 127 ASP B N 1
ATOM 2797 C CA . ASP B 1 127 ? 2.668 -16.312 -20.203 1 97.69 127 ASP B CA 1
ATOM 2798 C C . ASP B 1 127 ? 1.511 -15.938 -19.281 1 97.69 127 ASP B C 1
ATOM 2800 O O . ASP B 1 127 ? 0.564 -16.703 -19.125 1 97.69 127 ASP B O 1
ATOM 2804 N N . ILE B 1 128 ? 1.544 -14.711 -18.719 1 98.12 128 ILE B N 1
ATOM 2805 C CA . ILE B 1 128 ? 0.51 -14.359 -17.75 1 98.12 128 ILE B CA 1
ATOM 2806 C C . ILE B 1 128 ? -0.206 -13.094 -18.203 1 98.12 128 ILE B C 1
ATOM 2808 O O . ILE B 1 128 ? -0.991 -12.516 -17.438 1 98.12 128 ILE B O 1
ATOM 2812 N N . GLU B 1 129 ? -0.033 -12.648 -19.359 1 97.62 129 GLU B N 1
ATOM 2813 C CA . GLU B 1 129 ? -0.628 -11.422 -19.906 1 97.62 129 GLU B CA 1
ATOM 2814 C C . GLU B 1 129 ? -2.15 -11.453 -19.781 1 97.62 129 GLU B C 1
ATOM 2816 O O . GLU B 1 129 ? -2.781 -10.43 -19.547 1 97.62 129 GLU B O 1
ATOM 2821 N N . GLY B 1 130 ? -2.725 -12.586 -19.922 1 97.06 130 GLY B N 1
ATOM 2822 C CA . GLY B 1 130 ? -4.168 -12.742 -19.859 1 97.06 130 GLY B CA 1
ATOM 2823 C C . GLY B 1 130 ? -4.738 -12.516 -18.469 1 97.06 130 GLY B C 1
ATOM 2824 O O . GLY B 1 130 ? -5.957 -12.383 -18.312 1 97.06 130 GLY B O 1
ATOM 2825 N N . TYR B 1 131 ? -3.92 -12.328 -17.453 1 97.88 131 TYR B N 1
ATOM 2826 C CA . TYR B 1 131 ? -4.363 -12.188 -16.078 1 97.88 131 TYR B CA 1
ATOM 2827 C C . TYR B 1 131 ? -4.18 -10.758 -15.586 1 97.88 131 TYR B C 1
ATOM 2829 O O . TYR B 1 131 ? -4.441 -10.453 -14.422 1 97.88 131 TYR B O 1
ATOM 2837 N N . LYS B 1 132 ? -3.76 -9.875 -16.5 1 97.94 132 LYS B N 1
ATOM 2838 C CA . LYS B 1 132 ? -3.488 -8.492 -16.109 1 97.94 132 LYS B CA 1
ATOM 2839 C C . LYS B 1 132 ? -4.754 -7.801 -15.617 1 97.94 132 LYS B C 1
ATOM 2841 O O . LYS B 1 132 ? -5.758 -7.746 -16.328 1 97.94 132 LYS B O 1
ATOM 2846 N N . ASN B 1 133 ? -4.777 -7.32 -14.422 1 97.75 133 ASN B N 1
ATOM 2847 C CA . ASN B 1 133 ? -5.816 -6.547 -13.75 1 97.75 133 ASN B CA 1
ATOM 2848 C C . ASN B 1 133 ? -7.117 -7.34 -13.641 1 97.75 133 ASN B C 1
ATOM 2850 O O . ASN B 1 133 ? -8.203 -6.758 -13.594 1 97.75 133 ASN B O 1
ATOM 2854 N N . HIS B 1 134 ? -6.992 -8.672 -13.609 1 96.44 134 HIS B N 1
ATOM 2855 C CA . HIS B 1 134 ? -8.195 -9.477 -13.438 1 96.44 134 HIS B CA 1
ATOM 2856 C C . HIS B 1 134 ? -8.438 -9.789 -11.961 1 96.44 134 HIS B C 1
ATOM 2858 O O . HIS B 1 134 ? -8.469 -10.953 -11.57 1 96.44 134 HIS B O 1
ATOM 2864 N N . TRP B 1 135 ? -8.664 -8.758 -11.281 1 96.56 135 TRP B N 1
ATOM 2865 C CA . TRP B 1 135 ? -8.867 -8.812 -9.836 1 96.56 135 TRP B CA 1
ATOM 2866 C C . TRP B 1 135 ? -10.125 -9.602 -9.492 1 96.56 135 TRP B C 1
ATOM 2868 O O . TRP B 1 135 ? -10.227 -10.172 -8.398 1 96.56 135 TRP B O 1
ATOM 2878 N N . GLU B 1 136 ? -11.078 -9.695 -10.359 1 92.56 136 GLU B N 1
ATOM 2879 C CA . GLU B 1 136 ? -12.352 -10.367 -10.125 1 92.56 136 GLU B CA 1
ATOM 2880 C C . GLU B 1 136 ? -12.148 -11.867 -9.914 1 92.56 136 GLU B C 1
ATOM 2882 O O . GLU B 1 136 ? -13.008 -12.539 -9.336 1 92.56 136 GLU B O 1
ATOM 2887 N N . LEU B 1 137 ? -11.023 -12.375 -10.336 1 94.88 137 LEU B N 1
ATOM 2888 C CA . LEU B 1 137 ? -10.727 -13.789 -10.172 1 94.88 137 LEU B CA 1
ATOM 2889 C C . LEU B 1 137 ? -10.656 -14.164 -8.688 1 94.88 137 LEU B C 1
ATOM 2891 O O . LEU B 1 137 ? -10.938 -15.305 -8.32 1 94.88 137 LEU B O 1
ATOM 2895 N N . LEU B 1 138 ? -10.32 -13.242 -7.867 1 95.5 138 LEU B N 1
ATOM 2896 C CA . LEU B 1 138 ? -10.188 -13.5 -6.438 1 95.5 138 LEU B CA 1
ATOM 2897 C C . LEU B 1 138 ? -11.539 -13.812 -5.809 1 95.5 138 LEU B C 1
ATOM 2899 O O . LEU B 1 138 ? -11.609 -14.375 -4.711 1 95.5 138 LEU B O 1
ATOM 2903 N N . ASN B 1 139 ? -12.562 -13.445 -6.418 1 88.69 139 ASN B N 1
ATOM 2904 C CA . ASN B 1 139 ? -13.906 -13.734 -5.922 1 88.69 139 ASN B CA 1
ATOM 2905 C C . ASN B 1 139 ? -14.508 -14.953 -6.609 1 88.69 139 ASN B C 1
ATOM 2907 O O . ASN B 1 139 ? -15.625 -15.359 -6.301 1 88.69 139 ASN B O 1
ATOM 2911 N N . SER B 1 140 ? -13.773 -15.477 -7.559 1 76.12 140 SER B N 1
ATOM 2912 C CA . SER B 1 140 ? -14.281 -16.641 -8.289 1 76.12 140 SER B CA 1
ATOM 2913 C C . SER B 1 140 ? -13.906 -17.938 -7.594 1 76.12 140 SER B C 1
ATOM 2915 O O . SER B 1 140 ? -12.859 -18.016 -6.938 1 76.12 140 SER B O 1
ATOM 2917 N N . SER B 1 141 ? -14.898 -18.734 -7.223 1 56.84 141 SER B N 1
ATOM 2918 C CA . SER B 1 141 ? -14.609 -20.062 -6.68 1 56.84 141 SER B CA 1
ATOM 2919 C C . SER B 1 141 ? -13.93 -20.953 -7.719 1 56.84 141 SER B C 1
ATOM 2921 O O . SER B 1 141 ? -14.547 -21.328 -8.711 1 56.84 141 SER B O 1
ATOM 2923 N N . ILE B 1 142 ? -12.773 -20.734 -8.219 1 49.47 142 ILE B N 1
ATOM 2924 C CA . ILE B 1 142 ? -12.148 -21.625 -9.195 1 49.47 142 ILE B CA 1
ATOM 2925 C C . ILE B 1 142 ? -11.734 -22.922 -8.516 1 49.47 142 ILE B C 1
ATOM 2927 O O . ILE B 1 142 ? -10.961 -22.922 -7.555 1 49.47 142 ILE B O 1
ATOM 2931 N N . LYS B 1 143 ? -12.609 -23.828 -8.539 1 44.28 143 LYS B N 1
ATOM 2932 C CA . LYS B 1 143 ? -12.242 -25.156 -8.078 1 44.28 143 LYS B CA 1
ATOM 2933 C C . LYS B 1 143 ? -11.156 -25.766 -8.961 1 44.28 143 LYS B C 1
ATOM 2935 O O . LYS B 1 143 ? -11.086 -25.469 -10.164 1 44.28 143 LYS B O 1
ATOM 2940 N N . SER B 1 144 ? -9.984 -26.094 -8.453 1 40.03 144 SER B N 1
ATOM 2941 C CA . SER B 1 144 ? -8.844 -26.703 -9.125 1 40.03 144 SER B CA 1
ATOM 2942 C C . SER B 1 144 ? -9.289 -27.734 -10.156 1 40.03 144 SER B C 1
ATOM 2944 O O . SER B 1 144 ? -8.484 -28.203 -10.961 1 40.03 144 SER B O 1
ATOM 2946 N N . GLY B 1 145 ? -10.453 -28.359 -10.109 1 34.44 145 GLY B N 1
ATOM 2947 C CA . GLY B 1 145 ? -10.672 -29.469 -11.031 1 34.44 145 GLY B CA 1
ATOM 2948 C C . GLY B 1 145 ? -10.797 -29.031 -12.477 1 34.44 145 GLY B C 1
ATOM 2949 O O . GLY B 1 145 ? -10.164 -29.625 -13.359 1 34.44 145 GLY B O 1
ATOM 2950 N N . ASN B 1 146 ? -12.023 -28.438 -13.016 1 33.66 146 ASN B N 1
ATOM 2951 C CA . ASN B 1 146 ? -12.414 -28.375 -14.422 1 33.66 146 ASN B CA 1
ATOM 2952 C C . ASN B 1 146 ? -11.758 -27.188 -15.133 1 33.66 146 ASN B C 1
ATOM 2954 O O . ASN B 1 146 ? -12.297 -26.078 -15.117 1 33.66 146 ASN B O 1
ATOM 2958 N N . VAL B 1 147 ? -10.586 -26.969 -15.164 1 31.92 147 VAL B N 1
ATOM 2959 C CA . VAL B 1 147 ? -9.922 -25.891 -15.898 1 31.92 147 VAL B CA 1
ATOM 2960 C C . VAL B 1 147 ? -10.172 -26.062 -17.391 1 31.92 147 VAL B C 1
ATOM 2962 O O . VAL B 1 147 ? -9.461 -26.797 -18.078 1 31.92 147 VAL B O 1
ATOM 2965 N N . THR B 1 148 ? -11.438 -26.359 -17.875 1 28.88 148 THR B N 1
ATOM 2966 C CA . THR B 1 148 ? -11.531 -26.219 -19.328 1 28.88 148 THR B CA 1
ATOM 2967 C C . THR B 1 148 ? -11.297 -24.766 -19.75 1 28.88 148 THR B C 1
ATOM 2969 O O . THR B 1 148 ? -12.039 -23.859 -19.344 1 28.88 148 THR B O 1
ATOM 2972 N N . HIS B 1 149 ? -10.078 -24.312 -19.938 1 30.83 149 HIS B N 1
ATOM 2973 C CA . HIS B 1 149 ? -9.539 -23.031 -20.391 1 30.83 149 HIS B CA 1
ATOM 2974 C C . HIS B 1 149 ? -10.328 -22.5 -21.578 1 30.83 149 HIS B C 1
ATOM 2976 O O . HIS B 1 149 ? -10.125 -21.359 -22 1 30.83 149 HIS B O 1
ATOM 2982 N N . GLY B 1 150 ? -11.094 -23.312 -22.375 1 29.94 150 GLY B N 1
ATOM 2983 C CA . GLY B 1 150 ? -11.688 -22.859 -23.609 1 29.94 150 GLY B CA 1
ATOM 2984 C C . GLY B 1 150 ? -12.727 -21.766 -23.391 1 29.94 150 GLY B C 1
ATOM 2985 O O . GLY B 1 150 ? -13.039 -21.016 -24.328 1 29.94 150 GLY B O 1
ATOM 2986 N N . LYS B 1 151 ? -13.531 -21.875 -22.328 1 31.33 151 LYS B N 1
ATOM 2987 C CA . LYS B 1 151 ? -14.789 -21.141 -22.328 1 31.33 151 LYS B CA 1
ATOM 2988 C C . LYS B 1 151 ? -14.57 -19.672 -21.938 1 31.33 151 LYS B C 1
ATOM 2990 O O . LYS B 1 151 ? -15.531 -18.922 -21.797 1 31.33 151 LYS B O 1
ATOM 2995 N N . LEU B 1 152 ? -13.492 -19.156 -21.625 1 30.33 152 LEU B N 1
ATOM 2996 C CA . LEU B 1 152 ? -13.391 -17.75 -21.297 1 30.33 152 LEU B CA 1
ATOM 2997 C C . LEU B 1 152 ? -13.617 -16.875 -22.531 1 30.33 152 LEU B C 1
ATOM 2999 O O . LEU B 1 152 ? -13.805 -15.664 -22.422 1 30.33 152 LEU B O 1
ATOM 3003 N N . GLU B 1 153 ? -13.484 -17.422 -23.75 1 29.33 153 GLU B N 1
ATOM 3004 C CA . GLU B 1 153 ? -13.703 -16.594 -24.938 1 29.33 153 GLU B CA 1
ATOM 3005 C C . GLU B 1 153 ? -15.18 -16.25 -25.109 1 29.33 153 GLU B C 1
ATOM 3007 O O . GLU B 1 153 ? -15.523 -15.148 -25.547 1 29.33 153 GLU B O 1
ATOM 3012 N N . LYS B 1 154 ? -16.125 -17.234 -25.109 1 29.36 154 LYS B N 1
ATOM 3013 C CA . LYS B 1 154 ? -17.469 -17.109 -25.688 1 29.36 154 LYS B CA 1
ATOM 3014 C C . LYS B 1 154 ? -18.344 -16.219 -24.812 1 29.36 154 LYS B C 1
ATOM 3016 O O . LYS B 1 154 ? -19.25 -15.539 -25.312 1 29.36 154 LYS B O 1
ATOM 3021 N N . GLU B 1 155 ? -18.312 -16.312 -23.516 1 29.91 155 GLU B N 1
ATOM 3022 C CA . GLU B 1 155 ? -19.344 -15.562 -22.797 1 29.91 155 GLU B CA 1
ATOM 3023 C C . GLU B 1 155 ? -19.047 -14.062 -22.797 1 29.91 155 GLU B C 1
ATOM 3025 O O . GLU B 1 155 ? -19.906 -13.258 -22.453 1 29.91 155 GLU B O 1
ATOM 3030 N N . MET B 1 156 ? -17.859 -13.672 -23.109 1 29.08 156 MET B N 1
ATOM 3031 C CA . MET B 1 156 ? -17.656 -12.227 -23.156 1 29.08 156 MET B CA 1
ATOM 3032 C C . MET B 1 156 ? -18.266 -11.633 -24.422 1 29.08 156 MET B C 1
ATOM 3034 O O . MET B 1 156 ? -18.453 -10.414 -24.516 1 29.08 156 MET B O 1
ATOM 3038 N N . ASN B 1 157 ? -18.484 -12.453 -25.547 1 27.78 157 ASN B N 1
ATOM 3039 C CA . ASN B 1 157 ? -18.953 -11.805 -26.766 1 27.78 157 ASN B CA 1
ATOM 3040 C C . ASN B 1 157 ? -20.453 -11.508 -26.688 1 27.78 157 ASN B C 1
ATOM 3042 O O . ASN B 1 157 ? -21.016 -10.961 -27.641 1 27.78 157 ASN B O 1
ATOM 3046 N N . SER B 1 158 ? -21.219 -12.258 -26.031 1 22.27 158 SER B N 1
ATOM 3047 C CA . SER B 1 158 ? -22.625 -12.102 -26.359 1 22.27 158 SER B CA 1
ATOM 3048 C C . SER B 1 158 ? -23.172 -10.781 -25.828 1 22.27 158 SER B C 1
ATOM 3050 O O . SER B 1 158 ? -24.344 -10.445 -26.062 1 22.27 158 SER B O 1
ATOM 3052 N N . LYS B 1 159 ? -22.75 -10.203 -24.797 1 27.53 159 LYS B N 1
ATOM 3053 C CA . LYS B 1 159 ? -23.547 -9.055 -24.406 1 27.53 159 LYS B CA 1
ATOM 3054 C C . LYS B 1 159 ? -23.375 -7.898 -25.375 1 27.53 159 LYS B C 1
ATOM 3056 O O . LYS B 1 159 ? -22.562 -6.996 -25.141 1 27.53 159 LYS B O 1
ATOM 3061 N N . GLU B 1 160 ? -23.328 -8.039 -26.609 1 23.95 160 GLU B N 1
ATOM 3062 C CA . GLU B 1 160 ? -23.453 -6.84 -27.438 1 23.95 160 GLU B CA 1
ATOM 3063 C C . GLU B 1 160 ? -24.734 -6.078 -27.109 1 23.95 160 GLU B C 1
ATOM 3065 O O . GLU B 1 160 ? -24.922 -4.938 -27.547 1 23.95 160 GLU B O 1
ATOM 3070 N N . GLU B 1 161 ? -25.812 -6.668 -26.875 1 20.23 161 GLU B N 1
ATOM 3071 C CA . GLU B 1 161 ? -26.938 -5.836 -27.297 1 20.23 161 GLU B CA 1
ATOM 3072 C C . GLU B 1 161 ? -27.031 -4.566 -26.453 1 20.23 161 GLU B C 1
ATOM 3074 O O . GLU B 1 161 ? -26.672 -4.57 -25.281 1 20.23 161 GLU B O 1
ATOM 3079 N N . LYS B 1 162 ? -27.609 -3.391 -27.125 1 22.67 162 LYS B N 1
ATOM 3080 C CA . LYS B 1 162 ? -27.781 -1.947 -27 1 22.67 162 LYS B CA 1
ATOM 3081 C C . LYS B 1 162 ? -28.625 -1.597 -25.781 1 22.67 162 LYS B C 1
ATOM 3083 O O . LYS B 1 162 ? -29.812 -1.253 -25.906 1 22.67 162 LYS B O 1
ATOM 3088 N N . GLN B 1 163 ? -28.969 -2.451 -24.859 1 20.55 163 GLN B N 1
ATOM 3089 C CA . GLN B 1 163 ? -29.953 -1.75 -24.047 1 20.55 163 GLN B CA 1
ATOM 3090 C C . GLN B 1 163 ? -29.453 -0.38 -23.625 1 20.55 163 GLN B C 1
ATOM 3092 O O . GLN B 1 163 ? -28.375 -0.272 -23.031 1 20.55 163 GLN B O 1
ATOM 3097 N N . LEU B 1 164 ? -30.062 0.717 -24.234 1 19.8 164 LEU B N 1
ATOM 3098 C CA . LEU B 1 164 ? -30.141 2.174 -24.234 1 19.8 164 LEU B CA 1
ATOM 3099 C C . LEU B 1 164 ? -30.297 2.717 -22.828 1 19.8 164 LEU B C 1
ATOM 3101 O O . LEU B 1 164 ? -31.297 2.467 -22.156 1 19.8 164 LEU B O 1
ATOM 3105 N N . VAL B 1 165 ? -29.344 2.527 -22.109 1 19.47 165 VAL B N 1
ATOM 3106 C CA . VAL B 1 165 ? -29.266 3.135 -20.781 1 19.47 165 VAL B CA 1
ATOM 3107 C C . VAL B 1 165 ? -29.656 4.609 -20.875 1 19.47 165 VAL B C 1
ATOM 3109 O O . VAL B 1 165 ? -29.031 5.379 -21.609 1 19.47 165 VAL B O 1
ATOM 3112 N N . SER B 1 166 ? -31 4.797 -20.922 1 18.31 166 SER B N 1
ATOM 3113 C CA . SER B 1 166 ? -31.641 6.094 -20.734 1 18.31 166 SER B CA 1
ATOM 3114 C C . SER B 1 166 ? -30.984 6.887 -19.609 1 18.31 166 SER B C 1
ATOM 3116 O O . SER B 1 166 ? -30.391 6.309 -18.703 1 18.31 166 SER B O 1
ATOM 3118 N N . SER B 1 167 ? -30.938 8.312 -19.75 1 18.12 167 SER B N 1
ATOM 3119 C CA . SER B 1 167 ? -30.344 9.578 -19.312 1 18.12 167 SER B CA 1
ATOM 3120 C C . SER B 1 167 ? -30.797 9.938 -17.906 1 18.12 167 SER B C 1
ATOM 3122 O O . SER B 1 167 ? -31.156 11.086 -17.641 1 18.12 167 SER B O 1
ATOM 3124 N N . ARG B 1 168 ? -31.484 9.008 -17.281 1 19.44 168 ARG B N 1
ATOM 3125 C CA . ARG B 1 168 ? -32.094 9.633 -16.125 1 19.44 168 ARG B CA 1
ATOM 3126 C C . ARG B 1 168 ? -31.062 10.195 -15.164 1 19.44 168 ARG B C 1
ATOM 3128 O O . ARG B 1 168 ? -30.594 9.492 -14.266 1 19.44 168 ARG B O 1
ATOM 3135 N N . TRP B 1 169 ? -29.906 10.766 -15.633 1 19.67 169 TRP B N 1
ATOM 3136 C CA . TRP B 1 169 ? -28.812 11.328 -14.844 1 19.67 169 TRP B CA 1
ATOM 3137 C C . TRP B 1 169 ? -29.328 12.406 -13.898 1 19.67 169 TRP B C 1
ATOM 3139 O O . TRP B 1 169 ? -28.531 13.141 -13.297 1 19.67 169 TRP B O 1
ATOM 3149 N N . ASN B 1 170 ? -30.609 12.734 -14.047 1 18.28 170 ASN B N 1
ATOM 3150 C CA . ASN B 1 170 ? -30.766 14.125 -13.625 1 18.28 170 ASN B CA 1
ATOM 3151 C C . ASN B 1 170 ? -30.406 14.297 -12.148 1 18.28 170 ASN B C 1
ATOM 3153 O O . ASN B 1 170 ? -29.75 15.273 -11.773 1 18.28 170 ASN B O 1
ATOM 3157 N N . ASP B 1 171 ? -31.234 13.641 -11.266 1 18.86 171 ASP B N 1
ATOM 3158 C CA . ASP B 1 171 ? -31.688 14.367 -10.086 1 18.86 171 ASP B CA 1
ATOM 3159 C C . ASP B 1 171 ? -30.656 14.281 -8.961 1 18.86 171 ASP B C 1
ATOM 3161 O O . ASP B 1 171 ? -31.016 14.023 -7.809 1 18.86 171 ASP B O 1
ATOM 3165 N N . CYS B 1 172 ? -29.484 13.922 -9.141 1 20.75 172 CYS B N 1
ATOM 3166 C CA . CYS B 1 172 ? -28.625 13.648 -7.992 1 20.75 172 CYS B CA 1
ATOM 3167 C C . CYS B 1 172 ? -28.375 14.914 -7.184 1 20.75 172 CYS B C 1
ATOM 3169 O O . CYS B 1 172 ? -27.234 15.297 -6.961 1 20.75 172 CYS B O 1
ATOM 3171 N N . SER B 1 173 ? -29.234 15.836 -7.191 1 20.31 173 SER B N 1
ATOM 3172 C CA . SER B 1 173 ? -28.953 17.094 -6.508 1 20.31 173 SER B CA 1
ATOM 3173 C C . SER B 1 173 ? -28.625 16.859 -5.035 1 20.31 173 SER B C 1
ATOM 3175 O O . SER B 1 173 ? -28.031 17.719 -4.379 1 20.31 173 SER B O 1
ATOM 3177 N N . THR B 1 174 ? -29.453 16.047 -4.352 1 22.25 174 THR B N 1
ATOM 3178 C CA . THR B 1 174 ? -29.531 16.312 -2.922 1 22.25 174 THR B CA 1
ATOM 3179 C C . THR B 1 174 ? -28.25 15.891 -2.215 1 22.25 174 THR B C 1
ATOM 3181 O O . THR B 1 174 ? -27.906 14.711 -2.199 1 22.25 174 THR B O 1
ATOM 3184 N N . MET B 1 175 ? -27.25 16.641 -2.217 1 22.91 175 MET B N 1
ATOM 3185 C CA . MET B 1 175 ? -25.859 16.609 -1.782 1 22.91 175 MET B CA 1
ATOM 3186 C C . MET B 1 175 ? -25.75 16.203 -0.316 1 22.91 175 MET B C 1
ATOM 3188 O O . MET B 1 175 ? -26.109 16.984 0.574 1 22.91 175 MET B O 1
ATOM 3192 N N . SER B 1 176 ? -26.219 14.984 0.034 1 21.59 176 SER B N 1
ATOM 3193 C CA . SER B 1 176 ? -26.188 14.531 1.419 1 21.59 176 SER B CA 1
ATOM 3194 C C . SER B 1 176 ? -24.797 14.742 2.035 1 21.59 176 SER B C 1
ATOM 3196 O O . SER B 1 176 ? -23.781 14.648 1.344 1 21.59 176 SER B O 1
ATOM 3198 N N . ILE B 1 177 ? -24.672 15.398 3.156 1 25.28 177 ILE B N 1
ATOM 3199 C CA . ILE B 1 177 ? -23.672 15.789 4.152 1 25.28 177 ILE B CA 1
ATOM 3200 C C . ILE B 1 177 ? -22.859 14.57 4.57 1 25.28 177 ILE B C 1
ATOM 3202 O O . ILE B 1 177 ? -23.406 13.586 5.062 1 25.28 177 ILE B O 1
ATOM 3206 N N . ILE B 1 178 ? -21.875 14.266 3.84 1 29 178 ILE B N 1
ATOM 3207 C CA . ILE B 1 178 ? -20.922 13.18 4.023 1 29 178 ILE B CA 1
ATOM 3208 C C . ILE B 1 178 ? -20.484 13.117 5.484 1 29 178 ILE B C 1
ATOM 3210 O O . ILE B 1 178 ? -19.969 14.094 6.031 1 29 178 ILE B O 1
ATOM 3214 N N . HIS B 1 179 ? -21.062 12.289 6.219 1 28.94 179 HIS B N 1
ATOM 3215 C CA . HIS B 1 179 ? -20.75 11.953 7.605 1 28.94 179 HIS B CA 1
ATOM 3216 C C . HIS B 1 179 ? -19.281 11.555 7.766 1 28.94 179 HIS B C 1
ATOM 3218 O O . HIS B 1 179 ? -18.797 10.68 7.051 1 28.94 179 HIS B O 1
ATOM 3224 N N . THR B 1 180 ? -18.375 12.383 8.031 1 30.31 180 THR B N 1
ATOM 3225 C CA . THR B 1 180 ? -17.016 12.141 8.5 1 30.31 180 THR B CA 1
ATOM 3226 C C . THR B 1 180 ? -17.016 11.164 9.68 1 30.31 180 THR B C 1
ATOM 3228 O O . THR B 1 180 ? -17.672 11.414 10.695 1 30.31 180 THR B O 1
ATOM 3231 N N . PRO B 1 181 ? -16.734 10.023 9.477 1 34.19 181 PRO B N 1
ATOM 3232 C CA . PRO B 1 181 ? -16.812 9.109 10.617 1 34.19 181 PRO B CA 1
ATOM 3233 C C . PRO B 1 181 ? -16.141 9.664 11.867 1 34.19 181 PRO B C 1
ATOM 3235 O O . PRO B 1 181 ? -15.117 10.352 11.773 1 34.19 181 PRO B O 1
ATOM 3238 N N . THR B 1 182 ? -16.828 9.664 12.891 1 40.16 182 THR B N 1
ATOM 3239 C CA . THR B 1 182 ? -16.375 10.141 14.195 1 40.16 182 THR B CA 1
ATOM 3240 C C . THR B 1 182 ? -15.188 9.32 14.68 1 40.16 182 THR B C 1
ATOM 3242 O O . THR B 1 182 ? -14.914 8.242 14.148 1 40.16 182 THR B O 1
ATOM 3245 N N . GLU B 1 183 ? -14.289 9.898 15.516 1 43.41 183 GLU B N 1
ATOM 3246 C CA . GLU B 1 183 ? -13.18 9.227 16.188 1 43.41 183 GLU B CA 1
ATOM 3247 C C . GLU B 1 183 ? -13.602 7.863 16.719 1 43.41 183 GLU B C 1
ATOM 3249 O O . GLU B 1 183 ? -12.836 6.906 16.672 1 43.41 183 GLU B O 1
ATOM 3254 N N . GLU B 1 184 ? -14.805 7.812 17.141 1 47.81 184 GLU B N 1
ATOM 3255 C CA . GLU B 1 184 ? -15.367 6.574 17.688 1 47.81 184 GLU B CA 1
ATOM 3256 C C . GLU B 1 184 ? -15.531 5.523 16.594 1 47.81 184 GLU B C 1
ATOM 3258 O O . GLU B 1 184 ? -15.242 4.344 16.797 1 47.81 184 GLU B O 1
ATOM 3263 N N . GLU B 1 185 ? -15.859 6.012 15.508 1 49.19 185 GLU B N 1
ATOM 3264 C CA . GLU B 1 185 ? -16.062 5.074 14.406 1 49.19 185 GLU B CA 1
ATOM 3265 C C . GLU B 1 185 ? -14.734 4.523 13.906 1 49.19 185 GLU B C 1
ATOM 3267 O O . GLU B 1 185 ? -14.617 3.334 13.609 1 49.19 185 GLU B O 1
ATOM 3272 N N . ARG B 1 186 ? -13.836 5.32 13.938 1 44.28 186 ARG B N 1
ATOM 3273 C CA . ARG B 1 186 ? -12.492 4.91 13.531 1 44.28 186 ARG B CA 1
ATOM 3274 C C . ARG B 1 186 ? -11.891 3.936 14.539 1 44.28 186 ARG B C 1
ATOM 3276 O O . ARG B 1 186 ? -11.281 2.936 14.148 1 44.28 186 ARG B O 1
ATOM 3283 N N . LYS B 1 187 ? -12.133 4.305 15.734 1 48.06 187 LYS B N 1
ATOM 3284 C CA . LYS B 1 187 ? -11.68 3.42 16.797 1 48.06 187 LYS B CA 1
ATOM 3285 C C . LYS B 1 187 ? -12.328 2.047 16.703 1 48.06 187 LYS B C 1
ATOM 3287 O O . LYS B 1 187 ? -11.664 1.021 16.844 1 48.06 187 LYS B O 1
ATOM 3292 N N . LYS B 1 188 ? -13.461 2.117 16.406 1 48.94 188 LYS B N 1
ATOM 3293 C CA . LYS B 1 188 ? -14.195 0.859 16.312 1 48.94 188 LYS B CA 1
ATOM 3294 C C . LYS B 1 188 ? -13.727 0.041 15.117 1 48.94 188 LYS B C 1
ATOM 3296 O O . LYS B 1 188 ? -13.547 -1.173 15.219 1 48.94 188 LYS B O 1
ATOM 3301 N N . ALA B 1 189 ? -13.461 0.645 14.125 1 46.81 189 ALA B N 1
ATOM 3302 C CA . ALA B 1 189 ? -13 -0.055 12.922 1 46.81 189 ALA B CA 1
ATOM 3303 C C . ALA B 1 189 ? -11.602 -0.636 13.133 1 46.81 189 ALA B C 1
ATOM 3305 O O . ALA B 1 189 ? -11.328 -1.766 12.727 1 46.81 189 ALA B O 1
ATOM 3306 N N . THR B 1 190 ? -10.797 0.109 13.719 1 45.19 190 THR B N 1
ATOM 3307 C CA . THR B 1 190 ? -9.461 -0.376 14.039 1 45.19 190 THR B CA 1
ATOM 3308 C C . THR B 1 190 ? -9.523 -1.543 15.023 1 45.19 190 THR B C 1
ATOM 3310 O O . THR B 1 190 ? -8.82 -2.539 14.859 1 45.19 190 THR B O 1
ATOM 3313 N N . ASP B 1 191 ? -10.305 -1.275 15.984 1 48.94 191 ASP B N 1
ATOM 3314 C CA . ASP B 1 191 ? -10.492 -2.369 16.938 1 48.94 191 ASP B CA 1
ATOM 3315 C C . ASP B 1 191 ? -11.016 -3.621 16.234 1 48.94 191 ASP B C 1
ATOM 3317 O O . ASP B 1 191 ? -10.57 -4.734 16.516 1 48.94 191 ASP B O 1
ATOM 3321 N N . GLU B 1 192 ? -11.773 -3.352 15.398 1 49.12 192 GLU B N 1
ATOM 3322 C CA . GLU B 1 192 ? -12.32 -4.477 14.648 1 49.12 192 GLU B CA 1
ATOM 3323 C C . GLU B 1 192 ? -11.258 -5.125 13.766 1 49.12 192 GLU B C 1
ATOM 3325 O O . GLU B 1 192 ? -11.195 -6.355 13.664 1 49.12 192 GLU B O 1
ATOM 3330 N N . MET B 1 193 ? -10.484 -4.336 13.227 1 46.84 193 MET B N 1
ATOM 3331 C CA . MET B 1 193 ? -9.391 -4.859 12.414 1 46.84 193 MET B CA 1
ATOM 3332 C C . MET B 1 193 ? -8.391 -5.629 13.266 1 46.84 193 MET B C 1
ATOM 3334 O O . MET B 1 193 ? -7.973 -6.727 12.898 1 46.84 193 MET B O 1
ATOM 3338 N N . VAL B 1 194 ? -8.055 -4.984 14.344 1 45.72 194 VAL B N 1
ATOM 3339 C CA . VAL B 1 194 ? -7.133 -5.652 15.258 1 45.72 194 VAL B CA 1
ATOM 3340 C C . VAL B 1 194 ? -7.781 -6.926 15.797 1 45.72 194 VAL B C 1
ATOM 3342 O O . VAL B 1 194 ? -7.148 -7.984 15.828 1 45.72 194 VAL B O 1
ATOM 3345 N N . ASP B 1 195 ? -8.93 -6.66 16.172 1 49.38 195 ASP B N 1
ATOM 3346 C CA . ASP B 1 195 ? -9.656 -7.824 16.672 1 49.38 195 ASP B CA 1
ATOM 3347 C C . ASP B 1 195 ? -9.773 -8.898 15.594 1 49.38 195 ASP B C 1
ATOM 3349 O O . ASP B 1 195 ? -9.602 -10.086 15.875 1 49.38 195 ASP B O 1
ATOM 3353 N N . ASN B 1 196 ? -10.023 -8.359 14.516 1 46.97 196 ASN B N 1
ATOM 3354 C CA . ASN B 1 196 ? -10.133 -9.305 13.414 1 46.97 196 ASN B CA 1
ATOM 3355 C C . ASN B 1 196 ? -8.781 -9.938 13.086 1 46.97 196 ASN B C 1
ATOM 3357 O O . ASN B 1 196 ? -8.703 -11.133 12.797 1 46.97 196 ASN B O 1
ATOM 3361 N N . LEU B 1 197 ? -7.863 -9.07 13.07 1 46.78 197 LEU B N 1
ATOM 3362 C CA . LEU B 1 197 ? -6.508 -9.578 12.859 1 46.78 197 LEU B CA 1
ATOM 3363 C C . LEU B 1 197 ? -6.121 -10.562 13.961 1 46.78 197 LEU B C 1
ATOM 3365 O O . LEU B 1 197 ? -5.57 -11.633 13.672 1 46.78 197 LEU B O 1
ATOM 3369 N N . ILE B 1 198 ? -6.383 -10.125 15.18 1 45.88 198 ILE B N 1
ATOM 3370 C CA . ILE B 1 198 ? -6.105 -11.008 16.312 1 45.88 198 ILE B CA 1
ATOM 3371 C C . ILE B 1 198 ? -6.945 -12.273 16.188 1 45.88 198 ILE B C 1
ATOM 3373 O O . ILE B 1 198 ? -6.438 -13.383 16.391 1 45.88 198 ILE B O 1
ATOM 3377 N N . LYS B 1 199 ? -8.117 -12.07 15.93 1 49.66 199 LYS B N 1
ATOM 3378 C CA . LYS B 1 199 ? -8.992 -13.219 15.766 1 49.66 199 LYS B CA 1
ATOM 3379 C C . LYS B 1 199 ? -8.531 -14.109 14.609 1 49.66 199 LYS B C 1
ATOM 3381 O O . LYS B 1 199 ? -8.531 -15.336 14.727 1 49.66 199 LYS B O 1
ATOM 3386 N N . ASN B 1 200 ? -8.258 -13.477 13.68 1 43.72 200 ASN B N 1
ATOM 3387 C CA . ASN B 1 200 ? -7.812 -14.234 12.516 1 43.72 200 ASN B CA 1
ATOM 3388 C C . ASN B 1 200 ? -6.469 -14.914 12.766 1 43.72 200 ASN B C 1
ATOM 3390 O O . ASN B 1 200 ? -6.262 -16.062 12.359 1 43.72 200 ASN B O 1
ATOM 3394 N N . ILE B 1 201 ? -5.652 -14.219 13.398 1 42.94 201 ILE B N 1
ATOM 3395 C CA . ILE B 1 201 ? -4.395 -14.812 13.828 1 42.94 201 ILE B CA 1
ATOM 3396 C C . ILE B 1 201 ? -4.676 -16.031 14.711 1 42.94 201 ILE B C 1
ATOM 3398 O O . ILE B 1 201 ? -4.043 -17.078 14.555 1 42.94 201 ILE B O 1
ATOM 3402 N N . LYS B 1 202 ? -5.543 -15.836 15.57 1 44.84 202 LYS B N 1
ATOM 3403 C CA . LYS B 1 202 ? -5.926 -16.953 16.438 1 44.84 202 LYS B CA 1
ATOM 3404 C C . LYS B 1 202 ? -6.551 -18.078 15.625 1 44.84 202 LYS B C 1
ATOM 3406 O O . LYS B 1 202 ? -6.258 -19.25 15.867 1 44.84 202 LYS B O 1
ATOM 3411 N N . LYS B 1 203 ? -7.352 -17.812 14.766 1 44.47 203 LYS B N 1
ATOM 3412 C CA . LYS B 1 203 ? -8.016 -18.828 13.953 1 44.47 203 LYS B CA 1
ATOM 3413 C C . LYS B 1 203 ? -7.008 -19.578 13.078 1 44.47 203 LYS B C 1
ATOM 3415 O O . LYS B 1 203 ? -7.098 -20.797 12.914 1 44.47 203 LYS B O 1
ATOM 3420 N N . PHE B 1 204 ? -6.242 -18.938 12.562 1 40.47 204 PHE B N 1
ATOM 3421 C CA . PHE B 1 204 ? -5.199 -19.547 11.75 1 40.47 204 PHE B CA 1
ATOM 3422 C C . PHE B 1 204 ? -4.281 -20.406 12.602 1 40.47 204 PHE B C 1
ATOM 3424 O O . PHE B 1 204 ? -3.893 -21.5 12.195 1 40.47 204 PHE B O 1
ATOM 3431 N N . ALA B 1 205 ? -3.895 -19.844 13.719 1 40.06 205 ALA B N 1
ATOM 3432 C CA . ALA B 1 205 ? -3.143 -20.656 14.68 1 40.06 205 ALA B CA 1
ATOM 3433 C C . ALA B 1 205 ? -3.898 -21.922 15.039 1 40.06 205 ALA B C 1
ATOM 3435 O O . ALA B 1 205 ? -3.299 -23 15.148 1 40.06 205 ALA B O 1
ATOM 3436 N N . ASP B 1 206 ? -5.062 -21.797 15.094 1 43.59 206 ASP B N 1
ATOM 3437 C CA . ASP B 1 206 ? -5.879 -22.969 15.422 1 43.59 206 ASP B CA 1
ATOM 3438 C C . ASP B 1 206 ? -5.953 -23.938 14.25 1 43.59 206 ASP B C 1
ATOM 3440 O O . ASP B 1 206 ? -5.949 -25.156 14.445 1 43.59 206 ASP B O 1
ATOM 3444 N N . ASN B 1 207 ? -5.98 -23.406 13.094 1 41.06 207 ASN B N 1
ATOM 3445 C CA . ASN B 1 207 ? -6.043 -24.281 11.93 1 41.06 207 ASN B CA 1
ATOM 3446 C C . ASN B 1 207 ? -4.703 -24.969 11.68 1 41.06 207 ASN B C 1
ATOM 3448 O O . ASN B 1 207 ? -4.668 -26.141 11.281 1 41.06 207 ASN B O 1
ATOM 3452 N N . GLU B 1 208 ? -3.664 -24.344 11.812 1 37.81 208 GLU B N 1
ATOM 3453 C CA . GLU B 1 208 ? -2.361 -25 11.734 1 37.81 208 GLU B CA 1
ATOM 3454 C C . GLU B 1 208 ? -2.223 -26.078 12.805 1 37.81 208 GLU B C 1
ATOM 3456 O O . GLU B 1 208 ? -1.638 -27.141 12.555 1 37.81 208 GLU B O 1
ATOM 3461 N N . ARG B 1 209 ? -2.699 -25.812 13.922 1 42.78 209 ARG B N 1
ATOM 3462 C CA . ARG B 1 209 ? -2.697 -26.859 14.953 1 42.78 209 ARG B CA 1
ATOM 3463 C C . ARG B 1 209 ? -3.555 -28.047 14.531 1 42.78 209 ARG B C 1
ATOM 3465 O O . ARG B 1 209 ? -3.215 -29.188 14.82 1 42.78 209 ARG B O 1
ATOM 3472 N N . GLU B 1 210 ? -4.508 -27.703 13.938 1 44.19 210 GLU B N 1
ATOM 3473 C CA . GLU B 1 210 ? -5.359 -28.812 13.508 1 44.19 210 GLU B CA 1
ATOM 3474 C C . GLU B 1 210 ? -4.707 -29.609 12.383 1 44.19 210 GLU B C 1
ATOM 3476 O O . GLU B 1 210 ? -4.789 -30.844 12.352 1 44.19 210 GLU B O 1
ATOM 3481 N N . ASP B 1 211 ? -4.02 -29.016 11.562 1 40.62 211 ASP B N 1
ATOM 3482 C CA . ASP B 1 211 ? -3.344 -29.719 10.484 1 40.62 211 ASP B CA 1
ATOM 3483 C C . ASP B 1 211 ? -2.137 -30.5 11.008 1 40.62 211 ASP B C 1
ATOM 3485 O O . ASP B 1 211 ? -1.83 -31.594 10.516 1 40.62 211 ASP B O 1
ATOM 3489 N N . GLU B 1 212 ? -1.453 -29.969 11.969 1 43.78 212 GLU B N 1
ATOM 3490 C CA . GLU B 1 212 ? -0.387 -30.734 12.594 1 43.78 212 GLU B CA 1
ATOM 3491 C C . GLU B 1 212 ? -0.949 -31.953 13.344 1 43.78 212 GLU B C 1
ATOM 3493 O O . GLU B 1 212 ? -0.261 -32.969 13.5 1 43.78 212 GLU B O 1
ATOM 3498 N N . GLY B 1 213 ? -2.061 -31.781 13.852 1 41.31 213 GLY B N 1
ATOM 3499 C CA . GLY B 1 213 ? -2.676 -32.906 14.547 1 41.31 213 GLY B CA 1
ATOM 3500 C C . GLY B 1 213 ? -3.061 -34.031 13.609 1 41.31 213 GLY B C 1
ATOM 3501 O O . GLY B 1 213 ? -3.25 -35.188 14.055 1 41.31 213 GLY B O 1
ATOM 3502 N N . LYS B 1 214 ? -3.318 -33.844 12.398 1 48.94 214 LYS B N 1
ATOM 3503 C CA . LYS B 1 214 ? -3.699 -34.969 11.531 1 48.94 214 LYS B CA 1
ATOM 3504 C C . LYS B 1 214 ? -2.477 -35.75 11.086 1 48.94 214 LYS B C 1
ATOM 3506 O O . LYS B 1 214 ? -2.604 -36.906 10.648 1 48.94 214 LYS B O 1
ATOM 3511 N N . GLU B 1 215 ? -1.282 -35.156 11.062 1 41.72 215 GLU B N 1
ATOM 3512 C CA . GLU B 1 215 ? -0.152 -36 10.633 1 41.72 215 GLU B CA 1
ATOM 3513 C C . GLU B 1 215 ? 0.311 -36.906 11.75 1 41.72 215 GLU B C 1
ATOM 3515 O O . GLU B 1 215 ? 1.121 -37.812 11.523 1 41.72 215 GLU B O 1
ATOM 3520 N N . GLU B 1 216 ? -0.103 -36.625 12.977 1 42.22 216 GLU B N 1
ATOM 3521 C CA . GLU B 1 216 ? 0.387 -37.562 13.984 1 42.22 216 GLU B CA 1
ATOM 3522 C C . GLU B 1 216 ? -0.606 -38.688 14.211 1 42.22 216 GLU B C 1
ATOM 3524 O O . GLU B 1 216 ? -0.364 -39.562 15.031 1 42.22 216 GLU B O 1
ATOM 3529 N N . GLY B 1 217 ? -1.804 -38.594 13.648 1 34.34 217 GLY B N 1
ATOM 3530 C CA . GLY B 1 217 ? -2.621 -39.781 13.82 1 34.34 217 GLY B CA 1
ATOM 3531 C C . GLY B 1 217 ? -2.49 -40.781 12.672 1 34.34 217 GLY B C 1
ATOM 3532 O O . GLY B 1 217 ? -2.139 -40.375 11.555 1 34.34 217 GLY B O 1
#

Secondary structure (DSSP, 8-state):
-HHHHHHHHHHHHHHHHHHHHHHHTT-EEEE--STT-S-SEEEE-TTS-EEEEEEEEESS-SEEE-TT----TTEEEEEEE-TT--S-SSS----EEEEEEHHHHHHHPEEEE-TTSSEEEEEEGGGGGGGBT-GGGGG----SS---GGGGTTTTTSTT---------TTTT---------HHHHHHHHHHHHHHHHHHHHHHHHHHHHHHHHH--/-HHHHHHHHHHHHHHHHHHHHHHHTT-EEEE--STT-S-SEEEE-TTS-EEEEEEEEESS-SEEE-TT----TTEEEEEEE-TT--S-SSS----EEEEEEHHHHHHHPEEEE-TTSSEEEEEEGGGGGGGBT-GGGGGS---SS---GGGGTTTTTSTT---------TTTT---------HHHHHHHHHHHHHHHHHHHHHHHHHHHHHHHHH--

Sequence (434 aa):
MATKKNGFNTGIASEYLVLSMLYRLNYEAYITMGNKKSVDIWIMRDDKTAVSIDVKSVREYDSIPVGNVEAKDNHYVIFVIYNKKFEIEGTPTLPDFYIVPSSYVVENRKEYELKAGGERYNIFKKDIEGYKNHWELLNSSIKSGNVTHGKLEKEMNSKEEKQLVSSRWNDCSTMSIIHTPTEEERKKATDEMVDNLIKNIKKFADNEREDEGKEEGMATKKNGFNTGIASEYLVLSMLYRLNYEAYITMGNKKSVDIWIMRDDKTAVSIDVKSVREYDSIPVGNVEAKDNHYVIFVIYNKKFEIEGTPTLPDFYIVPSSYVVENRKEYELKAGGERYNIFKKDIEGYKNHWELLNSSIKSGNVTHGKLEKEMNSKEEKQLVSSRWNDCSTMSIIHTPTEEERKKATDEMVDNLIKNIKKFADNEREDEGKEEG

Nearest PDB structures (foldseek):
  2ost-assembly1_C  TM=6.671E-01  e=1.090E-04  Synechocystis sp. PCC 6803
  2ost-assembly1_B  TM=6.416E-01  e=8.387E-04  Synechocystis sp. PCC 6803
  1az0-assembly1_B  TM=5.898E-01  e=3.268E-03  Escherichia coli
  2rve-assembly2_B  TM=5.268E-01  e=1.215E-03  Escherichia coli
  1sx5-assembly1_A  TM=5.758E-01  e=2.088E-02  Escherichia coli

InterPro domains:
  IPR011856 tRNA endonuclease-like domain superfamily [G3DSA:3.40.1350.10] (6-146)

Foldseek 3Di:
DVVVVVVVCQQVVQLVVVVVVCVVVVWAKDADDDDPDPAGMWTAAPVRDIATEHEFEDEAFQKGWDPPQDQDFNYWYKYWYNNNQPDDDDDHDGTWIFTGHSVLQVVQWDWDADPVGDITTIDGNVSRVVRIPVPVVSNDNPDVPPPPVPPVPPPVPPVPDCPPPDPPVPDPPPPPDPPPDDPVRVVVVVCCVVVVVVVVVVVVVVVVVVVVVVVVD/DVVVVVVVCQQVVQLVVVVVVCVVVVWAKDADDDDPDPAGMWTAAPVRDIATEHEFEDEAFQKGWDPPQDQDFNYWYKYWYNNNQPDDDDDHDGTWIFTGHSVLQVVQWDWDADPVGDITTIDGNVSRVVRIPVPVVSNDRPDVPPPPVPPVPPVVPPPPDDPPPDDPVPDPPPPPDPPPDDPVRVVVVVCCVVVVNVVVVVVVVVVVVVVVVVVVD

=== Feature glossary ===
Feature key, reading from the visual/contextual features back to the raw sequence:

Rendered structure images. Six rendered views show the 3D structure from the faces of a cube — i.e. along ±x, ±y, ±z. Rendering representation is drawn randomly per protein from cartoon (secondary-structure ribbons), sticks (backbone bonds), or molecular surface; coloring is either N→C rainbow (blue at the N-terminus through red at the C-terminus) or one color per chain.

Contact-map, Ramachandran, and PAE plots. The contact map is a binary N×N matrix image: pixel (i, j) is dark where Cα_i and Cα_j are within 8 Å and |i−j|>4. Because the |i−j|>4 filter removes local helical contacts, off-diagonal stripes parallel to the main diagonal indicate parallel β-sheets; stripes perpendicular to it indicate antiparallel β-sheets. The Ramachandran plot scatters every residue's (φ, ψ) pair against the sterically allowed regions. The PAE heatmap renders the predicted-aligned-error matrix.

InterPro / GO / CATH / organism. Database cross-references. InterPro integrates a dozen domain/family signature databases into unified entries with residue-range hits. GO terms attach function/process/location labels with evidence codes. CATH codes position the fold in a four-level structural taxonomy. Organism is the NCBI-taxonomy species name.

Nearest PDB structures. The Foldseek neighbor list gives the closest experimentally determined structures in the PDB, ranked by structural alignment. TM-score near 1 means near-identical fold; near 0.3 means only rough topology match. This is how one finds what a novel AlphaFold prediction most resembles in the solved-structure universe.

Predicted aligned error. PAE(i, j) answers: if I align the predicted and true structures on residue i, how far off (in Å) do I expect residue j to be? A block-diagonal PAE matrix with low values on the blocks and high values off-diagonal is the signature of a multi-domain protein with confidently predicted domains but uncertain inter-domain orientation.

Solvent-accessible surface area. Accessible surface area quantifies burial. A residue with SASA near zero is packed into the hydrophobic core; one with SASA >100 Å² sits on the surface. Computed here via the Shrake–Rupley numerical algorithm with a 1.4 Å probe.

B-factor. B-factor (Debye–Waller factor) reflects atomic displacement in the crystal lattice. It is an experimental observable (units Å²), not a prediction; low values mean the atom is pinned down, high values mean it moves or is heterogeneous across the crystal.

pLDDT. For AlphaFold models, the B-factor field carries pLDDT — the model's own estimate of local accuracy on a 0–100 scale. Regions with pLDDT<50 should be treated as essentially unmodeled; they often correspond to intrinsically disordered segments.

Backbone torsions (φ/ψ). φ (phi) and ψ (psi) are the two rotatable backbone dihedrals per residue: φ is the C(i-1)–N–Cα–C torsion, ψ is the N–Cα–C–N(i+1) torsion, both in degrees on (−180°, 180°]. α-helical residues cluster near (−60°, −45°); β-strand residues near (−120°, +130°). A Ramachandran plot is simply a scatter of (φ, ψ) for every residue.

Radius of gyration, Cα contacts, bounding box. Radius of gyration (Rg) is the root-mean-square distance of Cα atoms from their centroid — a single number for overall size and compactness. A globular domain of N residues has Rg ≈ 2.2·N^0.38 Å; an extended or disordered chain has a much larger Rg. The Cα contact count is the number of residue pairs whose Cα atoms are within 8 Å and are more than four positions apart in sequence — a standard proxy for tertiary packing density. The bounding box is the smallest axis-aligned box enclosing all Cα atoms.

Secondary structure (3-state, P-SEA). Three-state secondary structure (P-SEA) collapses the eight DSSP classes into helix (a), strand (b), and coil (c). P-SEA assigns these from Cα geometry alone — distances and angles — without requiring backbone oxygens, so it works on any Cα trace.

Secondary structure (8-state, DSSP). DSSP 8-state secondary structure assigns e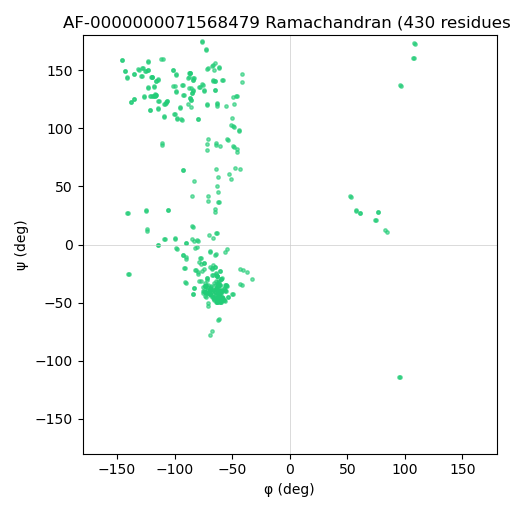ach residue one of H (α-helix), G (3₁₀-helix), I (π-helix), E (extended β-strand), B (isolated β-bridge), T (hydrogen-bonded turn), S (bend), or '-' (coil). The assignment is computed from backbone hydrogen-bond geometry via the Kabsch–Sander algorithm.

Foldseek 3Di. A 3Di character summarizes, for each residue, the relative orientation of the Cα frame of its nearest spatial neighbor. Because it encodes fold topology rather than chemistry, 3Di alignments detect remote structural similarity that sequence alignment misses.

mmCIF coordinates. The mmCIF block holds the 3D Cartesian coordinates of each backbone atom (N, Cα, C, O) in ångströms. mmCIF is the PDB's canonical archive format — a tagged-loop text representation of the atomic model.

Sequence. Sequence gives the chain of amino acids in standard one-letter code (A=alanine, C=cysteine, …, Y=tyrosine), read N→C. It is the only feature that is directly encoded by the gene; all structural features are derived from the folded form of this sequence.